Protein 4Q7F (pdb70)

Sequence (499 aa):
SNIAFYVVSDVHGYIFPTDFTSRNQYQPGLLLANHVIEQDRRQYDQSFKIDNGDFLQGSPFCNYLIAHSGSSQPLLVDFYNRRAFDFGTLGNHEFNYGLPYLKDTLRRRLNYPVLCANIYENDDSTLTDNGVKYFQVGDQQTVGVIGLTTQFIPHWEQQPEHIQSLTFHSAFEILQQYLPEKRHADIIVVCYHGGFEKDLESGTPTEVLTGENEGYALEAFSKDIDIFITGHQHRQIAERRFKQTAVIQPGTRGTTVGRVVLSTDEYENLSVESCELLPVIDDSTFTIDEDDQQHLRKQLEDWLDYEITTLPYDTINHHAFEEARVAPHPFTNFNYALLEEKSDDADVACTALFDSASGFKQVVTRDVINNYPFPNTFKVLAVSGAKLKEAIERSAEYFDVKNDEVSVSADFLEPKPQHFNYDIYGGVSYTIHVGRPKGQRVSNIQGHAVDLKQTYTICVNNYRAVGGGQYDYIDAPVVKDIQVEGAQLLIDFLSNNNNLRIPQVVDFKVEK

CATH classification: 3.60.21.10 (+1 more: 3.90.780.10)

B-factor: mean 32.04, std 11.5, range [3.99, 103.35]

Organism: Staphylococcus aureus (strain NCTC 8325 / PS 47) (NCBI:txid93061)

InterPro domains:
  IPR004843 Calcineurin-like, phosphoesterase domain [PF00149] (6-234)
  IPR006146 5'-Nucleotidase, conserved site [PS00786] (86-97)
  IPR006179 5'-Nucleotidase/apyrase [PR01607] (2-20)
  IPR006179 5'-Nucleotidase/apyrase [PR01607] (181-198)
  IPR006179 5'-Nucleotidase/apyrase [PR01607] (217-240)
  IPR006179 5'-Nucleotidase/apyrase [PR01607] (243-263)
  IPR006179 5'-Nucleotidase/apyrase [PR01607] (358-381)
  IPR006179 5'-Nucleotidase/apyrase [PR01607] (447-466)
  IPR006179 5'-Nucleotidase/apyrase [PTHR11575] (6-495)
  IPR008334 5'-Nucleotidase, C-terminal [PF02872] (321-472)
  IPR029052 Metallo-dependent phosphatase-like [G3DSA:3.60.21.10] (2-303)
  IPR029052 Metallo-dependent phosphatase-like [SSF56300] (3-300)
  IPR036907 5'-Nucleotidase, C-terminal domain superfamily [G3DSA:3.90.780.10] (304-511)
  IPR036907 5'-Nucleotidase, C-terminal domain superfamily [SSF55816] (304-501)

Nearest PDB structures (foldseek):
  3qfk-assembly1_A  TM=1.000E+00  e=0.000E+00  Staphylococcus aureus subsp. aureus NCTC 8325
  3gve-assembly1_A  TM=8.063E-01  e=3.723E-24  Bacillus subtilis subsp. subtilis str. 168
  4uwq-assembly2_D  TM=6.549E-01  e=6.237E-29  Thermus thermophilus HB27
  5eqv-assembly1_A  TM=8.012E-01  e=3.956E-24  Yersinia pestis CO92
  2wdc-assembly1_A  TM=6.479E-01  e=2.681E-28  Thermus thermophilus HB27

Solvent-accessible surface area: 20745 Å² total

Radius of gyration: 23.79 Å; Cα contacts (8 Å, |Δi|>4): 1128; chains: 1; bounding box: 78×55×50 Å

Foldseek 3Di:
DKEKEKEDEALFQLAAQAQLPDLVDGHLHNLLLVVVCVVPRVVDPYYAYEYEENQQHHGLVNVVCCVPPNACLVSLVSQQVDHAEYEYELCLLQSADVNSVNSQVSHPHFYAAQFKDQAPGRPGPHQKDWDDDVPFIEIEGYHYFQCSLLFHDCRRQVRMHGDQPVVSCVVCLVVVVRGQAYAYRYAAADQADLPPRHGLAPPPSRHCQNVVVPCVVSHAEYHYENVQDADFDHRPQHTYGYAGHSSQKMWMWMWFQDVVGRTGTDGIHIHGRDDDDVRDDDPVRVVSSVVSSVQQQAWLAFAPFAWAPDLVVVQQFPDVQQQCLLLLCVVPVFLKEKFFADPQQTGGGRTDGSNLCSRAVGFWFKFKFKDALQLVLQLQLLLLQQWAADPQDIDGDPNQPPPHHPSRLHMFMFQDEWEAERVDDRPPGTDDHDPDDRDRGDIGIYMYISSVCSQHSNSVVDPGDTPDGGNDTRSRSSSVVPNPDHYDRDRGGHYHYHD

Secondary structure (DSSP, 8-state):
-EEEEEEE---TT--SS--SSSTT-----HHHHHHHHHHHHTTSS-EEEEE-S--SSSSHHHHHHHHTTS-SHHHHHHHH----EE---GGGGTT-HHHHHHHHHHSSS-BB-SSEEETTEESSSBSEEEEEETTEEEEEEEEE-TTGGGTS-HHHHTTEEE--HHHHHHHHS----S-SEEEEEEE---SB-TTT--BSS---SS--S---TTTGGG-SEEE--SS--EEEEEETTEEEEEE-STTSEEEEEEEEE-TTS-EEEEEEEEEEP---TT----HHHHHHHHHHHHHHT---EE-S----S-TTHHHHS--HHHH--HHHHHHH--SEEEEE--TT-----SEE--HHHHHS-S---EEEEEEEHHHHHHHHHHHHTTEEEETTEEEE-GGGTSSS--GGG-EEEES-EEEEETTSPTTS-EE--TTS---TTSEEEEEEEHHHHTTTTT---TT--EEEEE---HHHHHHHHHHH---------EEEEE-

Structure (mmCIF, N/CA/C/O backbone):
data_4Q7F
#
_entry.id   4Q7F
#
_cell.length_a   89.584
_cell.length_b   86.452
_cell.length_c   95.647
_cell.angle_alpha   90.00
_cell.angle_beta   116.86
_cell.angle_gamma   90.00
#
_symmetry.space_group_name_H-M   'C 1 2 1'
#
loop_
_entity.id
_entity.type
_entity.pdbx_description
1 polymer "5' nucleotidase family protein"
2 non-polymer 'MAGNESIUM ION'
3 non-polymer 'MANGANESE (II) ION'
4 non-polymer (2R,3S,5R)-5-(6-amino-9H-purin-9-yl)-tetrahydro-2-(hydroxymethyl)furan-3-ol
5 water water
#
loop_
_atom_site.group_PDB
_atom_site.id
_atom_site.type_symbol
_atom_site.label_atom_id
_atom_site.label_alt_id
_atom_site.label_comp_id
_atom_site.label_asym_id
_atom_site.label_entity_id
_atom_site.label_seq_id
_atom_site.pdbx_PDB_ins_code
_atom_site.Cartn_x
_atom_site.Cartn_y
_atom_site.Cartn_z
_atom_site.occupancy
_atom_site.B_iso_or_equiv
_atom_site.auth_seq_id
_atom_site.auth_comp_id
_atom_site.auth_asym_id
_atom_site.auth_atom_id
_atom_site.pdbx_PDB_model_num
ATOM 1 N N . SER A 1 18 ? -5.665 35.954 99.984 1.00 36.29 2 SER A N 1
ATOM 2 C CA . SER A 1 18 ? -6.766 34.994 100.272 1.00 34.83 2 SER A CA 1
ATOM 3 C C . SER A 1 18 ? -8.061 35.758 100.544 1.00 33.38 2 SER A C 1
ATOM 4 O O . SER A 1 18 ? -8.034 36.950 100.867 1.00 33.15 2 SER A O 1
ATOM 7 N N . ASN A 1 19 ? -9.195 35.083 100.431 1.00 29.94 3 ASN A N 1
ATOM 8 C CA . ASN A 1 19 ? -10.459 35.784 100.607 1.00 29.01 3 ASN A CA 1
ATOM 9 C C . ASN A 1 19 ? -11.570 34.952 101.234 1.00 27.64 3 ASN A C 1
ATOM 10 O O . ASN A 1 19 ? -11.419 33.747 101.454 1.00 25.67 3 ASN A O 1
ATOM 15 N N . ILE A 1 20 ? -12.692 35.617 101.507 1.00 26.87 4 ILE A N 1
ATOM 16 C CA . ILE A 1 20 ? -13.817 34.969 102.122 1.00 26.22 4 ILE A CA 1
ATOM 17 C C . ILE A 1 20 ? -15.068 35.719 101.773 1.00 25.56 4 ILE A C 1
ATOM 18 O O . ILE A 1 20 ? -15.136 36.960 101.887 1.00 25.76 4 ILE A O 1
ATOM 23 N N . ALA A 1 21 ? -16.070 34.972 101.335 1.00 24.06 5 ALA A N 1
ATOM 24 C CA . ALA A 1 21 ? -17.326 35.592 100.958 1.00 23.03 5 ALA A CA 1
ATOM 25 C C . ALA A 1 21 ? -18.435 35.258 101.916 1.00 22.12 5 ALA A C 1
ATOM 26 O O . ALA A 1 21 ? -18.574 34.109 102.360 1.00 21.79 5 ALA A O 1
ATOM 28 N N . PHE A 1 22 ? -19.233 36.288 102.210 1.00 21.14 6 PHE A N 1
ATOM 29 C CA . PHE A 1 22 ? -20.394 36.186 103.054 1.00 21.49 6 PHE A CA 1
ATOM 30 C C . PHE A 1 22 ? -21.636 36.388 102.224 1.00 20.95 6 PHE A C 1
ATOM 31 O O . PHE A 1 22 ? -21.793 37.416 101.595 1.00 20.74 6 PHE A O 1
ATOM 39 N N . TYR A 1 23 ? -22.498 35.379 102.213 1.00 20.92 7 TYR A N 1
ATOM 40 C CA . TYR A 1 23 ? -23.765 35.416 101.495 1.00 20.25 7 TYR A CA 1
ATOM 41 C C . TYR A 1 23 ? -24.920 35.463 102.477 1.00 21.12 7 TYR A C 1
ATOM 42 O O . TYR A 1 23 ? -24.987 34.664 103.430 1.00 21.42 7 TYR A O 1
ATOM 51 N N . VAL A 1 24 ? -25.872 36.340 102.218 1.00 20.53 8 VAL A N 1
ATOM 52 C CA . VAL A 1 24 ? -26.988 36.450 103.104 1.00 20.96 8 VAL A CA 1
ATOM 53 C C . VAL A 1 24 ? -28.308 36.593 102.376 1.00 19.48 8 VAL A C 1
ATOM 54 O O . VAL A 1 24 ? -28.395 37.273 101.361 1.00 18.86 8 VAL A O 1
ATOM 58 N N . VAL A 1 25 ? -29.302 35.865 102.886 1.00 19.51 9 VAL A N 1
ATOM 59 C CA . VAL A 1 25 ? -30.694 36.014 102.483 1.00 19.26 9 VAL A CA 1
ATOM 60 C C . VAL A 1 25 ? -31.392 36.542 103.731 1.00 20.34 9 VAL A C 1
ATOM 61 O O . VAL A 1 25 ? -30.960 36.279 104.882 1.00 20.22 9 VAL A O 1
ATOM 65 N N . SER A 1 26 ? -32.435 37.332 103.525 1.00 19.74 10 SER A N 1
ATOM 66 C CA . SER A 1 26 ? -33.187 37.882 104.642 1.00 20.30 10 SER A CA 1
ATOM 67 C C . SER A 1 26 ? -34.634 37.979 104.242 1.00 19.11 10 SER A C 1
ATOM 68 O O . SER A 1 26 ? -34.951 38.163 103.059 1.00 17.53 10 SER A O 1
ATOM 71 N N . ASP A 1 27 ? -35.510 37.834 105.230 1.00 18.86 11 ASP A N 1
ATOM 72 C CA . ASP A 1 27 ? -36.941 37.933 105.006 1.00 18.88 11 ASP A CA 1
ATOM 73 C C . ASP A 1 27 ? -37.422 37.053 103.847 1.00 17.79 11 ASP A C 1
ATOM 74 O O . ASP A 1 27 ? -38.149 37.490 102.961 1.00 17.22 11 ASP A O 1
ATOM 79 N N . VAL A 1 28 ? -36.959 35.800 103.847 1.00 16.95 12 VAL A N 1
ATOM 80 C CA . VAL A 1 28 ? -37.362 34.834 102.853 1.00 17.09 12 VAL A CA 1
ATOM 81 C C . VAL A 1 28 ? -38.860 34.566 102.977 1.00 17.75 12 VAL A C 1
ATOM 82 O O . VAL A 1 28 ? -39.568 34.359 101.961 1.00 16.84 12 VAL A O 1
ATOM 86 N N . HIS A 1 29 ? -39.319 34.594 104.230 1.00 18.48 13 HIS A N 1
ATOM 87 C CA . HIS A 1 29 ? -40.728 34.513 104.582 1.00 18.26 13 HIS A CA 1
ATOM 88 C C . HIS A 1 29 ? -41.460 33.276 104.113 1.00 17.69 13 HIS A C 1
ATOM 89 O O . HIS A 1 29 ? -42.648 33.332 103.800 1.00 16.40 13 HIS A O 1
ATOM 96 N N . GLY A 1 30 ? -40.731 32.164 104.020 1.00 17.31 14 GLY A N 1
ATOM 97 C CA . GLY A 1 30 ? -41.340 30.897 103.627 1.00 16.13 14 GLY A CA 1
ATOM 98 C C . GLY A 1 30 ? -41.621 30.803 102.148 1.00 16.01 14 GLY A C 1
ATOM 99 O O . GLY A 1 30 ? -42.421 29.948 101.730 1.00 16.65 14 GLY A O 1
ATOM 100 N N . TYR A 1 31 ? -41.012 31.703 101.356 1.00 15.52 15 TYR A N 1
ATOM 101 C CA . TYR A 1 31 ? -41.081 31.633 99.902 1.00 15.24 15 TYR A CA 1
ATOM 102 C C . TYR A 1 31 ? -39.879 30.791 99.448 1.00 15.13 15 TYR A C 1
ATOM 103 O O . TYR A 1 31 ? -38.784 31.295 99.221 1.00 15.30 15 TYR A O 1
ATOM 112 N N . ILE A 1 32 ? -40.119 29.496 99.356 1.00 15.63 16 ILE A N 1
ATOM 113 C CA . ILE A 1 32 ? -39.114 28.508 99.003 1.00 16.57 16 ILE A CA 1
ATOM 114 C C . ILE A 1 32 ? -39.176 28.228 97.497 1.00 16.94 16 ILE A C 1
ATOM 115 O O . ILE A 1 32 ? -38.159 28.238 96.806 1.00 19.25 16 ILE A O 1
ATOM 120 N N . PHE A 1 33 ? -40.379 27.956 97.005 1.00 17.73 17 PHE A N 1
ATOM 121 C CA . PHE A 1 33 ? -40.598 27.691 95.597 1.00 18.48 17 PHE A CA 1
ATOM 122 C C . PHE A 1 33 ? -40.500 28.966 94.793 1.00 18.78 17 PHE A C 1
ATOM 123 O O . PHE A 1 33 ? -40.562 30.036 95.362 1.00 19.79 17 PHE A O 1
ATOM 131 N N . PRO A 1 34 ? -40.308 28.857 93.460 1.00 20.23 18 PRO A N 1
ATOM 132 C CA . PRO A 1 34 ? -40.198 30.067 92.628 1.00 20.32 18 PRO A CA 1
ATOM 133 C C . PRO A 1 34 ? -41.564 30.589 92.230 1.00 20.95 18 PRO A C 1
ATOM 134 O O . PRO A 1 34 ? -41.935 30.532 91.037 1.00 21.97 18 PRO A O 1
ATOM 138 N N . THR A 1 35 ? -42.316 31.060 93.234 1.00 19.36 19 THR A N 1
ATOM 139 C CA . THR A 1 35 ? -43.673 31.573 93.035 1.00 19.12 19 THR A CA 1
ATOM 140 C C . THR A 1 35 ? -44.151 32.426 94.196 1.00 19.57 19 THR A C 1
ATOM 141 O O . THR A 1 35 ? -43.742 32.210 95.340 1.00 18.67 19 THR A O 1
ATOM 145 N N . ASP A 1 36 ? -45.045 33.378 93.901 1.00 20.95 20 ASP A N 1
ATOM 146 C CA . ASP A 1 36 ? -45.677 34.209 94.924 1.00 21.72 20 ASP A CA 1
ATOM 147 C C . ASP A 1 36 ? -47.124 33.703 95.163 1.00 21.93 20 ASP A C 1
ATOM 148 O O . ASP A 1 36 ? -47.897 34.310 95.901 1.00 21.06 20 ASP A O 1
ATOM 153 N N . PHE A 1 37 ? -47.463 32.595 94.498 1.00 21.42 21 PHE A N 1
ATOM 154 C CA . PHE A 1 37 ? -48.771 31.907 94.620 1.00 20.83 21 PHE A CA 1
ATOM 155 C C . PHE A 1 37 ? -50.000 32.664 94.093 1.00 21.41 21 PHE A C 1
ATOM 156 O O . PHE A 1 37 ? -51.138 32.260 94.337 1.00 21.00 21 PHE A O 1
ATOM 164 N N . THR A 1 38 ? -49.794 33.722 93.329 1.00 22.40 22 THR A N 1
ATOM 165 C CA . THR A 1 38 ? -50.928 34.440 92.759 1.00 23.64 22 THR A CA 1
ATOM 166 C C . THR A 1 38 ? -51.738 33.503 91.840 1.00 23.95 22 THR A C 1
ATOM 167 O O . THR A 1 38 ? -52.941 33.670 91.683 1.00 22.62 22 THR A O 1
ATOM 171 N N . SER A 1 39 ? -51.085 32.489 91.278 1.00 23.43 23 SER A N 1
ATOM 172 C CA . SER A 1 39 ? -51.781 31.476 90.465 1.00 24.88 23 SER A CA 1
ATOM 173 C C . SER A 1 39 ? -50.988 30.171 90.553 1.00 24.42 23 SER A C 1
ATOM 174 O O . SER A 1 39 ? -49.796 30.187 90.802 1.00 22.76 23 SER A O 1
ATOM 177 N N . ARG A 1 40 ? -51.678 29.053 90.361 1.00 25.33 24 ARG A N 1
ATOM 178 C CA . ARG A 1 40 ? -51.093 27.717 90.491 1.00 24.93 24 ARG A CA 1
ATOM 179 C C . ARG A 1 40 ? -49.796 27.444 89.764 1.00 25.38 24 ARG A C 1
ATOM 180 O O . ARG A 1 40 ? -48.864 26.889 90.355 1.00 24.24 24 ARG A O 1
ATOM 188 N N . ASN A 1 41 ? -49.726 27.829 88.489 1.00 27.15 25 ASN A N 1
ATOM 189 C CA . ASN A 1 41 ? -48.561 27.526 87.647 1.00 28.46 25 ASN A CA 1
ATOM 190 C C . ASN A 1 41 ? -47.517 28.654 87.603 1.00 30.48 25 ASN A C 1
ATOM 191 O O . ASN A 1 41 ? -46.515 28.565 86.887 1.00 32.12 25 ASN A O 1
ATOM 196 N N . GLN A 1 42 ? -47.746 29.691 88.399 1.00 32.76 26 GLN A N 1
ATOM 197 C CA . GLN A 1 42 ? -46.868 30.858 88.473 1.00 35.50 26 GLN A CA 1
ATOM 198 C C . GLN A 1 42 ? -45.440 30.377 88.683 1.00 36.01 26 GLN A C 1
ATOM 199 O O . GLN A 1 42 ? -45.196 29.407 89.413 1.00 32.55 26 GLN A O 1
ATOM 205 N N . TYR A 1 43 ? -44.508 31.029 87.992 1.00 36.82 27 TYR A N 1
ATOM 206 C CA . TYR A 1 43 ? -43.088 30.729 88.098 1.00 36.28 27 TYR A CA 1
ATOM 207 C C . TYR A 1 43 ? -42.421 32.078 87.957 1.00 37.20 27 TYR A C 1
ATOM 208 O O . TYR A 1 43 ? -42.763 32.831 87.051 1.00 36.42 27 TYR A O 1
ATOM 217 N N . GLN A 1 44 ? -41.483 32.382 88.851 1.00 34.79 28 GLN A N 1
ATOM 218 C CA . GLN A 1 44 ? -40.826 33.669 88.870 1.00 34.30 28 GLN A CA 1
ATOM 219 C C . GLN A 1 44 ? -39.421 33.505 89.476 1.00 30.89 28 GLN A C 1
ATOM 220 O O . GLN A 1 44 ? -39.205 32.624 90.301 1.00 27.08 28 GLN A O 1
ATOM 226 N N . PRO A 1 45 ? -38.452 34.335 89.054 1.00 28.84 29 PRO A N 1
ATOM 227 C CA . PRO A 1 45 ? -37.106 34.183 89.601 1.00 27.45 29 PRO A CA 1
ATOM 228 C C . PRO A 1 45 ? -37.032 34.700 91.051 1.00 25.48 29 PRO A C 1
ATOM 229 O O . PRO A 1 45 ? -36.683 35.842 91.290 1.00 27.29 29 PRO A O 1
ATOM 241 N N . GLY A 1 47 ? -37.441 33.102 95.521 1.00 20.35 31 GLY A N 1
ATOM 242 C CA . GLY A 1 47 ? -37.553 31.967 96.405 1.00 19.37 31 GLY A CA 1
ATOM 243 C C . GLY A 1 47 ? -36.204 31.410 96.785 1.00 19.13 31 GLY A C 1
ATOM 244 O O . GLY A 1 47 ? -35.235 31.627 96.099 1.00 18.88 31 GLY A O 1
ATOM 245 N N . LEU A 1 48 ? -36.183 30.667 97.892 1.00 19.60 32 LEU A N 1
ATOM 246 C CA . LEU A 1 48 ? -34.964 30.156 98.471 1.00 19.50 32 LEU A CA 1
ATOM 247 C C . LEU A 1 48 ? -34.279 29.076 97.627 1.00 19.01 32 LEU A C 1
ATOM 248 O O . LEU A 1 48 ? -33.048 29.005 97.569 1.00 17.91 32 LEU A O 1
ATOM 253 N N . LEU A 1 49 ? -35.055 28.233 96.977 1.00 19.79 33 LEU A N 1
ATOM 254 C CA . LEU A 1 49 ? -34.444 27.207 96.136 1.00 20.21 33 LEU A CA 1
ATOM 255 C C . LEU A 1 49 ? -33.527 27.871 95.102 1.00 20.61 33 LEU A C 1
ATOM 256 O O . LEU A 1 49 ? -32.356 27.543 95.000 1.00 18.42 33 LEU A O 1
ATOM 261 N N . LEU A 1 50 ? -34.058 28.855 94.390 1.00 20.24 34 LEU A N 1
ATOM 262 C CA . LEU A 1 50 ? -33.319 29.517 93.344 1.00 21.96 34 LEU A CA 1
ATOM 263 C C . LEU A 1 50 ? -32.246 30.440 93.906 1.00 21.04 34 LEU A C 1
ATOM 264 O O . LEU A 1 50 ? -31.121 30.459 93.404 1.00 20.06 34 LEU A O 1
ATOM 269 N N . ALA A 1 51 ? -32.565 31.170 94.971 1.00 19.94 35 ALA A N 1
ATOM 270 C CA . ALA A 1 51 ? -31.561 32.039 95.577 1.00 18.85 35 ALA A CA 1
ATOM 271 C C . ALA A 1 51 ? -30.376 31.210 96.060 1.00 18.40 35 ALA A C 1
ATOM 272 O O . ALA A 1 51 ? -29.238 31.599 95.886 1.00 17.39 35 ALA A O 1
ATOM 274 N N . ASN A 1 52 ? -30.647 30.040 96.634 1.00 18.41 36 ASN A N 1
ATOM 275 C CA . ASN A 1 52 ? -29.576 29.193 97.122 1.00 19.06 36 ASN A CA 1
ATOM 276 C C . ASN A 1 52 ? -28.744 28.641 95.960 1.00 20.25 36 ASN A C 1
ATOM 277 O O . ASN A 1 52 ? -27.525 28.493 96.079 1.00 21.65 36 ASN A O 1
ATOM 282 N N . HIS A 1 53 ? -29.412 28.269 94.867 1.00 20.03 37 HIS A N 1
ATOM 283 C CA . HIS A 1 53 ? -28.737 27.816 93.658 1.00 21.06 37 HIS A CA 1
ATOM 284 C C . HIS A 1 53 ? -27.745 28.910 93.176 1.00 19.94 37 HIS A C 1
ATOM 285 O O . HIS A 1 53 ? -26.632 28.615 92.769 1.00 17.76 37 HIS A O 1
ATOM 292 N N . VAL A 1 54 ? -28.140 30.165 93.294 1.00 18.97 38 VAL A N 1
ATOM 293 C CA . VAL A 1 54 ? -27.280 31.282 92.890 1.00 19.73 38 VAL A CA 1
ATOM 294 C C . VAL A 1 54 ? -26.048 31.377 93.784 1.00 20.04 38 VAL A C 1
ATOM 295 O O . VAL A 1 54 ? -24.950 31.664 93.308 1.00 23.68 38 VAL A O 1
ATOM 299 N N . ILE A 1 55 ? -26.225 31.127 95.079 1.00 19.31 39 ILE A N 1
ATOM 300 C CA . ILE A 1 55 ? -25.139 31.171 96.037 1.00 19.40 39 ILE A CA 1
ATOM 301 C C . ILE A 1 55 ? -24.168 30.016 95.743 1.00 19.97 39 ILE A C 1
ATOM 302 O O . ILE A 1 55 ? -22.947 30.215 95.610 1.00 18.64 39 ILE A O 1
ATOM 307 N N . GLU A 1 56 ? -24.735 28.828 95.622 1.00 20.43 40 GLU A N 1
ATOM 308 C CA . GLU A 1 56 ? -23.945 27.630 95.360 1.00 21.81 40 GLU A CA 1
ATOM 309 C C . GLU A 1 56 ? -23.043 27.784 94.137 1.00 23.32 40 GLU A C 1
ATOM 310 O O . GLU A 1 56 ? -21.847 27.514 94.204 1.00 25.56 40 GLU A O 1
ATOM 316 N N . GLN A 1 57 ? -23.599 28.230 93.012 1.00 23.51 41 GLN A N 1
ATOM 317 C CA . GLN A 1 57 ? -22.783 28.449 91.836 1.00 24.39 41 GLN A CA 1
ATOM 318 C C . GLN A 1 57 ? -21.714 29.528 92.053 1.00 23.52 41 GLN A C 1
ATOM 319 O O . GLN A 1 57 ? -20.572 29.328 91.710 1.00 23.94 41 GLN A O 1
ATOM 325 N N . ASP A 1 58 ? -22.092 30.661 92.628 1.00 22.33 42 ASP A N 1
ATOM 326 C CA . ASP A 1 58 ? -21.159 31.785 92.803 1.00 21.97 42 ASP A CA 1
ATOM 327 C C . ASP A 1 58 ? -20.037 31.631 93.836 1.00 21.38 42 ASP A C 1
ATOM 328 O O . ASP A 1 58 ? -18.994 32.272 93.731 1.00 21.25 42 ASP A O 1
ATOM 333 N N . ARG A 1 59 ? -20.288 30.842 94.873 1.00 21.08 43 ARG A N 1
ATOM 334 C CA . ARG A 1 59 ? -19.372 30.747 95.996 1.00 21.38 43 ARG A CA 1
ATOM 335 C C . ARG A 1 59 ? -18.100 29.962 95.696 1.00 22.60 43 ARG A C 1
ATOM 336 O O . ARG A 1 59 ? -17.084 30.157 96.371 1.00 21.70 43 ARG A O 1
ATOM 344 N N . ARG A 1 60 ? -18.160 29.106 94.679 1.00 23.94 44 ARG A N 1
ATOM 345 C CA . ARG A 1 60 ? -17.037 28.256 94.319 1.00 27.09 44 ARG A CA 1
ATOM 346 C C . ARG A 1 60 ? -15.744 29.032 93.969 1.00 27.89 44 ARG A C 1
ATOM 347 O O . ARG A 1 60 ? -14.666 28.517 94.173 1.00 29.03 44 ARG A O 1
ATOM 355 N N . GLN A 1 61 ? -15.860 30.270 93.474 1.00 27.98 45 GLN A N 1
ATOM 356 C CA . GLN A 1 61 ? -14.683 31.071 93.112 1.00 28.76 45 GLN A CA 1
ATOM 357 C C . GLN A 1 61 ? -13.873 31.584 94.315 1.00 29.43 45 GLN A C 1
ATOM 358 O O . GLN A 1 61 ? -12.708 31.945 94.167 1.00 31.55 45 GLN A O 1
ATOM 364 N N . TYR A 1 62 ? -14.483 31.627 95.491 1.00 27.94 46 TYR A N 1
ATOM 365 C CA . TYR A 1 62 ? -13.810 32.132 96.687 1.00 27.02 46 TYR A CA 1
ATOM 366 C C . TYR A 1 62 ? -13.100 31.036 97.452 1.00 27.06 46 TYR A C 1
ATOM 367 O O . TYR A 1 62 ? -13.424 29.868 97.296 1.00 26.77 46 TYR A O 1
ATOM 376 N N . ASP A 1 63 ? -12.114 31.411 98.256 1.00 26.96 47 ASP A N 1
ATOM 377 C CA . ASP A 1 63 ? -11.339 30.432 99.034 1.00 27.90 47 ASP A CA 1
ATOM 378 C C . ASP A 1 63 ? -12.222 29.746 100.082 1.00 27.04 47 ASP A C 1
ATOM 379 O O . ASP A 1 63 ? -12.063 28.568 100.360 1.00 25.62 47 ASP A O 1
ATOM 384 N N . GLN A 1 64 ? -13.147 30.512 100.662 1.00 24.24 48 GLN A N 1
ATOM 385 C CA . GLN A 1 64 ? -14.092 29.996 101.636 1.00 23.82 48 GLN A CA 1
ATOM 386 C C . GLN A 1 64 ? -15.237 30.979 101.708 1.00 22.79 48 GLN A C 1
ATOM 387 O O . GLN A 1 64 ? -15.096 32.133 101.306 1.00 21.28 48 GLN A O 1
ATOM 393 N N . SER A 1 65 ? -16.368 30.491 102.192 1.00 22.43 49 SER A N 1
ATOM 394 C CA . SER A 1 65 ? -17.572 31.292 102.259 1.00 21.84 49 SER A CA 1
ATOM 395 C C . SER A 1 65 ? -18.534 30.794 103.305 1.00 22.08 49 SER A C 1
ATOM 396 O O . SER A 1 65 ? -18.546 29.594 103.645 1.00 20.63 49 SER A O 1
ATOM 399 N N . PHE A 1 66 ? -19.375 31.735 103.756 1.00 22.95 50 PHE A N 1
ATOM 400 C CA . PHE A 1 66 ? -20.401 31.511 104.747 1.00 24.07 50 PHE A CA 1
ATOM 401 C C . PHE A 1 66 ? -21.772 31.925 104.194 1.00 22.51 50 PHE A C 1
ATOM 402 O O . PHE A 1 66 ? -21.887 32.860 103.386 1.00 21.50 50 PHE A O 1
ATOM 410 N N . LYS A 1 67 ? -22.783 31.193 104.647 1.00 21.85 51 LYS A N 1
ATOM 411 C CA . LYS A 1 67 ? -24.172 31.349 104.223 1.00 21.98 51 LYS A CA 1
ATOM 412 C C . LYS A 1 67 ? -25.040 31.641 105.458 1.00 22.50 51 LYS A C 1
ATOM 413 O O . LYS A 1 67 ? -25.042 30.891 106.458 1.00 22.46 51 LYS A O 1
ATOM 419 N N . ILE A 1 68 ? -25.787 32.746 105.368 1.00 21.29 52 ILE A N 1
ATOM 420 C CA . ILE A 1 68 ? -26.563 33.294 106.468 1.00 21.02 52 ILE A CA 1
ATOM 421 C C . ILE A 1 68 ? -28.014 33.595 106.136 1.00 19.20 52 ILE A C 1
ATOM 422 O O . ILE A 1 68 ? -28.313 34.064 105.044 1.00 20.01 52 ILE A O 1
ATOM 427 N N . ASP A 1 69 ? -28.906 33.239 107.051 1.00 19.45 53 ASP A N 1
ATOM 428 C CA . ASP A 1 69 ? -30.325 33.659 106.979 1.00 19.39 53 ASP A CA 1
ATOM 429 C C . ASP A 1 69 ? -30.522 34.718 108.056 1.00 19.03 53 ASP A C 1
ATOM 430 O O . ASP A 1 69 ? -30.265 34.474 109.235 1.00 19.83 53 ASP A O 1
ATOM 435 N N . ASN A 1 70 ? -31.007 35.891 107.676 1.00 19.34 54 ASN A N 1
ATOM 436 C CA . ASN A 1 70 ? -31.121 36.997 108.634 1.00 19.20 54 ASN A CA 1
ATOM 437 C C . ASN A 1 70 ? -32.518 37.275 109.177 1.00 19.87 54 ASN A C 1
ATOM 438 O O . ASN A 1 70 ? -32.866 38.450 109.498 1.00 19.31 54 ASN A O 1
ATOM 443 N N . GLY A 1 71 ? -33.336 36.226 109.309 1.00 19.78 55 GLY A N 1
ATOM 444 C CA . GLY A 1 71 ? -34.652 36.390 109.941 1.00 20.26 55 GLY A CA 1
ATOM 445 C C . GLY A 1 71 ? -35.884 36.479 109.064 1.00 20.38 55 GLY A C 1
ATOM 446 O O . GLY A 1 71 ? -35.810 36.757 107.872 1.00 19.25 55 GLY A O 1
ATOM 447 N N . ASP A 1 72 ? -37.031 36.259 109.695 1.00 20.89 56 ASP A N 1
ATOM 448 C CA . ASP A 1 72 ? -38.331 36.268 109.015 1.00 20.37 56 ASP A CA 1
ATOM 449 C C . ASP A 1 72 ? -38.364 35.147 108.014 1.00 19.30 56 ASP A C 1
ATOM 450 O O . ASP A 1 72 ? -38.628 35.354 106.818 1.00 19.21 56 ASP A O 1
ATOM 455 N N . PHE A 1 73 ? -38.116 33.949 108.522 1.00 18.94 57 PHE A N 1
ATOM 456 C CA . PHE A 1 73 ? -38.094 32.752 107.706 1.00 18.79 57 PHE A CA 1
ATOM 457 C C . PHE A 1 73 ? -39.203 31.759 108.032 1.00 19.41 57 PHE A C 1
ATOM 458 O O . PHE A 1 73 ? -39.465 30.843 107.261 1.00 20.51 57 PHE A O 1
ATOM 466 N N . LEU A 1 74 ? -39.876 31.942 109.144 1.00 20.04 58 LEU A N 1
ATOM 467 C CA . LEU A 1 74 ? -40.854 30.947 109.600 1.00 20.76 58 LEU A CA 1
ATOM 468 C C . LEU A 1 74 ? -42.296 31.279 109.277 1.00 21.22 58 LEU A C 1
ATOM 469 O O . LEU A 1 74 ? -43.169 30.427 109.376 1.00 22.82 58 LEU A O 1
ATOM 474 N N . GLN A 1 75 ? -42.546 32.513 108.867 1.00 22.43 59 GLN A N 1
ATOM 475 C CA . GLN A 1 75 ? -43.894 32.972 108.533 1.00 20.95 59 GLN A CA 1
ATOM 476 C C . GLN A 1 75 ? -43.848 33.844 107.288 1.00 21.15 59 GLN A C 1
ATOM 477 O O . GLN A 1 75 ? -42.832 34.477 106.998 1.00 19.40 59 GLN A O 1
ATOM 483 N N . GLY A 1 76 ? -44.947 33.872 106.539 1.00 21.20 60 GLY A N 1
ATOM 484 C CA . GLY A 1 76 ? -45.033 34.781 105.434 1.00 21.79 60 GLY A CA 1
ATOM 485 C C . GLY A 1 76 ? -45.825 34.328 104.252 1.00 21.27 60 GLY A C 1
ATOM 486 O O . GLY A 1 76 ? -46.654 35.054 103.767 1.00 24.09 60 GLY A O 1
ATOM 487 N N . SER A 1 77 ? -45.593 33.108 103.804 1.00 19.89 61 SER A N 1
ATOM 488 C CA . SER A 1 77 ? -46.220 32.645 102.594 1.00 19.24 61 SER A CA 1
ATOM 489 C C . SER A 1 77 ? -47.311 31.632 102.883 1.00 18.73 61 SER A C 1
ATOM 490 O O . SER A 1 77 ? -47.398 31.136 103.989 1.00 18.41 61 SER A O 1
ATOM 493 N N . PRO A 1 78 ? -48.125 31.302 101.869 1.00 18.93 62 PRO A N 1
ATOM 494 C CA . PRO A 1 78 ? -49.153 30.278 102.010 1.00 19.50 62 PRO A CA 1
ATOM 495 C C . PRO A 1 78 ? -48.561 28.927 102.345 1.00 19.63 62 PRO A C 1
ATOM 496 O O . PRO A 1 78 ? -49.276 28.078 102.837 1.00 20.58 62 PRO A O 1
ATOM 500 N N . PHE A 1 79 ? -47.277 28.717 102.081 1.00 19.46 63 PHE A N 1
ATOM 501 C CA . PHE A 1 79 ? -46.627 27.442 102.451 1.00 20.28 63 PHE A CA 1
ATOM 502 C C . PHE A 1 79 ? -46.621 27.355 103.993 1.00 21.13 63 PHE A C 1
ATOM 503 O O . PHE A 1 79 ? -46.901 26.290 104.605 1.00 19.58 63 PHE A O 1
ATOM 511 N N . CYS A 1 80 ? -46.374 28.499 104.620 1.00 20.97 64 CYS A N 1
ATOM 512 C CA . CYS A 1 80 ? -46.395 28.583 106.069 1.00 21.98 64 CYS A CA 1
ATOM 513 C C . CYS A 1 80 ? -47.826 28.265 106.590 1.00 22.29 64 CYS A C 1
ATOM 514 O O . CYS A 1 80 ? -47.974 27.475 107.531 1.00 21.82 64 CYS A O 1
ATOM 517 N N . ASN A 1 81 ? -48.872 28.839 105.971 1.00 21.95 65 ASN A N 1
ATOM 518 C CA . ASN A 1 81 ? -50.248 28.500 106.356 1.00 23.14 65 ASN A CA 1
ATOM 519 C C . ASN A 1 81 ? -50.483 27.008 106.225 1.00 24.40 65 ASN A C 1
ATOM 520 O O . ASN A 1 81 ? -51.068 26.374 107.123 1.00 25.39 65 ASN A O 1
ATOM 525 N N . TYR A 1 82 ? -50.052 26.466 105.088 1.00 25.18 66 TYR A N 1
ATOM 526 C CA . TYR A 1 82 ? -50.180 25.038 104.798 1.00 26.12 66 TYR A CA 1
ATOM 527 C C . TYR A 1 82 ? -49.580 24.181 105.905 1.00 25.87 66 TYR A C 1
ATOM 528 O O . TYR A 1 82 ? -50.197 23.206 106.343 1.00 27.87 66 TYR A O 1
ATOM 537 N N . LEU A 1 83 ? -48.390 24.545 106.366 1.00 27.36 67 LEU A N 1
ATOM 538 C CA . LEU A 1 83 ? -47.708 23.784 107.418 1.00 29.72 67 LEU A CA 1
ATOM 539 C C . LEU A 1 83 ? -48.469 23.757 108.728 1.00 29.15 67 LEU A C 1
ATOM 540 O O . LEU A 1 83 ? -48.580 22.697 109.351 1.00 29.51 67 LEU A O 1
ATOM 545 N N . ILE A 1 84 ? -48.986 24.913 109.145 1.00 27.33 68 ILE A N 1
ATOM 546 C CA . ILE A 1 84 ? -49.725 25.005 110.379 1.00 28.10 68 ILE A CA 1
ATOM 547 C C . ILE A 1 84 ? -50.984 24.162 110.263 1.00 29.57 68 ILE A C 1
ATOM 548 O O . ILE A 1 84 ? -51.334 23.439 111.202 1.00 28.05 68 ILE A O 1
ATOM 553 N N . ALA A 1 85 ? -51.641 24.241 109.102 1.00 27.52 69 ALA A N 1
ATOM 554 C CA . ALA A 1 85 ? -52.871 23.509 108.859 1.00 29.68 69 ALA A CA 1
ATOM 555 C C . ALA A 1 85 ? -52.681 22.004 108.714 1.00 32.62 69 ALA A C 1
ATOM 556 O O . ALA A 1 85 ? -53.644 21.268 108.823 1.00 37.46 69 ALA A O 1
ATOM 558 N N . HIS A 1 86 ? -51.472 21.533 108.448 1.00 40.62 70 HIS A N 1
ATOM 559 C CA . HIS A 1 86 ? -51.276 20.086 108.314 1.00 44.59 70 HIS A CA 1
ATOM 560 C C . HIS A 1 86 ? -50.618 19.461 109.536 1.00 49.03 70 HIS A C 1
ATOM 561 O O . HIS A 1 86 ? -51.325 19.140 110.486 1.00 50.54 70 HIS A O 1
ATOM 568 N N . SER A 1 87 ? -49.309 19.304 109.585 1.00 53.03 71 SER A N 1
ATOM 569 C CA . SER A 1 87 ? -48.762 18.684 110.802 1.00 56.43 71 SER A CA 1
ATOM 570 C C . SER A 1 87 ? -48.653 19.653 111.985 1.00 53.12 71 SER A C 1
ATOM 571 O O . SER A 1 87 ? -48.504 19.226 113.128 1.00 53.14 71 SER A O 1
ATOM 574 N N . GLY A 1 88 ? -48.764 20.951 111.718 1.00 46.57 72 GLY A N 1
ATOM 575 C CA . GLY A 1 88 ? -48.545 21.949 112.750 1.00 43.45 72 GLY A CA 1
ATOM 576 C C . GLY A 1 88 ? -47.030 22.027 112.983 1.00 40.39 72 GLY A C 1
ATOM 577 O O . GLY A 1 88 ? -46.564 22.775 113.828 1.00 40.61 72 GLY A O 1
ATOM 578 N N . SER A 1 89 ? -46.269 21.243 112.218 1.00 38.26 73 SER A N 1
ATOM 579 C CA . SER A 1 89 ? -44.811 21.189 112.333 1.00 33.70 73 SER A CA 1
ATOM 580 C C . SER A 1 89 ? -44.122 22.030 111.266 1.00 30.58 73 SER A C 1
ATOM 581 O O . SER A 1 89 ? -44.578 22.117 110.129 1.00 31.29 73 SER A O 1
ATOM 584 N N . SER A 1 90 ? -43.017 22.649 111.649 1.00 28.85 74 SER A N 1
ATOM 585 C CA . SER A 1 90 ? -42.204 23.417 110.728 1.00 27.61 74 SER A CA 1
ATOM 586 C C . SER A 1 90 ? -41.193 22.468 110.006 1.00 26.28 74 SER A C 1
ATOM 587 O O . SER A 1 90 ? -40.427 22.914 109.183 1.00 24.44 74 SER A O 1
ATOM 590 N N . GLN A 1 91 ? -41.223 21.169 110.289 1.00 26.71 75 GLN A N 1
ATOM 591 C CA . GLN A 1 91 ? -40.221 20.259 109.712 1.00 27.22 75 GLN A CA 1
ATOM 592 C C . GLN A 1 91 ? -40.031 20.371 108.182 1.00 26.21 75 GLN A C 1
ATOM 593 O O . GLN A 1 91 ? -38.897 20.444 107.719 1.00 24.27 75 GLN A O 1
ATOM 599 N N . PRO A 1 92 ? -41.133 20.370 107.395 1.00 25.38 76 PRO A N 1
ATOM 600 C CA . PRO A 1 92 ? -40.938 20.481 105.939 1.00 24.04 76 PRO A CA 1
ATOM 601 C C . PRO A 1 92 ? -40.119 21.709 105.527 1.00 22.89 76 PRO A C 1
ATOM 602 O O . PRO A 1 92 ? -39.296 21.636 104.620 1.00 22.91 76 PRO A O 1
ATOM 606 N N A LEU A 1 93 ? -40.338 22.823 106.205 0.60 21.95 77 LEU A N 1
ATOM 607 N N B LEU A 1 93 ? -40.335 22.823 106.211 0.40 22.17 77 LEU A N 1
ATOM 608 C CA A LEU A 1 93 ? -39.595 24.039 105.927 0.60 20.63 77 LEU A CA 1
ATOM 609 C CA B LEU A 1 93 ? -39.611 24.053 105.928 0.40 21.04 77 LEU A CA 1
ATOM 610 C C A LEU A 1 93 ? -38.153 23.918 106.422 0.60 21.09 77 LEU A C 1
ATOM 611 C C B LEU A 1 93 ? -38.169 23.987 106.461 0.40 21.27 77 LEU A C 1
ATOM 612 O O A LEU A 1 93 ? -37.211 24.336 105.736 0.60 20.43 77 LEU A O 1
ATOM 613 O O B LEU A 1 93 ? -37.241 24.500 105.827 0.40 20.78 77 LEU A O 1
ATOM 622 N N . VAL A 1 94 ? -37.992 23.347 107.620 1.00 21.98 78 VAL A N 1
ATOM 623 C CA . VAL A 1 94 ? -36.681 23.178 108.228 1.00 21.99 78 VAL A CA 1
ATOM 624 C C . VAL A 1 94 ? -35.816 22.274 107.333 1.00 22.26 78 VAL A C 1
ATOM 625 O O . VAL A 1 94 ? -34.623 22.530 107.145 1.00 21.45 78 VAL A O 1
ATOM 629 N N . ASP A 1 95 ? -36.419 21.228 106.785 1.00 22.84 79 ASP A N 1
ATOM 630 C CA . ASP A 1 95 ? -35.705 20.328 105.861 1.00 23.50 79 ASP A CA 1
ATOM 631 C C . ASP A 1 95 ? -35.053 21.097 104.692 1.00 22.71 79 ASP A C 1
ATOM 632 O O . ASP A 1 95 ? -33.914 20.796 104.306 1.00 21.13 79 ASP A O 1
ATOM 637 N N . PHE A 1 96 ? -35.763 22.072 104.124 1.00 21.10 80 PHE A N 1
ATOM 638 C CA . PHE A 1 96 ? -35.182 22.887 103.066 1.00 20.97 80 PHE A CA 1
ATOM 639 C C . PHE A 1 96 ? -33.934 23.586 103.579 1.00 21.07 80 PHE A C 1
ATOM 640 O O . PHE A 1 96 ? -32.874 23.512 102.934 1.00 23.37 80 PHE A O 1
ATOM 648 N N . TYR A 1 97 ? -34.027 24.277 104.716 1.00 20.01 81 TYR A N 1
ATOM 649 C CA . TYR A 1 97 ? -32.850 24.983 105.227 1.00 19.79 81 TYR A CA 1
ATOM 650 C C . TYR A 1 97 ? -31.712 24.022 105.554 1.00 20.01 81 TYR A C 1
ATOM 651 O O . TYR A 1 97 ? -30.545 24.289 105.256 1.00 18.50 81 TYR A O 1
ATOM 660 N N . ASN A 1 98 ? -32.065 22.896 106.161 1.00 20.37 82 ASN A N 1
ATOM 661 C CA . ASN A 1 98 ? -31.093 21.936 106.554 1.00 21.14 82 ASN A CA 1
ATOM 662 C C . ASN A 1 98 ? -30.287 21.347 105.402 1.00 21.31 82 ASN A C 1
ATOM 663 O O . ASN A 1 98 ? -29.082 21.145 105.568 1.00 21.01 82 ASN A O 1
ATOM 668 N N A ARG A 1 99 ? -30.926 21.074 104.253 0.50 21.33 83 ARG A N 1
ATOM 669 N N B ARG A 1 99 ? -30.940 21.058 104.277 0.50 21.38 83 ARG A N 1
ATOM 670 C CA A ARG A 1 99 ? -30.207 20.536 103.085 0.50 22.40 83 ARG A CA 1
ATOM 671 C CA B ARG A 1 99 ? -30.254 20.492 103.124 0.50 22.49 83 ARG A CA 1
ATOM 672 C C A ARG A 1 99 ? -29.177 21.511 102.568 0.50 21.35 83 ARG A C 1
ATOM 673 C C B ARG A 1 99 ? -29.328 21.503 102.407 0.50 21.35 83 ARG A C 1
ATOM 674 O O A ARG A 1 99 ? -28.141 21.112 102.066 0.50 21.08 83 ARG A O 1
ATOM 675 O O B ARG A 1 99 ? -28.491 21.102 101.620 0.50 21.23 83 ARG A O 1
ATOM 698 N N . ALA A 1 101 ? -27.157 23.548 104.025 1.00 21.00 85 ALA A N 1
ATOM 699 C CA . ALA A 1 101 ? -25.937 23.756 104.813 1.00 21.94 85 ALA A CA 1
ATOM 700 C C . ALA A 1 101 ? -25.567 25.208 105.098 1.00 22.37 85 ALA A C 1
ATOM 701 O O . ALA A 1 101 ? -24.494 25.670 104.721 1.00 23.87 85 ALA A O 1
ATOM 703 N N . PHE A 1 102 ? -26.479 25.924 105.779 1.00 22.80 86 PHE A N 1
ATOM 704 C CA . PHE A 1 102 ? -26.210 27.273 106.243 1.00 22.70 86 PHE A CA 1
ATOM 705 C C . PHE A 1 102 ? -25.273 27.191 107.444 1.00 23.41 86 PHE A C 1
ATOM 706 O O . PHE A 1 102 ? -25.096 26.122 108.045 1.00 24.35 86 PHE A O 1
ATOM 714 N N . ASP A 1 103 ? -24.701 28.331 107.800 1.00 22.67 87 ASP A N 1
ATOM 715 C CA . ASP A 1 103 ? -23.758 28.410 108.892 1.00 22.88 87 ASP A CA 1
ATOM 716 C C . ASP A 1 103 ? -24.398 28.990 110.114 1.00 23.87 87 ASP A C 1
ATOM 717 O O . ASP A 1 103 ? -24.154 28.533 111.237 1.00 22.89 87 ASP A O 1
ATOM 722 N N . PHE A 1 104 ? -25.260 29.983 109.912 1.00 23.20 88 PHE A N 1
ATOM 723 C CA . PHE A 1 104 ? -25.959 30.539 111.014 1.00 23.51 88 PHE A CA 1
ATOM 724 C C . PHE A 1 104 ? -27.044 31.483 110.533 1.00 22.49 88 PHE A C 1
ATOM 725 O O . PHE A 1 104 ? -27.173 31.782 109.320 1.00 20.40 88 PHE A O 1
ATOM 733 N N . GLY A 1 105 ? -27.863 31.867 111.490 1.00 22.29 89 GLY A N 1
ATOM 734 C CA . GLY A 1 105 ? -28.962 32.800 111.248 1.00 21.10 89 GLY A CA 1
ATOM 735 C C . GLY A 1 105 ? -29.316 33.644 112.446 1.00 21.43 89 GLY A C 1
ATOM 736 O O . GLY A 1 105 ? -28.646 33.592 113.498 1.00 21.21 89 GLY A O 1
ATOM 737 N N . THR A 1 106 ? -30.357 34.459 112.260 1.00 20.30 90 THR A N 1
ATOM 738 C CA . THR A 1 106 ? -30.880 35.331 113.268 1.00 21.55 90 THR A CA 1
ATOM 739 C C . THR A 1 106 ? -32.418 35.203 113.331 1.00 22.25 90 THR A C 1
ATOM 740 O O . THR A 1 106 ? -33.059 34.577 112.451 1.00 22.42 90 THR A O 1
ATOM 744 N N . LEU A 1 107 ? -32.995 35.817 114.358 1.00 23.21 91 LEU A N 1
ATOM 745 C CA . LEU A 1 107 ? -34.424 35.805 114.565 1.00 23.30 91 LEU A CA 1
ATOM 746 C C . LEU A 1 107 ? -35.028 37.090 114.106 1.00 23.34 91 LEU A C 1
ATOM 747 O O . LEU A 1 107 ? -34.511 38.174 114.398 1.00 22.77 91 LEU A O 1
ATOM 752 N N . GLY A 1 108 ? -36.126 36.955 113.367 1.00 23.34 92 GLY A N 1
ATOM 753 C CA . GLY A 1 108 ? -36.922 38.091 112.939 1.00 21.98 92 GLY A CA 1
ATOM 754 C C . GLY A 1 108 ? -38.184 38.118 113.790 1.00 21.93 92 GLY A C 1
ATOM 755 O O . GLY A 1 108 ? -38.469 37.163 114.518 1.00 19.97 92 GLY A O 1
ATOM 756 N N . ASN A 1 109 ? -38.944 39.220 113.729 1.00 22.46 93 ASN A N 1
ATOM 757 C CA . ASN A 1 109 ? -40.151 39.313 114.516 1.00 23.18 93 ASN A CA 1
ATOM 758 C C . ASN A 1 109 ? -41.212 38.263 114.201 1.00 22.27 93 ASN A C 1
ATOM 759 O O . ASN A 1 109 ? -41.931 37.824 115.099 1.00 23.71 93 ASN A O 1
ATOM 764 N N . HIS A 1 110 ? -41.330 37.881 112.938 1.00 21.70 94 HIS A N 1
ATOM 765 C CA . HIS A 1 110 ? -42.321 36.890 112.512 1.00 20.84 94 HIS A CA 1
ATOM 766 C C . HIS A 1 110 ? -42.039 35.473 112.973 1.00 21.06 94 HIS A C 1
ATOM 767 O O . HIS A 1 110 ? -42.908 34.603 112.883 1.00 21.19 94 HIS A O 1
ATOM 774 N N . GLU A 1 111 ? -40.830 35.230 113.479 1.00 21.40 95 GLU A N 1
ATOM 775 C CA . GLU A 1 111 ? -40.533 33.934 114.085 1.00 20.82 95 GLU A CA 1
ATOM 776 C C . GLU A 1 111 ? -41.366 33.647 115.326 1.00 21.82 95 GLU A C 1
ATOM 777 O O . GLU A 1 111 ? -41.445 32.499 115.765 1.00 21.34 95 GLU A O 1
ATOM 783 N N . PHE A 1 112 ? -41.982 34.694 115.900 1.00 21.54 96 PHE A N 1
ATOM 784 C CA . PHE A 1 112 ? -42.826 34.550 117.078 1.00 22.36 96 PHE A CA 1
ATOM 785 C C . PHE A 1 112 ? -44.332 34.423 116.757 1.00 22.90 96 PHE A C 1
ATOM 786 O O . PHE A 1 112 ? -45.115 34.071 117.635 1.00 23.55 96 PHE A O 1
ATOM 794 N N . ASN A 1 113 ? -44.718 34.691 115.502 1.00 21.68 97 ASN A N 1
ATOM 795 C CA . ASN A 1 113 ? -46.115 34.687 115.063 1.00 22.16 97 ASN A CA 1
ATOM 796 C C . ASN A 1 113 ? -46.928 33.451 115.391 1.00 23.66 97 ASN A C 1
ATOM 797 O O . ASN A 1 113 ? -48.136 33.538 115.448 1.00 23.63 97 ASN A O 1
ATOM 802 N N . TYR A 1 114 ? -46.288 32.298 115.539 1.00 24.43 98 TYR A N 1
ATOM 803 C CA . TYR A 1 114 ? -47.026 31.066 115.808 1.00 26.36 98 TYR A CA 1
ATOM 804 C C . TYR A 1 114 ? -46.814 30.521 117.211 1.00 27.64 98 TYR A C 1
ATOM 805 O O . TYR A 1 114 ? -47.138 29.363 117.482 1.00 29.95 98 TYR A O 1
ATOM 814 N N . GLY A 1 115 ? -46.275 31.341 118.107 1.00 27.04 99 GLY A N 1
ATOM 815 C CA . GLY A 1 115 ? -46.041 30.912 119.477 1.00 27.41 99 GLY A CA 1
ATOM 816 C C . GLY A 1 115 ? -44.602 30.545 119.782 1.00 27.67 99 GLY A C 1
ATOM 817 O O . GLY A 1 115 ? -43.835 30.167 118.892 1.00 25.97 99 GLY A O 1
ATOM 818 N N . LEU A 1 116 ? -44.242 30.628 121.065 1.00 27.52 100 LEU A N 1
ATOM 819 C CA . LEU A 1 116 ? -42.892 30.362 121.480 1.00 28.16 100 LEU A CA 1
ATOM 820 C C . LEU A 1 116 ? -42.496 28.888 121.344 1.00 29.10 100 LEU A C 1
ATOM 821 O O . LEU A 1 116 ? -41.383 28.610 120.913 1.00 28.35 100 LEU A O 1
ATOM 826 N N . PRO A 1 117 ? -43.397 27.939 121.708 1.00 30.41 101 PRO A N 1
ATOM 827 C CA . PRO A 1 117 ? -43.070 26.522 121.555 1.00 30.64 101 PRO A CA 1
ATOM 828 C C . PRO A 1 117 ? -42.805 26.117 120.099 1.00 29.21 101 PRO A C 1
ATOM 829 O O . PRO A 1 117 ? -41.922 25.296 119.835 1.00 28.88 101 PRO A O 1
ATOM 833 N N . TYR A 1 118 ? -43.571 26.671 119.171 1.00 27.57 102 TYR A N 1
ATOM 834 C CA . TYR A 1 118 ? -43.373 26.396 117.758 1.00 27.73 102 TYR A CA 1
ATOM 835 C C . TYR A 1 118 ? -41.965 26.884 117.355 1.00 26.59 102 TYR A C 1
ATOM 836 O O . TYR A 1 118 ? -41.215 26.152 116.734 1.00 25.10 102 TYR A O 1
ATOM 845 N N . LEU A 1 119 ? -41.592 28.089 117.795 1.00 26.67 103 LEU A N 1
ATOM 846 C CA . LEU A 1 119 ? -40.264 28.640 117.501 1.00 25.92 103 LEU A CA 1
ATOM 847 C C . LEU A 1 119 ? -39.146 27.790 118.116 1.00 27.31 103 LEU A C 1
ATOM 848 O O . LEU A 1 119 ? -38.196 27.399 117.420 1.00 24.10 103 LEU A O 1
ATOM 853 N N . LYS A 1 120 ? -39.268 27.490 119.411 1.00 29.42 104 LYS A N 1
ATOM 854 C CA . LYS A 1 120 ? -38.253 26.697 120.098 1.00 29.90 104 LYS A CA 1
ATOM 855 C C . LYS A 1 120 ? -38.047 25.348 119.410 1.00 29.91 104 LYS A C 1
ATOM 856 O O . LYS A 1 120 ? -36.900 24.922 119.208 1.00 28.18 104 LYS A O 1
ATOM 862 N N . ASP A 1 121 ? -39.146 24.664 119.078 1.00 30.18 105 ASP A N 1
ATOM 863 C CA . ASP A 1 121 ? -39.074 23.380 118.358 1.00 31.45 105 ASP A CA 1
ATOM 864 C C . ASP A 1 121 ? -38.326 23.544 117.012 1.00 30.13 105 ASP A C 1
ATOM 865 O O . ASP A 1 121 ? -37.538 22.682 116.599 1.00 29.56 105 ASP A O 1
ATOM 870 N N . THR A 1 122 ? -38.612 24.643 116.321 1.00 27.43 106 THR A N 1
ATOM 871 C CA . THR A 1 122 ? -37.966 24.959 115.058 1.00 26.37 106 THR A CA 1
ATOM 872 C C . THR A 1 122 ? -36.443 25.102 115.251 1.00 26.42 106 THR A C 1
ATOM 873 O O . THR A 1 122 ? -35.630 24.429 114.550 1.00 23.94 106 THR A O 1
ATOM 877 N N . LEU A 1 123 ? -36.035 25.892 116.244 1.00 25.55 107 LEU A N 1
ATOM 878 C CA . LEU A 1 123 ? -34.609 26.093 116.468 1.00 25.80 107 LEU A CA 1
ATOM 879 C C . LEU A 1 123 ? -33.857 24.802 116.745 1.00 26.68 107 LEU A C 1
ATOM 880 O O . LEU A 1 123 ? -32.713 24.658 116.320 1.00 24.85 107 LEU A O 1
ATOM 885 N N A ARG A 1 124 ? -34.482 23.867 117.461 0.60 28.68 108 ARG A N 1
ATOM 886 N N B ARG A 1 124 ? -34.487 23.855 117.434 0.40 28.10 108 ARG A N 1
ATOM 887 C CA A ARG A 1 124 ? -33.798 22.610 117.771 0.60 30.66 108 ARG A CA 1
ATOM 888 C CA B ARG A 1 124 ? -33.800 22.612 117.767 0.40 29.71 108 ARG A CA 1
ATOM 889 C C A ARG A 1 124 ? -33.780 21.638 116.586 0.60 29.83 108 ARG A C 1
ATOM 890 C C B ARG A 1 124 ? -33.798 21.619 116.601 0.40 29.49 108 ARG A C 1
ATOM 891 O O A ARG A 1 124 ? -32.959 20.737 116.551 0.60 29.61 108 ARG A O 1
ATOM 892 O O B ARG A 1 124 ? -33.010 20.683 116.591 0.40 29.60 108 ARG A O 1
ATOM 907 N N . ARG A 1 125 ? -34.678 21.833 115.624 1.00 28.85 109 ARG A N 1
ATOM 908 C CA . ARG A 1 125 ? -34.728 20.993 114.426 1.00 30.94 109 ARG A CA 1
ATOM 909 C C . ARG A 1 125 ? -33.674 21.462 113.356 1.00 29.17 109 ARG A C 1
ATOM 910 O O . ARG A 1 125 ? -33.234 20.674 112.524 1.00 27.54 109 ARG A O 1
ATOM 918 N N . LEU A 1 126 ? -33.294 22.738 113.395 1.00 26.29 110 LEU A N 1
ATOM 919 C CA . LEU A 1 126 ? -32.301 23.282 112.470 1.00 25.32 110 LEU A CA 1
ATOM 920 C C . LEU A 1 126 ? -30.902 22.767 112.801 1.00 25.41 110 LEU A C 1
ATOM 921 O O . LEU A 1 126 ? -30.557 22.572 113.979 1.00 25.51 110 LEU A O 1
ATOM 926 N N . ASN A 1 127 ? -30.104 22.589 111.760 1.00 24.14 111 ASN A N 1
ATOM 927 C CA . ASN A 1 127 ? -28.725 22.070 111.899 1.00 25.33 111 ASN A CA 1
ATOM 928 C C . ASN A 1 127 ? -27.622 23.157 111.933 1.00 24.29 111 ASN A C 1
ATOM 929 O O . ASN A 1 127 ? -26.479 22.887 111.664 1.00 23.74 111 ASN A O 1
ATOM 934 N N . TYR A 1 128 ? -27.996 24.379 112.304 1.00 23.48 112 TYR A N 1
ATOM 935 C CA . TYR A 1 128 ? -27.055 25.466 112.483 1.00 23.91 112 TYR A CA 1
ATOM 936 C C . TYR A 1 128 ? -27.631 26.372 113.571 1.00 24.54 112 TYR A C 1
ATOM 937 O O . TYR A 1 128 ? -28.824 26.350 113.806 1.00 24.20 112 TYR A O 1
ATOM 946 N N . PRO A 1 129 ? -26.779 27.164 114.237 1.00 25.54 113 PRO A N 1
ATOM 947 C CA . PRO A 1 129 ? -27.240 28.033 115.305 1.00 25.37 113 PRO A CA 1
ATOM 948 C C . PRO A 1 129 ? -27.934 29.298 114.856 1.00 24.15 113 PRO A C 1
ATOM 949 O O . PRO A 1 129 ? -27.613 29.856 113.811 1.00 23.66 113 PRO A O 1
ATOM 953 N N . VAL A 1 130 ? -28.880 29.748 115.669 1.00 24.17 114 VAL A N 1
ATOM 954 C CA . VAL A 1 130 ? -29.572 31.011 115.423 1.00 22.39 114 VAL A CA 1
ATOM 955 C C . VAL A 1 130 ? -29.061 31.956 116.507 1.00 21.85 114 VAL A C 1
ATOM 956 O O . VAL A 1 130 ? -29.175 31.665 117.698 1.00 21.65 114 VAL A O 1
ATOM 960 N N . LEU A 1 131 ? -28.473 33.076 116.090 1.00 21.26 115 LEU A N 1
ATOM 961 C CA . LEU A 1 131 ? -27.826 33.982 117.032 1.00 21.88 115 LEU A CA 1
ATOM 962 C C . LEU A 1 131 ? -28.705 35.183 117.351 1.00 21.53 115 LEU A C 1
ATOM 963 O O . LEU A 1 131 ? -29.106 35.905 116.446 1.00 21.10 115 LEU A O 1
ATOM 968 N N . CYS A 1 132 ? -29.015 35.361 118.634 1.00 21.94 116 CYS A N 1
ATOM 969 C CA . CYS A 1 132 ? -29.825 36.514 119.097 1.00 22.01 116 CYS A CA 1
ATOM 970 C C . CYS A 1 132 ? -29.330 36.943 120.466 1.00 23.42 116 CYS A C 1
ATOM 971 O O . CYS A 1 132 ? -29.650 36.314 121.475 1.00 23.35 116 CYS A O 1
ATOM 974 N N . ALA A 1 133 ? -28.553 38.021 120.504 1.00 24.67 117 ALA A N 1
ATOM 975 C CA . ALA A 1 133 ? -27.979 38.497 121.763 1.00 26.84 117 ALA A CA 1
ATOM 976 C C . ALA A 1 133 ? -28.855 39.458 122.585 1.00 27.95 117 ALA A C 1
ATOM 977 O O . ALA A 1 133 ? -28.571 39.716 123.769 1.00 28.53 117 ALA A O 1
ATOM 979 N N . ASN A 1 134 ? -29.935 39.962 122.003 1.00 26.67 118 ASN A N 1
ATOM 980 C CA . ASN A 1 134 ? -30.735 40.951 122.722 1.00 26.39 118 ASN A CA 1
ATOM 981 C C . ASN A 1 134 ? -32.171 40.575 123.106 1.00 26.51 118 ASN A C 1
ATOM 982 O O . ASN A 1 134 ? -32.957 41.438 123.523 1.00 27.59 118 ASN A O 1
ATOM 987 N N . ILE A 1 135 ? -32.532 39.305 122.977 1.00 25.80 119 ILE A N 1
ATOM 988 C CA . ILE A 1 135 ? -33.857 38.850 123.390 1.00 25.87 119 ILE A CA 1
ATOM 989 C C . ILE A 1 135 ? -33.620 37.831 124.473 1.00 27.80 119 ILE A C 1
ATOM 990 O O . ILE A 1 135 ? -33.005 36.770 124.232 1.00 27.88 119 ILE A O 1
ATOM 995 N N . TYR A 1 136 ? -34.071 38.154 125.677 1.00 29.38 120 TYR A N 1
ATOM 996 C CA . TYR A 1 136 ? -33.893 37.270 126.822 1.00 31.19 120 TYR A CA 1
ATOM 997 C C . TYR A 1 136 ? -35.162 36.542 127.206 1.00 31.51 120 TYR A C 1
ATOM 998 O O . TYR A 1 136 ? -36.285 37.092 127.110 1.00 30.35 120 TYR A O 1
ATOM 1007 N N . GLU A 1 137 ? -34.982 35.305 127.637 1.00 32.66 121 GLU A N 1
ATOM 1008 C CA . GLU A 1 137 ? -36.064 34.507 128.171 1.00 35.28 121 GLU A CA 1
ATOM 1009 C C . GLU A 1 137 ? -35.651 34.295 129.631 1.00 38.79 121 GLU A C 1
ATOM 1010 O O . GLU A 1 137 ? -34.659 33.614 129.917 1.00 37.80 121 GLU A O 1
ATOM 1016 N N . ASN A 1 138 ? -36.403 34.890 130.547 1.00 42.12 122 ASN A N 1
ATOM 1017 C CA . ASN A 1 138 ? -36.065 34.859 131.957 1.00 47.14 122 ASN A CA 1
ATOM 1018 C C . ASN A 1 138 ? -34.706 35.567 132.138 1.00 48.66 122 ASN A C 1
ATOM 1019 O O . ASN A 1 138 ? -34.565 36.723 131.710 1.00 50.46 122 ASN A O 1
ATOM 1024 N N A ASP A 1 139 ? -33.721 34.871 132.706 0.40 48.29 123 ASP A N 1
ATOM 1025 N N B ASP A 1 139 ? -33.711 34.891 132.698 0.60 47.96 123 ASP A N 1
ATOM 1026 C CA A ASP A 1 139 ? -32.408 35.449 133.007 0.40 49.59 123 ASP A CA 1
ATOM 1027 C CA B ASP A 1 139 ? -32.431 35.543 132.958 0.60 49.72 123 ASP A CA 1
ATOM 1028 C C A ASP A 1 139 ? -31.274 35.100 132.037 0.40 47.10 123 ASP A C 1
ATOM 1029 C C B ASP A 1 139 ? -31.279 35.110 132.039 0.60 47.09 123 ASP A C 1
ATOM 1030 O O A ASP A 1 139 ? -30.110 35.159 132.412 0.40 49.33 123 ASP A O 1
ATOM 1031 O O B ASP A 1 139 ? -30.122 35.116 132.440 0.60 50.17 123 ASP A O 1
ATOM 1040 N N . SER A 1 140 ? -31.602 34.750 130.800 1.00 44.57 124 SER A N 1
ATOM 1041 C CA . SER A 1 140 ? -30.585 34.401 129.811 1.00 42.08 124 SER A CA 1
ATOM 1042 C C . SER A 1 140 ? -31.178 34.592 128.407 1.00 37.63 124 SER A C 1
ATOM 1043 O O . SER A 1 140 ? -32.371 34.865 128.268 1.00 35.63 124 SER A O 1
ATOM 1046 N N . THR A 1 141 ? -30.340 34.484 127.387 1.00 34.40 125 THR A N 1
ATOM 1047 C CA . THR A 1 141 ? -30.800 34.649 126.016 1.00 33.25 125 THR A CA 1
ATOM 1048 C C . THR A 1 141 ? -31.755 33.517 125.632 1.00 32.15 125 THR A C 1
ATOM 1049 O O . THR A 1 141 ? -31.596 32.384 126.068 1.00 31.57 125 THR A O 1
ATOM 1053 N N . LEU A 1 142 ? -32.778 33.861 124.862 1.00 31.77 126 LEU A N 1
ATOM 1054 C CA . LEU A 1 142 ? -33.738 32.882 124.357 1.00 31.09 126 LEU A CA 1
ATOM 1055 C C . LEU A 1 142 ? -32.971 31.821 123.574 1.00 30.94 126 LEU A C 1
ATOM 1056 O O . LEU A 1 142 ? -33.170 30.629 123.784 1.00 30.25 126 LEU A O 1
ATOM 1061 N N . THR A 1 143 ? -32.094 32.273 122.673 1.00 31.04 127 THR A N 1
ATOM 1062 C CA . THR A 1 143 ? -31.241 31.367 121.877 1.00 30.92 127 THR A CA 1
ATOM 1063 C C . THR A 1 143 ? -30.038 30.930 122.692 1.00 31.57 127 THR A C 1
ATOM 1064 O O . THR A 1 143 ? -29.652 31.600 123.661 1.00 31.64 127 THR A O 1
ATOM 1068 N N . ASP A 1 144 ? -29.461 29.790 122.322 1.00 31.48 128 ASP A N 1
ATOM 1069 C CA . ASP A 1 144 ? -28.277 29.292 123.013 1.00 33.36 128 ASP A CA 1
ATOM 1070 C C . ASP A 1 144 ? -27.175 30.346 123.041 1.00 32.20 128 ASP A C 1
ATOM 1071 O O . ASP A 1 144 ? -26.531 30.544 124.059 1.00 32.56 128 ASP A O 1
ATOM 1076 N N . ASN A 1 145 ? -26.946 31.010 121.918 1.00 29.81 129 ASN A N 1
ATOM 1077 C CA . ASN A 1 145 ? -25.904 32.023 121.845 1.00 30.04 129 ASN A CA 1
ATOM 1078 C C . ASN A 1 145 ? -26.319 33.234 121.051 1.00 28.36 129 ASN A C 1
ATOM 1079 O O . ASN A 1 145 ? -27.274 33.198 120.282 1.00 26.70 129 ASN A O 1
ATOM 1084 N N . GLY A 1 146 ? -25.578 34.308 121.260 1.00 27.93 130 GLY A N 1
ATOM 1085 C CA . GLY A 1 146 ? -25.781 35.536 120.540 1.00 27.56 130 GLY A CA 1
ATOM 1086 C C . GLY A 1 146 ? -24.547 35.926 119.758 1.00 27.39 130 GLY A C 1
ATOM 1087 O O . GLY A 1 146 ? -24.625 36.763 118.865 1.00 25.50 130 GLY A O 1
ATOM 1088 N N . VAL A 1 147 ? -23.406 35.295 120.067 1.00 28.18 131 VAL A N 1
ATOM 1089 C CA . VAL A 1 147 ? -22.163 35.598 119.395 1.00 29.75 131 VAL A CA 1
ATOM 1090 C C . VAL A 1 147 ? -21.444 34.297 118.979 1.00 30.34 131 VAL A C 1
ATOM 1091 O O . VAL A 1 147 ? -21.529 33.292 119.679 1.00 29.49 131 VAL A O 1
ATOM 1095 N N . LYS A 1 148 ? -20.803 34.341 117.809 1.00 30.08 132 LYS A N 1
ATOM 1096 C CA . LYS A 1 148 ? -20.042 33.217 117.238 1.00 31.87 132 LYS A CA 1
ATOM 1097 C C . LYS A 1 148 ? -18.681 33.722 116.762 1.00 31.61 132 LYS A C 1
ATOM 1098 O O . LYS A 1 148 ? -18.576 34.793 116.156 1.00 30.88 132 LYS A O 1
ATOM 1104 N N . TYR A 1 149 ? -17.636 32.948 117.016 1.00 32.50 133 TYR A N 1
ATOM 1105 C CA . TYR A 1 149 ? -16.306 33.319 116.574 1.00 33.28 133 TYR A CA 1
ATOM 1106 C C . TYR A 1 149 ? -15.731 32.199 115.711 1.00 34.00 133 TYR A C 1
ATOM 1107 O O . TYR A 1 149 ? -15.998 31.028 115.965 1.00 31.01 133 TYR A O 1
ATOM 1116 N N . PHE A 1 150 ? -14.975 32.562 114.670 1.00 34.41 134 PHE A N 1
ATOM 1117 C CA . PHE A 1 150 ? -14.280 31.562 113.846 1.00 34.95 134 PHE A CA 1
ATOM 1118 C C . PHE A 1 150 ? -13.031 32.175 113.225 1.00 34.60 134 PHE A C 1
ATOM 1119 O O . PHE A 1 150 ? -12.900 33.400 113.163 1.00 34.01 134 PHE A O 1
ATOM 1127 N N . GLN A 1 151 ? -12.104 31.325 112.794 1.00 35.60 135 GLN A N 1
ATOM 1128 C CA . GLN A 1 151 ? -10.866 31.812 112.186 1.00 35.86 135 GLN A CA 1
ATOM 1129 C C . GLN A 1 151 ? -10.863 31.831 110.665 1.00 34.45 135 GLN A C 1
ATOM 1130 O O . GLN A 1 151 ? -11.461 30.981 110.000 1.00 33.39 135 GLN A O 1
ATOM 1136 N N . VAL A 1 152 ? -10.181 32.838 110.143 1.00 34.56 136 VAL A N 1
ATOM 1137 C CA . VAL A 1 152 ? -9.924 32.990 108.719 1.00 35.45 136 VAL A CA 1
ATOM 1138 C C . VAL A 1 152 ? -8.422 33.239 108.693 1.00 37.67 136 VAL A C 1
ATOM 1139 O O . VAL A 1 152 ? -7.948 34.342 109.027 1.00 36.96 136 VAL A O 1
ATOM 1143 N N . GLY A 1 153 ? -7.673 32.193 108.354 1.00 37.19 137 GLY A N 1
ATOM 1144 C CA . GLY A 1 153 ? -6.229 32.276 108.386 1.00 38.70 137 GLY A CA 1
ATOM 1145 C C . GLY A 1 153 ? -5.841 32.527 109.830 1.00 39.82 137 GLY A C 1
ATOM 1146 O O . GLY A 1 153 ? -6.347 31.879 110.732 1.00 38.86 137 GLY A O 1
ATOM 1147 N N . ASP A 1 154 ? -4.972 33.503 110.044 1.00 42.17 138 ASP A N 1
ATOM 1148 C CA . ASP A 1 154 ? -4.520 33.863 111.387 1.00 44.46 138 ASP A CA 1
ATOM 1149 C C . ASP A 1 154 ? -5.355 34.998 112.015 1.00 43.09 138 ASP A C 1
ATOM 1150 O O . ASP A 1 154 ? -4.924 35.638 112.973 1.00 43.76 138 ASP A O 1
ATOM 1155 N N A GLN A 1 155 ? -6.534 35.246 111.449 0.50 41.03 139 GLN A N 1
ATOM 1156 N N B GLN A 1 155 ? -6.540 35.239 111.471 0.50 41.57 139 GLN A N 1
ATOM 1157 C CA A GLN A 1 155 ? -7.446 36.277 111.943 0.50 40.39 139 GLN A CA 1
ATOM 1158 C CA B GLN A 1 155 ? -7.428 36.258 112.016 0.50 41.30 139 GLN A CA 1
ATOM 1159 C C A GLN A 1 155 ? -8.673 35.610 112.553 0.50 39.15 139 GLN A C 1
ATOM 1160 C C B GLN A 1 155 ? -8.713 35.629 112.506 0.50 39.60 139 GLN A C 1
ATOM 1161 O O A GLN A 1 155 ? -8.907 34.418 112.346 0.50 39.00 139 GLN A O 1
ATOM 1162 O O B GLN A 1 155 ? -9.035 34.490 112.165 0.50 39.45 139 GLN A O 1
ATOM 1173 N N . THR A 1 156 ? -9.445 36.377 113.315 1.00 38.69 140 THR A N 1
ATOM 1174 C CA . THR A 1 156 ? -10.675 35.877 113.895 1.00 36.99 140 THR A CA 1
ATOM 1175 C C . THR A 1 156 ? -11.818 36.775 113.515 1.00 35.07 140 THR A C 1
ATOM 1176 O O . THR A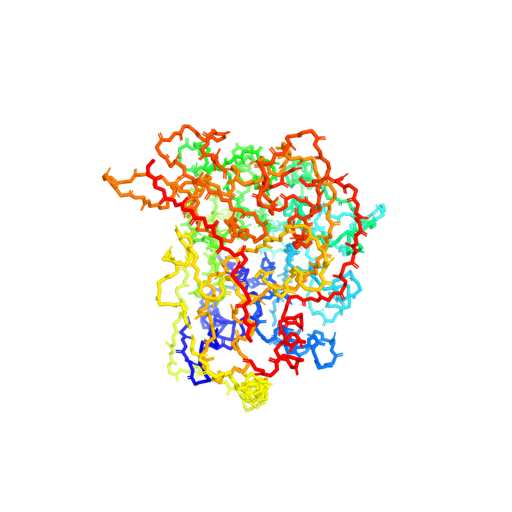 1 156 ? -11.694 38.004 113.533 1.00 34.98 140 THR A O 1
ATOM 1180 N N . VAL A 1 157 ? -12.919 36.146 113.125 1.00 33.35 141 VAL A N 1
ATOM 1181 C CA . VAL A 1 157 ? -14.147 36.854 112.814 1.00 32.36 141 VAL A CA 1
ATOM 1182 C C . VAL A 1 157 ? -15.106 36.663 113.982 1.00 31.60 141 VAL A C 1
ATOM 1183 O O . VAL A 1 157 ? -15.247 35.555 114.487 1.00 30.65 141 VAL A O 1
ATOM 1187 N N . GLY A 1 158 ? -15.767 37.746 114.394 1.00 31.26 142 GLY A N 1
ATOM 1188 C CA . GLY A 1 158 ? -16.746 37.711 115.464 1.00 31.21 142 GLY A CA 1
ATOM 1189 C C . GLY A 1 158 ? -18.095 38.121 114.902 1.00 29.58 142 GLY A C 1
ATOM 1190 O O . GLY A 1 158 ? -18.202 39.140 114.215 1.00 29.28 142 GLY A O 1
ATOM 1191 N N . VAL A 1 159 ? -19.117 37.319 115.172 1.00 28.61 143 VAL A N 1
ATOM 1192 C CA . VAL A 1 159 ? -20.443 37.593 114.656 1.00 28.55 143 VAL A CA 1
ATOM 1193 C C . VAL A 1 159 ? -21.433 37.770 115.790 1.00 28.11 143 VAL A C 1
ATOM 1194 O O . VAL A 1 159 ? -21.489 36.967 116.717 1.00 29.25 143 VAL A O 1
ATOM 1198 N N . ILE A 1 160 ? -22.206 38.840 115.728 1.00 27.52 144 ILE A N 1
ATOM 1199 C CA . ILE A 1 160 ? -23.224 39.058 116.726 1.00 26.81 144 ILE A CA 1
ATOM 1200 C C . ILE A 1 160 ? -24.577 39.194 116.038 1.00 24.87 144 ILE A C 1
ATOM 1201 O O . ILE A 1 160 ? -24.709 39.946 115.073 1.00 24.20 144 ILE A O 1
ATOM 1206 N N . GLY A 1 161 ? -25.560 38.437 116.536 1.00 23.88 145 GLY A N 1
ATOM 1207 C CA . GLY A 1 161 ? -26.931 38.459 116.031 1.00 22.99 145 GLY A CA 1
ATOM 1208 C C . GLY A 1 161 ? -27.832 39.308 116.917 1.00 22.92 145 GLY A C 1
ATOM 1209 O O . GLY A 1 161 ? -27.831 39.188 118.142 1.00 23.29 145 GLY A O 1
ATOM 1210 N N . LEU A 1 162 ? -28.605 40.172 116.285 1.00 22.88 146 LEU A N 1
ATOM 1211 C CA . LEU A 1 162 ? -29.493 41.089 116.978 1.00 22.94 146 LEU A CA 1
ATOM 1212 C C . LEU A 1 162 ? -30.816 41.168 116.270 1.00 22.64 146 LEU A C 1
ATOM 1213 O O . LEU A 1 162 ? -30.893 40.967 115.049 1.00 22.51 146 LEU A O 1
ATOM 1218 N N . THR A 1 163 ? -31.855 41.483 117.042 1.00 22.81 147 THR A N 1
ATOM 1219 C CA . THR A 1 163 ? -33.211 41.550 116.525 1.00 22.27 147 THR A CA 1
ATOM 1220 C C . THR A 1 163 ? -33.919 42.849 116.954 1.00 22.78 147 THR A C 1
ATOM 1221 O O . THR A 1 163 ? -33.708 43.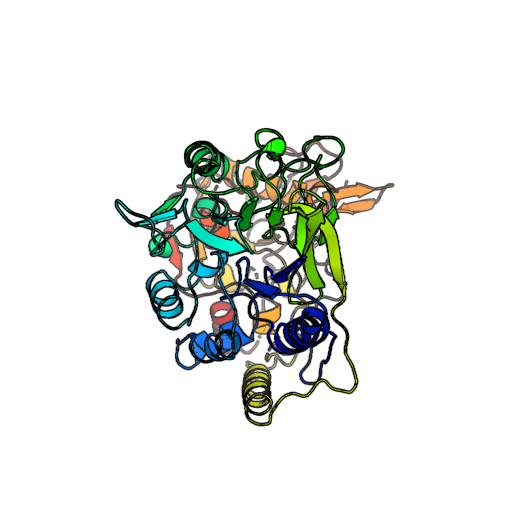372 118.052 1.00 24.25 147 THR A O 1
ATOM 1225 N N . THR A 1 164 ? -34.734 43.386 116.073 1.00 23.01 148 THR A N 1
ATOM 1226 C CA . THR A 1 164 ? -35.543 44.590 116.425 1.00 23.19 148 THR A CA 1
ATOM 1227 C C . THR A 1 164 ? -36.232 44.415 117.796 1.00 23.83 148 THR A C 1
ATOM 1228 O O . THR A 1 164 ? -36.889 43.393 118.079 1.00 23.11 148 THR A O 1
ATOM 1232 N N . GLN A 1 165 ? -36.075 45.420 118.652 1.00 25.54 149 GLN A N 1
ATOM 1233 C CA . GLN A 1 165 ? -36.652 45.385 119.992 1.00 26.10 149 GLN A CA 1
ATOM 1234 C C . GLN A 1 165 ? -38.158 45.638 119.998 1.00 25.80 149 GLN A C 1
ATOM 1235 O O . GLN A 1 165 ? -38.798 45.411 121.006 1.00 26.41 149 GLN A O 1
ATOM 1241 N N . PHE A 1 166 ? -38.727 46.000 118.855 1.00 24.50 150 PHE A N 1
ATOM 1242 C CA . PHE A 1 166 ? -40.115 46.496 118.800 1.00 24.82 150 PHE A CA 1
ATOM 1243 C C . PHE A 1 166 ? -41.207 45.425 118.814 1.00 24.58 150 PHE A C 1
ATOM 1244 O O . PHE A 1 166 ? -42.370 45.747 118.717 1.00 25.36 150 PHE A O 1
ATOM 1252 N N . ILE A 1 167 ? -40.821 44.161 118.948 1.00 25.03 151 ILE A N 1
ATOM 1253 C CA . ILE A 1 167 ? -41.761 43.035 118.956 1.00 24.57 151 ILE A CA 1
ATOM 1254 C C . ILE A 1 167 ? -43.021 43.193 119.850 1.00 25.48 151 ILE A C 1
ATOM 1255 O O . ILE A 1 167 ? -44.107 42.778 119.425 1.00 24.89 151 ILE A O 1
ATOM 1260 N N . PRO A 1 168 ? -42.895 43.775 121.082 1.00 26.30 152 PRO A N 1
ATOM 1261 C CA . PRO A 1 168 ? -44.081 43.994 121.913 1.00 27.01 152 PRO A CA 1
ATOM 1262 C C . PRO A 1 168 ? -45.166 44.841 121.266 1.00 26.63 152 PRO A C 1
ATOM 1263 O O . PRO A 1 168 ? -46.327 44.725 121.643 1.00 26.19 152 PRO A O 1
ATOM 1267 N N . HIS A 1 169 ? -44.801 45.677 120.294 1.00 26.66 153 HIS A N 1
ATOM 1268 C CA . HIS A 1 169 ? -45.787 46.508 119.609 1.00 26.76 153 HIS A CA 1
ATOM 1269 C C . HIS A 1 169 ? -46.556 45.761 118.526 1.00 25.59 153 HIS A C 1
ATOM 1270 O O . HIS A 1 169 ? -47.471 46.334 117.929 1.00 26.04 153 HIS A O 1
ATOM 1277 N N . TRP A 1 170 ? -46.225 44.485 118.295 1.00 23.86 154 TRP A N 1
ATOM 1278 C CA . TRP A 1 170 ? -46.887 43.723 117.235 1.00 23.76 154 TRP A CA 1
ATOM 1279 C C . TRP A 1 170 ? -47.455 42.346 117.597 1.00 24.14 154 TRP A C 1
ATOM 1280 O O . TRP A 1 170 ? -48.526 41.957 117.128 1.00 24.19 154 TRP A O 1
ATOM 1291 N N . GLU A 1 171 ? -46.720 41.617 118.407 1.00 24.64 155 GLU A N 1
ATOM 1292 C CA . GLU A 1 171 ? -47.009 40.205 118.639 1.00 25.59 155 GLU A CA 1
ATOM 1293 C C . GLU A 1 171 ? -48.106 39.903 119.663 1.00 26.74 155 GLU A C 1
ATOM 1294 O O . GLU A 1 171 ? -48.436 40.747 120.495 1.00 26.40 155 GLU A O 1
ATOM 1300 N N A GLN A 1 172 ? -48.676 38.700 119.561 0.50 27.35 156 GLN A N 1
ATOM 1301 N N B GLN A 1 172 ? -48.717 38.721 119.546 0.50 27.03 156 GLN A N 1
ATOM 1302 C CA A GLN A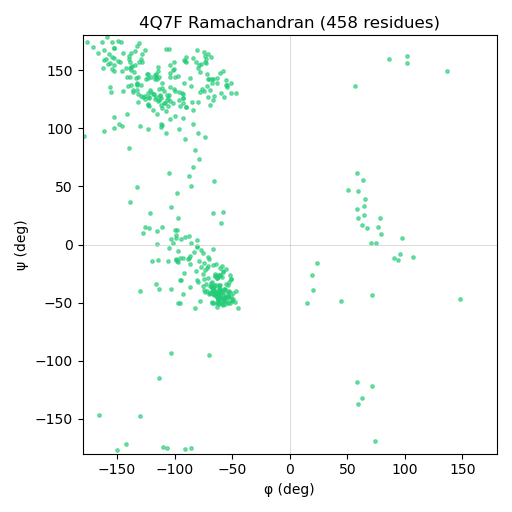 1 172 ? -49.642 38.206 120.523 0.50 29.12 156 GLN A CA 1
ATOM 1303 C CA B GLN A 1 172 ? -49.708 38.277 120.514 0.50 28.59 156 GLN A CA 1
ATOM 1304 C C A GLN A 1 172 ? -48.939 38.253 121.877 0.50 29.61 156 GLN A C 1
ATOM 1305 C C B GLN A 1 172 ? -48.983 38.241 121.858 0.50 29.28 156 GLN A C 1
ATOM 1306 O O A GLN A 1 172 ? -47.804 37.769 121.978 0.50 28.49 156 GLN A O 1
ATOM 1307 O O B GLN A 1 172 ? -47.876 37.692 121.934 0.50 28.15 156 GLN A O 1
ATOM 1318 N N . PRO A 1 173 ? -49.584 38.835 122.908 1.00 30.93 157 PRO A N 1
ATOM 1319 C CA . PRO A 1 173 ? -48.988 38.881 124.266 1.00 32.80 157 PRO A CA 1
ATOM 1320 C C . PRO A 1 173 ? -48.616 37.496 124.801 1.00 33.41 157 PRO A C 1
ATOM 1321 O O . PRO A 1 173 ? -47.549 37.313 125.368 1.00 32.60 157 PRO A O 1
ATOM 1325 N N . GLU A 1 174 ? -49.486 36.526 124.593 1.00 35.10 158 GLU A N 1
ATOM 1326 C CA . GLU A 1 174 ? -49.207 35.174 125.060 1.00 37.43 158 GLU A CA 1
ATOM 1327 C C . GLU A 1 174 ? -47.961 34.563 124.400 1.00 36.36 158 GLU A C 1
ATOM 1328 O O . GLU A 1 174 ? -47.322 33.707 124.997 1.00 35.87 158 GLU A O 1
ATOM 1334 N N . HIS A 1 175 ? -47.600 35.011 123.192 1.00 33.34 159 HIS A N 1
ATOM 1335 C CA . HIS A 1 175 ? -46.422 34.482 122.511 1.00 31.16 159 HIS A CA 1
ATOM 1336 C C . HIS A 1 175 ? -45.090 35.005 123.038 1.00 30.64 159 HIS A C 1
ATOM 1337 O O . HIS A 1 175 ? -44.062 34.374 122.811 1.00 30.33 159 HIS A O 1
ATOM 1344 N N . ILE A 1 176 ? -45.101 36.129 123.746 1.00 29.30 160 ILE A N 1
ATOM 1345 C CA . ILE A 1 176 ? -43.853 36.719 124.227 1.00 30.76 160 ILE A CA 1
ATOM 1346 C C . ILE A 1 176 ? -43.815 37.029 125.715 1.00 33.23 160 ILE A C 1
ATOM 1347 O O . ILE A 1 176 ? -42.882 37.678 126.170 1.00 32.23 160 ILE A O 1
ATOM 1352 N N . GLN A 1 177 ? -44.811 36.557 126.457 1.00 39.42 161 GLN A N 1
ATOM 1353 C CA . GLN A 1 177 ? -44.978 36.895 127.893 1.00 45.01 161 GLN A CA 1
ATOM 1354 C C . GLN A 1 177 ? -43.766 36.706 128.823 1.00 43.90 161 GLN A C 1
ATOM 1355 O O . GLN A 1 177 ? -43.628 37.437 129.807 1.00 46.56 161 GLN A O 1
ATOM 1361 N N . SER A 1 178 ? -42.895 35.751 128.513 1.00 41.93 162 SER A N 1
ATOM 1362 C CA . SER A 1 178 ? -41.716 35.470 129.337 1.00 41.36 162 SER A CA 1
ATOM 1363 C C . SER A 1 178 ? -40.440 36.116 128.797 1.00 38.17 162 SER A C 1
ATOM 1364 O O . SER A 1 178 ? -39.348 35.907 129.343 1.00 37.83 162 SER A O 1
ATOM 1367 N N . LEU A 1 179 ? -40.575 36.919 127.748 1.00 33.52 163 LEU A N 1
ATOM 1368 C CA . LEU A 1 179 ? -39.418 37.485 127.085 1.00 31.46 163 LEU A CA 1
ATOM 1369 C C . LEU A 1 179 ? -39.166 38.937 127.405 1.00 31.92 163 LEU A C 1
ATOM 1370 O O . LEU A 1 179 ? -40.083 39.692 127.694 1.00 31.81 163 LEU A O 1
ATOM 1375 N N . THR A 1 180 ? -37.905 39.317 127.272 1.00 32.69 164 THR A N 1
ATOM 1376 C CA . THR A 1 180 ? -37.449 40.679 127.464 1.00 34.48 164 THR A CA 1
ATOM 1377 C C . THR A 1 180 ? -36.665 41.077 126.208 1.00 33.29 164 THR A C 1
ATOM 1378 O O . THR A 1 180 ? -35.734 40.362 125.803 1.00 32.04 164 THR A O 1
ATOM 1382 N N . PHE A 1 181 ? -37.042 42.206 125.606 1.00 31.67 165 PHE A N 1
ATOM 1383 C CA . PHE A 1 181 ? -36.412 42.706 124.384 1.00 31.78 165 PHE A CA 1
ATOM 1384 C C . PHE A 1 181 ? -35.543 43.914 124.660 1.00 33.54 165 PHE A C 1
ATOM 1385 O O . PHE A 1 181 ? -36.041 44.974 125.018 1.00 36.22 165 PHE A O 1
ATOM 1393 N N . HIS A 1 182 ? -34.241 43.780 124.459 1.00 33.20 166 HIS A N 1
ATOM 1394 C CA . HIS A 1 182 ? -33.345 44.900 124.716 1.00 34.94 166 HIS A CA 1
ATOM 1395 C C . HIS A 1 182 ? -32.949 45.637 123.435 1.00 33.18 166 HIS A C 1
ATOM 1396 O O . HIS A 1 182 ? -32.906 45.054 122.344 1.00 31.36 166 HIS A O 1
ATOM 1403 N N . SER A 1 183 ? -32.680 46.934 123.576 1.00 32.88 167 SER A N 1
ATOM 1404 C CA . SER A 1 183 ? -32.206 47.751 122.463 1.00 31.82 167 SER A CA 1
ATOM 1405 C C . SER A 1 183 ? -31.005 47.091 121.767 1.00 31.30 167 SER A C 1
ATOM 1406 O O . SER A 1 183 ? -30.042 46.711 122.436 1.00 31.92 167 SER A O 1
ATOM 1409 N N . ALA A 1 184 ? -31.058 46.978 120.441 1.00 29.80 168 ALA A N 1
ATOM 1410 C CA . ALA A 1 184 ? -29.961 46.396 119.671 1.00 30.00 168 ALA A CA 1
ATOM 1411 C C . ALA A 1 184 ? -28.739 47.293 119.779 1.00 31.27 168 ALA A C 1
ATOM 1412 O O . ALA A 1 184 ? -27.618 46.808 119.829 1.00 31.47 168 ALA A O 1
ATOM 1414 N N . PHE A 1 185 ? -28.960 48.598 119.844 1.00 31.72 169 PHE A N 1
ATOM 1415 C CA . PHE A 1 185 ? -27.860 49.540 119.994 1.00 33.86 169 PHE A CA 1
ATOM 1416 C C . PHE A 1 185 ? -27.119 49.311 121.307 1.00 35.62 169 PHE A C 1
ATOM 1417 O O . PHE A 1 185 ? -25.879 49.288 121.339 1.00 36.23 169 PHE A O 1
ATOM 1425 N N . GLU A 1 186 ? -27.877 49.172 122.395 1.00 37.01 170 GLU A N 1
ATOM 1426 C CA . GLU A 1 186 ? -27.279 49.005 123.729 1.00 38.99 170 GLU A CA 1
ATOM 1427 C C . GLU A 1 186 ? -26.520 47.695 123.871 1.00 37.17 170 GLU A C 1
ATOM 1428 O O . GLU A 1 186 ? -25.435 47.668 124.441 1.00 37.58 170 GLU A O 1
ATOM 1434 N N . ILE A 1 187 ? -27.093 46.609 123.369 1.00 34.75 171 ILE A N 1
ATOM 1435 C CA . ILE A 1 187 ? -26.416 45.315 123.459 1.00 34.16 171 ILE A CA 1
ATOM 1436 C C . ILE A 1 187 ? -25.142 45.328 122.604 1.00 33.99 171 ILE A C 1
ATOM 1437 O O . ILE A 1 187 ? -24.105 44.792 123.011 1.00 35.26 171 ILE A O 1
ATOM 1442 N N . LEU A 1 188 ? -25.217 45.935 121.424 1.00 32.97 172 LEU A N 1
ATOM 1443 C CA . LEU A 1 188 ? -24.050 46.037 120.567 1.00 33.85 172 LEU A CA 1
ATOM 1444 C C . LEU A 1 188 ? -22.969 46.829 121.288 1.00 35.70 172 LEU A C 1
ATOM 1445 O O . LEU A 1 188 ? -21.824 46.384 121.380 1.00 35.35 172 LEU A O 1
ATOM 1450 N N . GLN A 1 189 ? -23.349 48.001 121.795 1.00 36.19 173 GLN A N 1
ATOM 1451 C CA . GLN A 1 189 ? -22.439 48.880 122.515 1.00 38.51 173 GLN A CA 1
ATOM 1452 C C . GLN A 1 189 ? -21.712 48.167 123.648 1.00 38.98 173 GLN A C 1
ATOM 1453 O O . GLN A 1 189 ? -20.523 48.393 123.885 1.00 39.25 173 GLN A O 1
ATOM 1459 N N . GLN A 1 190 ? -22.441 47.312 124.347 1.00 38.50 174 GLN A N 1
ATOM 1460 C CA . GLN A 1 190 ? -21.887 46.583 125.472 1.00 40.02 174 GLN A CA 1
ATOM 1461 C C . GLN A 1 190 ? -20.964 45.435 125.035 1.00 40.25 174 GLN A C 1
ATOM 1462 O O . GLN A 1 190 ? -19.965 45.180 125.686 1.00 40.60 174 GLN A O 1
ATOM 1468 N N . TYR A 1 191 ? -21.287 44.774 123.921 1.00 39.18 175 TYR A N 1
ATOM 1469 C CA . TYR A 1 191 ? -20.466 43.669 123.405 1.00 39.74 175 TYR A CA 1
ATOM 1470 C C . TYR A 1 191 ? -19.217 44.062 122.608 1.00 39.19 175 TYR A C 1
ATOM 1471 O O . TYR A 1 191 ? -18.240 43.308 122.587 1.00 37.99 175 TYR A O 1
ATOM 1480 N N . LEU A 1 192 ? -19.255 45.199 121.917 1.00 38.36 176 LEU A N 1
ATOM 1481 C CA . LEU A 1 192 ? -18.108 45.612 121.107 1.00 39.98 176 LEU A CA 1
ATOM 1482 C C . LEU A 1 192 ? -16.746 45.480 121.761 1.00 40.88 176 LEU A C 1
ATOM 1483 O O . LEU A 1 192 ? -15.868 44.845 121.188 1.00 39.74 176 LEU A O 1
ATOM 1488 N N . PRO A 1 193 ? -16.567 46.077 122.948 1.00 42.35 177 PRO A N 1
ATOM 1489 C CA . PRO A 1 193 ? -15.259 45.976 123.582 1.00 44.26 177 PRO A CA 1
ATOM 1490 C C . PRO A 1 193 ? -14.743 44.539 123.653 1.00 43.84 177 PRO A C 1
ATOM 1491 O O . PRO A 1 193 ? -13.610 44.290 123.302 1.00 45.02 177 PRO A O 1
ATOM 1495 N N . GLU A 1 194 ? -15.581 43.614 124.103 1.00 44.10 178 GLU A N 1
ATOM 1496 C CA . GLU A 1 194 ? -15.193 42.214 124.227 1.00 45.74 178 GLU A CA 1
ATOM 1497 C C . GLU A 1 194 ? -14.938 41.567 122.872 1.00 43.92 178 GLU A C 1
ATOM 1498 O O . GLU A 1 194 ? -14.034 40.748 122.729 1.00 42.93 178 GLU A O 1
ATOM 1512 N N . LYS A 1 196 ? -13.958 43.089 120.121 1.00 43.49 180 LYS A N 1
ATOM 1513 C CA . LYS A 1 196 ? -12.683 43.582 119.614 1.00 46.06 180 LYS A CA 1
ATOM 1514 C C . LYS A 1 196 ? -11.477 42.935 120.318 1.00 47.37 180 LYS A C 1
ATOM 1515 O O . LYS A 1 196 ? -10.408 42.877 119.741 1.00 49.60 180 LYS A O 1
ATOM 1521 N N . ARG A 1 197 ? -11.638 42.477 121.559 1.00 48.88 181 ARG A N 1
ATOM 1522 C CA . ARG A 1 197 ? -10.541 41.788 122.261 1.00 50.63 181 ARG A CA 1
ATOM 1523 C C . ARG A 1 197 ? -10.363 40.385 121.698 1.00 51.22 181 ARG A C 1
ATOM 1524 O O . ARG A 1 197 ? -9.272 39.840 121.713 1.00 52.31 181 ARG A O 1
ATOM 1532 N N . HIS A 1 198 ? -11.447 39.793 121.219 1.00 51.15 182 HIS A N 1
ATOM 1533 C CA . HIS A 1 198 ? -11.391 38.434 120.718 1.00 52.76 182 HIS A CA 1
ATOM 1534 C C . HIS A 1 198 ? -11.196 38.369 119.193 1.00 49.24 182 HIS A C 1
ATOM 1535 O O . HIS A 1 198 ? -10.549 37.448 118.704 1.00 48.94 182 HIS A O 1
ATOM 1542 N N . ALA A 1 199 ? -11.701 39.363 118.454 1.00 45.84 183 ALA A N 1
ATOM 1543 C CA . ALA A 1 199 ? -11.670 39.314 116.980 1.00 44.48 183 ALA A CA 1
ATOM 1544 C C . ALA A 1 199 ? -11.089 40.515 116.236 1.00 44.25 183 ALA A C 1
ATOM 1545 O O . ALA A 1 199 ? -11.068 41.632 116.734 1.00 47.90 183 ALA A O 1
ATOM 1547 N N . ASP A 1 200 ? -10.642 40.244 115.014 1.00 42.47 184 ASP A N 1
ATOM 1548 C CA . ASP A 1 200 ? -10.074 41.246 114.117 1.00 43.08 184 ASP A CA 1
ATOM 1549 C C . ASP A 1 200 ? -11.143 41.781 113.182 1.00 42.05 184 ASP A C 1
ATOM 1550 O O . ASP A 1 200 ? -11.074 42.933 112.749 1.00 42.68 184 ASP A O 1
ATOM 1555 N N . ILE A 1 201 ? -12.117 40.930 112.859 1.00 41.04 185 ILE A N 1
ATOM 1556 C CA . ILE A 1 201 ? -13.227 41.300 111.984 1.00 39.73 185 ILE A CA 1
ATOM 1557 C C . ILE A 1 201 ? -14.549 41.107 112.709 1.00 37.53 185 ILE A C 1
ATOM 1558 O O . ILE A 1 201 ? -14.790 40.057 113.321 1.00 36.06 185 ILE A O 1
ATOM 1563 N N . ILE A 1 202 ? -15.408 42.120 112.617 1.00 35.31 186 ILE A N 1
ATOM 1564 C CA . ILE A 1 202 ? -16.714 42.103 113.269 1.00 34.60 186 ILE A CA 1
ATOM 1565 C C . ILE A 1 202 ? -17.851 42.199 112.261 1.00 32.92 186 ILE A C 1
ATOM 1566 O O . ILE A 1 202 ? -17.862 43.074 111.396 1.00 32.38 186 ILE A O 1
ATOM 1571 N N . VAL A 1 203 ? -18.798 41.279 112.407 1.00 31.01 187 VAL A N 1
ATOM 1572 C CA . VAL A 1 203 ? -19.958 41.177 111.555 1.00 29.13 187 VAL A CA 1
ATOM 1573 C C . VAL A 1 203 ? -21.189 41.254 112.429 1.00 28.12 187 VAL A C 1
ATOM 1574 O O . VAL A 1 203 ? -21.359 40.456 113.348 1.00 26.81 187 VAL A O 1
ATOM 1578 N N . VAL A 1 204 ? -22.027 42.249 112.163 1.00 27.41 188 VAL A N 1
ATOM 1579 C CA . VAL A 1 204 ? -23.271 42.411 112.867 1.00 26.49 188 VAL A CA 1
ATOM 1580 C C . VAL A 1 204 ? -24.412 41.945 111.967 1.00 25.64 188 VAL A C 1
ATOM 1581 O O . VAL A 1 204 ? -24.547 42.440 110.832 1.00 26.39 188 VAL A O 1
ATOM 1585 N N . CYS A 1 205 ? -25.210 40.992 112.442 1.00 24.83 189 CYS A N 1
ATOM 1586 C CA . CYS A 1 205 ? -26.391 40.538 111.696 1.00 24.48 189 CYS A CA 1
ATOM 1587 C C . CYS A 1 205 ? -27.598 40.980 112.495 1.00 24.27 189 CYS A C 1
ATOM 1588 O O . CYS A 1 205 ? -27.973 40.364 113.493 1.00 24.54 189 CYS A O 1
ATOM 1591 N N . TYR A 1 206 ? -28.201 42.064 112.032 1.00 23.55 190 TYR A N 1
ATOM 1592 C CA . TYR A 1 206 ? -29.319 42.689 112.698 1.00 22.57 190 TYR A CA 1
ATOM 1593 C C . TYR A 1 206 ? -30.599 42.542 111.919 1.00 21.37 190 TYR A C 1
ATOM 1594 O O . TYR A 1 206 ? -30.687 43.006 110.788 1.00 20.36 190 TYR A O 1
ATOM 1603 N N . HIS A 1 207 ? -31.586 41.853 112.490 1.00 20.45 191 HIS A N 1
ATOM 1604 C CA . HIS A 1 207 ? -32.848 41.783 111.833 1.00 20.02 191 HIS A CA 1
ATOM 1605 C C . HIS A 1 207 ? -33.582 43.077 112.194 1.00 21.04 191 HIS A C 1
ATOM 1606 O O . HIS A 1 207 ? -34.369 43.102 113.110 1.00 20.60 191 HIS A O 1
ATOM 1613 N N . GLY A 1 208 ? -33.239 44.139 111.480 1.00 21.87 192 GLY A N 1
ATOM 1614 C CA . GLY A 1 208 ? -33.799 45.457 111.672 1.00 23.07 192 GLY A CA 1
ATOM 1615 C C . GLY A 1 208 ? -33.173 46.291 110.570 1.00 23.55 192 GLY A C 1
ATOM 1616 O O . GLY A 1 208 ? -32.274 45.798 109.846 1.00 22.99 192 GLY A O 1
ATOM 1617 N N . GLY A 1 209 ? -33.610 47.538 110.446 1.00 23.22 193 GLY A N 1
ATOM 1618 C CA . GLY A 1 209 ? -33.115 48.411 109.386 1.00 23.80 193 GLY A CA 1
ATOM 1619 C C . GLY A 1 209 ? -32.635 49.789 109.803 1.00 25.59 193 GLY A C 1
ATOM 1620 O O . GLY A 1 209 ? -32.121 49.981 110.915 1.00 25.98 193 GLY A O 1
ATOM 1621 N N . PHE A 1 210 ? -32.831 50.752 108.905 1.00 26.30 194 PHE A N 1
ATOM 1622 C CA . PHE A 1 210 ? -32.339 52.100 109.093 1.00 27.70 194 PHE A CA 1
ATOM 1623 C C . PHE A 1 210 ? -33.464 53.098 109.269 1.00 28.26 194 PHE A C 1
ATOM 1624 O O . PHE A 1 210 ? -34.393 53.165 108.456 1.00 27.18 194 PHE A O 1
ATOM 1632 N N . GLU A 1 211 ? -33.336 53.865 110.348 1.00 29.41 195 GLU A N 1
ATOM 1633 C CA . GLU A 1 211 ? -34.308 54.876 110.751 1.00 30.28 195 GLU A CA 1
ATOM 1634 C C . GLU A 1 211 ? -33.963 56.264 110.191 1.00 32.42 195 GLU A C 1
ATOM 1635 O O . GLU A 1 211 ? -34.781 57.199 110.264 1.00 33.29 195 GLU A O 1
ATOM 1641 N N . LYS A 1 212 ? -32.749 56.389 109.656 1.00 33.89 196 LYS A N 1
ATOM 1642 C CA . LYS A 1 212 ? -32.276 57.617 109.007 1.00 36.51 196 LYS A CA 1
ATOM 1643 C C . LYS A 1 212 ? -31.606 57.230 107.700 1.00 36.91 196 LYS A C 1
ATOM 1644 O O . LYS A 1 212 ? -31.126 56.102 107.554 1.00 34.46 196 LYS A O 1
ATOM 1650 N N . ASP A 1 213 ? -31.594 58.164 106.748 1.00 39.12 197 ASP A N 1
ATOM 1651 C CA . ASP A 1 213 ? -30.959 57.948 105.444 1.00 39.50 197 ASP A CA 1
ATOM 1652 C C . ASP A 1 213 ? -29.461 57.808 105.677 1.00 39.51 197 ASP A C 1
ATOM 1653 O O . ASP A 1 213 ? -28.865 58.652 106.331 1.00 39.32 197 ASP A O 1
ATOM 1658 N N . LEU A 1 214 ? -28.857 56.738 105.156 1.00 38.42 198 LEU A N 1
ATOM 1659 C CA . LEU A 1 214 ? -27.434 56.489 105.368 1.00 40.49 198 LEU A CA 1
ATOM 1660 C C . LEU A 1 214 ? -26.504 57.627 104.916 1.00 43.23 198 LEU A C 1
ATOM 1661 O O . LEU A 1 214 ? -25.521 57.909 105.582 1.00 44.02 198 LEU A O 1
ATOM 1666 N N . GLU A 1 215 ? -26.819 58.279 103.805 1.00 45.75 199 GLU A N 1
ATOM 1667 C CA . GLU A 1 215 ? -25.969 59.355 103.289 1.00 50.45 199 GLU A CA 1
ATOM 1668 C C . GLU A 1 215 ? -26.141 60.686 104.028 1.00 52.05 199 GLU A C 1
ATOM 1669 O O . GLU A 1 215 ? -25.157 61.304 104.442 1.00 54.01 199 GLU A O 1
ATOM 1675 N N . SER A 1 216 ? -27.384 61.118 104.213 1.00 51.11 200 SER A N 1
ATOM 1676 C CA . SER A 1 216 ? -27.655 62.421 104.834 1.00 51.99 200 SER A CA 1
ATOM 1677 C C . SER A 1 216 ? -27.845 62.405 106.344 1.00 51.39 200 SER A C 1
ATOM 1678 O O . SER A 1 216 ? -27.648 63.424 106.990 1.00 53.01 200 SER A O 1
ATOM 1681 N N . GLY A 1 217 ? -28.249 61.267 106.903 1.00 48.64 201 GLY A N 1
ATOM 1682 C CA . GLY A 1 217 ? -28.527 61.191 108.339 1.00 48.24 201 GLY A CA 1
ATOM 1683 C C . GLY A 1 217 ? -29.897 61.780 108.692 1.00 47.65 201 GLY A C 1
ATOM 1684 O O . GLY A 1 217 ? -30.225 61.926 109.864 1.00 47.08 201 GLY A O 1
ATOM 1685 N N . THR A 1 218 ? -30.703 62.095 107.675 1.00 47.34 202 THR A N 1
ATOM 1686 C CA . THR A 1 218 ? -32.040 62.653 107.866 1.00 48.00 202 THR A CA 1
ATOM 1687 C C . THR A 1 218 ? -33.044 61.563 108.253 1.00 45.54 202 THR A C 1
ATOM 1688 O O . THR A 1 218 ? -33.107 60.517 107.600 1.00 42.41 202 THR A O 1
ATOM 1692 N N . PRO A 1 219 ? -33.837 61.803 109.313 1.00 45.49 203 PRO A N 1
ATOM 1693 C CA . PRO A 1 219 ? -34.826 60.791 109.674 1.00 44.05 203 PRO A CA 1
ATOM 1694 C C . PRO A 1 219 ? -35.722 60.451 108.481 1.00 43.12 203 PRO A C 1
ATOM 1695 O O . PRO A 1 219 ? -36.107 61.342 107.715 1.00 41.66 203 PRO A O 1
ATOM 1699 N N . THR A 1 220 ? -35.982 59.157 108.297 1.00 41.27 204 THR A N 1
ATOM 1700 C CA . THR A 1 220 ? -36.839 58.663 107.220 1.00 40.48 204 THR A CA 1
ATOM 1701 C C . THR A 1 220 ? -38.111 58.001 107.794 1.00 39.83 204 THR A C 1
ATOM 1702 O O . THR A 1 220 ? -38.941 57.493 107.057 1.00 40.31 204 THR A O 1
ATOM 1706 N N . GLU A 1 221 ? -38.236 57.997 109.114 1.00 40.27 205 GLU A N 1
ATOM 1707 C CA . GLU A 1 221 ? -39.409 57.464 109.803 1.00 41.07 205 GLU A CA 1
ATOM 1708 C C . GLU A 1 221 ? -39.350 58.083 111.192 1.00 42.15 205 GLU A C 1
ATOM 1709 O O . GLU A 1 221 ? -38.321 58.661 111.550 1.00 42.00 205 GLU A O 1
ATOM 1715 N N . VAL A 1 222 ? -40.431 57.987 111.964 1.00 42.81 206 VAL A N 1
ATOM 1716 C CA . VAL A 1 222 ? -40.418 58.506 113.336 1.00 44.99 206 VAL A CA 1
ATOM 1717 C C . VAL A 1 222 ? -39.454 57.635 114.148 1.00 44.20 206 VAL A C 1
ATOM 1718 O O . VAL A 1 222 ? -39.416 56.404 113.978 1.00 41.43 206 VAL A O 1
ATOM 1722 N N . LEU A 1 223 ? -38.659 58.277 115.002 1.00 45.11 207 LEU A N 1
ATOM 1723 C CA . LEU A 1 223 ? -37.610 57.587 115.770 1.00 46.05 207 LEU A CA 1
ATOM 1724 C C . LEU A 1 223 ? -38.130 56.831 116.995 1.00 45.20 207 LEU A C 1
ATOM 1725 O O . LEU A 1 223 ? -37.905 57.241 118.128 1.00 49.61 207 LEU A O 1
ATOM 1730 N N . THR A 1 224 ? -38.784 55.700 116.755 1.00 43.01 208 THR A N 1
ATOM 1731 C CA . THR A 1 224 ? -39.392 54.885 117.821 1.00 40.65 208 THR A CA 1
ATOM 1732 C C . THR A 1 224 ? -38.481 53.840 118.468 1.00 38.49 208 THR A C 1
ATOM 1733 O O . THR A 1 224 ? -38.831 53.262 119.494 1.00 38.69 208 THR A O 1
ATOM 1737 N N . GLY A 1 225 ? -37.333 53.571 117.869 1.00 37.53 209 GLY A N 1
ATOM 1738 C CA . GLY A 1 225 ? -36.446 52.527 118.382 1.00 35.58 209 GLY A CA 1
ATOM 1739 C C . GLY A 1 225 ? -36.671 51.203 117.652 1.00 32.79 209 GLY A C 1
ATOM 1740 O O . GLY A 1 225 ? -35.912 50.234 117.849 1.00 32.36 209 GLY A O 1
ATOM 1741 N N . GLU A 1 226 ? -37.713 51.137 116.822 1.00 32.00 210 GLU A N 1
ATOM 1742 C CA . GLU A 1 226 ? -37.973 49.933 116.019 1.00 29.74 210 GLU A CA 1
ATOM 1743 C C . GLU A 1 226 ? -36.731 49.586 115.217 1.00 29.40 210 GLU A C 1
ATOM 1744 O O . GLU A 1 226 ? -36.283 48.436 115.189 1.00 27.34 210 GLU A O 1
ATOM 1750 N N . ASN A 1 227 ? -36.195 50.608 114.555 1.00 29.24 211 ASN A N 1
ATOM 1751 C CA . ASN A 1 227 ? -35.020 50.483 113.715 1.00 29.24 211 ASN A CA 1
ATOM 1752 C C . ASN A 1 227 ? -33.927 51.331 114.301 1.00 29.92 211 ASN A C 1
ATOM 1753 O O . ASN A 1 227 ? -34.119 52.537 114.523 1.00 29.39 211 ASN A O 1
ATOM 1758 N N . GLU A 1 228 ? -32.785 50.704 114.557 1.00 30.02 212 GLU A N 1
ATOM 1759 C CA . GLU A 1 228 ? -31.655 51.378 115.181 1.00 32.08 212 GLU A CA 1
ATOM 1760 C C . GLU A 1 228 ? -30.367 51.259 114.369 1.00 32.10 212 GLU A C 1
ATOM 1761 O O . GLU A 1 228 ? -29.284 51.518 114.890 1.00 33.30 212 GLU A O 1
ATOM 1767 N N . GLY A 1 229 ? -30.475 50.865 113.106 1.00 30.78 213 GLY A N 1
ATOM 1768 C CA . GLY A 1 229 ? -29.304 50.646 112.268 1.00 29.85 213 GLY A CA 1
ATOM 1769 C C . GLY A 1 229 ? -28.417 51.859 112.055 1.00 30.82 213 GLY A C 1
ATOM 1770 O O . GLY A 1 229 ? -27.188 51.742 112.052 1.00 29.75 213 GLY A O 1
ATOM 1771 N N . TYR A 1 230 ? -29.024 53.029 111.874 1.00 31.33 214 TYR A N 1
ATOM 1772 C CA . TYR A 1 230 ? -28.234 54.229 111.648 1.00 33.06 214 TYR A CA 1
ATOM 1773 C C . TYR A 1 230 ? -27.438 54.600 112.896 1.00 35.11 214 TYR A C 1
ATOM 1774 O O . TYR A 1 230 ? -26.230 54.844 112.820 1.00 36.03 214 TYR A O 1
ATOM 1783 N N . ALA A 1 231 ? -28.112 54.640 114.041 1.00 35.93 215 ALA A N 1
ATOM 1784 C CA . ALA A 1 231 ? -27.450 54.973 115.301 1.00 36.87 215 ALA A CA 1
ATOM 1785 C C . ALA A 1 231 ? -26.299 53.993 115.568 1.00 36.95 215 ALA A C 1
ATOM 1786 O O . ALA A 1 231 ? -25.265 54.375 116.103 1.00 37.80 215 ALA A O 1
ATOM 1796 N N . LEU A 1 233 ? -24.435 52.290 113.258 1.00 36.35 217 LEU A N 1
ATOM 1797 C CA . LEU A 1 233 ? -23.317 52.629 112.372 1.00 37.93 217 LEU A CA 1
ATOM 1798 C C . LEU A 1 233 ? -22.669 53.952 112.774 1.00 39.66 217 LEU A C 1
ATOM 1799 O O . LEU A 1 233 ? -21.449 54.039 112.917 1.00 40.35 217 LEU A O 1
ATOM 1804 N N . GLU A 1 234 ? -23.497 54.977 112.950 1.00 40.50 218 GLU A N 1
ATOM 1805 C CA . GLU A 1 234 ? -23.035 56.297 113.334 1.00 41.98 218 GLU A CA 1
ATOM 1806 C C . GLU A 1 234 ? -22.093 56.229 114.541 1.00 42.77 218 GLU A C 1
ATOM 1807 O O . GLU A 1 234 ? -21.082 56.919 114.578 1.00 43.82 218 GLU A O 1
ATOM 1813 N N . ALA A 1 235 ? -22.433 55.400 115.521 1.00 41.50 219 ALA A N 1
ATOM 1814 C CA . ALA A 1 235 ? -21.638 55.269 116.731 1.00 42.29 219 ALA A CA 1
ATOM 1815 C C . ALA A 1 235 ? -20.498 54.267 116.628 1.00 42.53 219 ALA A C 1
ATOM 1816 O O . ALA A 1 235 ? -19.418 54.502 117.191 1.00 42.65 219 ALA A O 1
ATOM 1818 N N . PHE A 1 236 ? -20.712 53.159 115.918 1.00 40.11 220 PHE A N 1
ATOM 1819 C CA . PHE A 1 236 ? -19.699 52.102 115.892 1.00 40.85 220 PHE A CA 1
ATOM 1820 C C . PHE A 1 236 ? -19.118 51.665 114.539 1.00 40.39 220 PHE A C 1
ATOM 1821 O O . PHE A 1 236 ? -18.428 50.646 114.481 1.00 39.45 220 PHE A O 1
ATOM 1829 N N . SER A 1 237 ? -19.338 52.438 113.476 1.00 40.78 221 SER A N 1
ATOM 1830 C CA . SER A 1 237 ? -18.830 52.054 112.149 1.00 40.73 221 SER A CA 1
ATOM 1831 C C . SER A 1 237 ? -17.364 51.603 112.122 1.00 41.41 221 SER A C 1
ATOM 1832 O O . SER A 1 237 ? -17.058 50.552 111.572 1.00 40.51 221 SER A O 1
ATOM 1835 N N . LYS A 1 238 ? -16.466 52.388 112.719 1.00 43.43 222 LYS A N 1
ATOM 1836 C CA . LYS A 1 238 ? -15.024 52.064 112.695 1.00 45.37 222 LYS A CA 1
ATOM 1837 C C . LYS A 1 238 ? -14.655 50.678 113.235 1.00 43.59 222 LYS A C 1
ATOM 1838 O O . LYS A 1 238 ? -13.581 50.168 112.924 1.00 43.72 222 LYS A O 1
ATOM 1844 N N . ASP A 1 239 ? -15.529 50.084 114.042 1.00 42.00 223 ASP A N 1
ATOM 1845 C CA . ASP A 1 239 ? -15.294 48.767 114.629 1.00 42.30 223 ASP A CA 1
ATOM 1846 C C . ASP A 1 239 ? -16.114 47.652 113.962 1.00 40.55 223 ASP A C 1
ATOM 1847 O O . ASP A 1 239 ? -15.975 46.480 114.310 1.00 39.39 223 ASP A O 1
ATOM 1852 N N . ILE A 1 240 ? -16.963 48.026 113.009 1.00 39.14 224 ILE A N 1
ATOM 1853 C CA . ILE A 1 240 ? -17.807 47.074 112.291 1.00 36.93 224 ILE A CA 1
ATOM 1854 C C . ILE A 1 240 ? -17.336 47.002 110.845 1.00 35.28 224 ILE A C 1
ATOM 1855 O O . ILE A 1 240 ? -17.225 48.021 110.152 1.00 34.23 224 ILE A O 1
ATOM 1860 N N . ASP A 1 241 ? -17.058 45.785 110.403 1.00 33.48 225 ASP A N 1
ATOM 1861 C CA . ASP A 1 241 ? -16.601 45.532 109.053 1.00 33.01 225 ASP A CA 1
ATOM 1862 C C . ASP A 1 241 ? -17.796 45.210 108.146 1.00 31.35 225 ASP A C 1
ATOM 1863 O O . ASP A 1 241 ? -17.873 45.692 107.022 1.00 30.83 225 ASP A O 1
ATOM 1868 N N . ILE A 1 242 ? -18.729 44.408 108.644 1.00 29.28 226 ILE A N 1
ATOM 1869 C CA . ILE A 1 242 ? -19.903 44.037 107.865 1.00 29.01 226 ILE A CA 1
ATOM 1870 C C . ILE A 1 242 ? -21.151 44.243 108.719 1.00 28.22 226 ILE A C 1
ATOM 1871 O O . ILE A 1 242 ? -21.224 43.771 109.868 1.00 27.42 226 ILE A O 1
ATOM 1876 N N . PHE A 1 243 ? -22.125 44.948 108.155 1.00 28.35 227 PHE A N 1
ATOM 1877 C CA . PHE A 1 243 ? -23.370 45.272 108.862 1.00 28.32 227 PHE A CA 1
ATOM 1878 C C . PHE A 1 243 ? -24.517 44.734 108.014 1.00 27.62 227 PHE A C 1
ATOM 1879 O O . PHE A 1 243 ? -24.910 45.342 106.998 1.00 27.79 227 PHE A O 1
ATOM 1887 N N . ILE A 1 244 ? -25.005 43.560 108.414 1.00 25.61 228 ILE A N 1
ATOM 1888 C CA . ILE A 1 244 ? -26.086 42.862 107.735 1.00 24.82 228 ILE A CA 1
ATOM 1889 C C . ILE A 1 244 ? -27.394 43.262 108.380 1.00 24.03 228 ILE A C 1
ATOM 1890 O O . ILE A 1 244 ? -27.518 43.240 109.608 1.00 24.54 228 ILE A O 1
ATOM 1895 N N . THR A 1 245 ? -28.349 43.667 107.543 1.00 23.23 229 THR A N 1
ATOM 1896 C CA . THR A 1 245 ? -29.653 44.121 107.997 1.00 22.37 229 THR A CA 1
ATOM 1897 C C . THR A 1 245 ? -30.808 43.450 107.247 1.00 22.32 229 THR A C 1
ATOM 1898 O O . THR A 1 245 ? -30.604 42.718 106.290 1.00 21.86 229 THR A O 1
ATOM 1902 N N . GLY A 1 246 ? -32.032 43.714 107.690 1.00 23.13 230 GLY A N 1
ATOM 1903 C CA . GLY A 1 246 ? -33.224 43.124 107.073 1.00 22.01 230 GLY A CA 1
ATOM 1904 C C . GLY A 1 246 ? -34.438 43.882 107.560 1.00 22.01 230 GLY A C 1
ATOM 1905 O O . GLY A 1 246 ? -34.358 45.097 107.786 1.00 22.48 230 GLY A O 1
ATOM 1906 N N . HIS A 1 247 ? -35.561 43.167 107.701 1.00 21.76 231 HIS A N 1
ATOM 1907 C CA . HIS A 1 247 ? -36.805 43.689 108.275 1.00 22.02 231 HIS A CA 1
ATOM 1908 C C . HIS A 1 247 ? -37.597 44.677 107.456 1.00 22.69 231 HIS A C 1
ATOM 1909 O O . HIS A 1 247 ? -38.827 44.590 107.415 1.00 21.55 231 HIS A O 1
ATOM 1916 N N . GLN A 1 248 ? -36.909 45.635 106.839 1.00 22.92 232 GLN A N 1
ATOM 1917 C CA . GLN A 1 248 ? -37.580 46.639 106.046 1.00 23.69 232 GLN A CA 1
ATOM 1918 C C . GLN A 1 248 ? -37.798 46.193 104.605 1.00 23.19 232 GLN A C 1
ATOM 1919 O O . GLN A 1 248 ? -38.507 46.873 103.874 1.00 23.69 232 GLN A O 1
ATOM 1925 N N . HIS A 1 249 ? -37.185 45.064 104.191 1.00 21.46 233 HIS A N 1
ATOM 1926 C CA . HIS A 1 249 ? -37.348 44.539 102.830 1.00 20.96 233 HIS A CA 1
ATOM 1927 C C . HIS A 1 249 ? -36.771 45.473 101.758 1.00 22.52 233 HIS A C 1
ATOM 1928 O O . HIS A 1 249 ? -37.205 45.468 100.599 1.00 23.55 233 HIS A O 1
ATOM 1935 N N . ARG A 1 250 ? -35.809 46.288 102.146 1.00 23.90 234 ARG A N 1
ATOM 1936 C CA . ARG A 1 250 ? -35.160 47.195 101.220 1.00 25.72 234 ARG A CA 1
ATOM 1937 C C . ARG A 1 250 ? -33.946 46.513 100.587 1.00 26.91 234 ARG A C 1
ATOM 1938 O O . ARG A 1 250 ? -33.457 45.506 101.111 1.00 25.24 234 ARG A O 1
ATOM 1946 N N . GLN A 1 251 ? -33.488 47.070 99.454 1.00 27.49 235 GLN A N 1
ATOM 1947 C CA . GLN A 1 251 ? -32.336 46.552 98.726 1.00 28.89 235 GLN A CA 1
ATOM 1948 C C . GLN A 1 251 ? -31.202 47.549 98.846 1.00 29.24 235 GLN A C 1
ATOM 1949 O O . GLN A 1 251 ? -31.213 48.618 98.213 1.00 31.83 235 GLN A O 1
ATOM 1955 N N . ILE A 1 252 ? -30.259 47.209 99.718 1.00 26.21 236 ILE A N 1
ATOM 1956 C CA . ILE A 1 252 ? -29.142 48.074 100.037 1.00 27.10 236 ILE A CA 1
ATOM 1957 C C . ILE A 1 252 ? -27.843 47.303 100.000 1.00 26.80 236 ILE A C 1
ATOM 1958 O O . ILE A 1 252 ? -27.787 46.186 100.491 1.00 25.63 236 ILE A O 1
ATOM 1963 N N . ALA A 1 253 ? -26.816 47.914 99.415 1.00 27.29 237 ALA A N 1
ATOM 1964 C CA . ALA A 1 253 ? -25.474 47.350 99.348 1.00 28.41 237 ALA A CA 1
ATOM 1965 C C . ALA A 1 253 ? -24.550 48.506 99.050 1.00 30.66 237 ALA A C 1
ATOM 1966 O O . ALA A 1 253 ? -24.401 48.912 97.892 1.00 30.73 237 ALA A O 1
ATOM 1968 N N . GLU A 1 254 ? -23.933 49.037 100.097 1.00 31.86 238 GLU A N 1
ATOM 1969 C CA . GLU A 1 254 ? -23.070 50.190 99.960 1.00 33.60 238 GLU A CA 1
ATOM 1970 C C . GLU A 1 254 ? -22.113 50.219 101.132 1.00 34.32 238 GLU A C 1
ATOM 1971 O O . GLU A 1 254 ? -22.093 49.296 101.951 1.00 33.02 238 GLU A O 1
ATOM 1977 N N A ARG A 1 255 ? -21.306 51.270 101.209 0.40 35.30 239 ARG A N 1
ATOM 1978 N N B ARG A 1 255 ? -21.325 51.283 101.213 0.60 36.48 239 ARG A N 1
ATOM 1979 C CA A ARG A 1 255 ? -20.346 51.411 102.289 0.40 36.01 239 ARG A CA 1
ATOM 1980 C CA B ARG A 1 255 ? -20.338 51.435 102.264 0.60 38.09 239 ARG A CA 1
ATOM 1981 C C A ARG A 1 255 ? -20.741 52.570 103.193 0.40 36.63 239 ARG A C 1
ATOM 1982 C C B ARG A 1 255 ? -20.740 52.578 103.191 0.60 37.70 239 ARG A C 1
ATOM 1983 O O A ARG A 1 255 ? -21.219 53.596 102.713 0.40 37.02 239 ARG A O 1
ATOM 1984 O O B ARG A 1 255 ? -21.236 53.601 102.725 0.60 37.72 239 ARG A O 1
ATOM 1999 N N . PHE A 1 256 ? -20.566 52.384 104.499 1.00 36.60 240 PHE A N 1
ATOM 2000 C CA . PHE A 1 256 ? -20.804 53.453 105.484 1.00 37.08 240 PHE A CA 1
ATOM 2001 C C . PHE A 1 256 ? -19.396 53.585 106.043 1.00 37.85 240 PHE A C 1
ATOM 2002 O O . PHE A 1 256 ? -18.951 52.735 106.821 1.00 36.99 240 PHE A O 1
ATOM 2010 N N . LYS A 1 257 ? -18.690 54.629 105.626 1.00 38.99 241 LYS A N 1
ATOM 2011 C CA . LYS A 1 257 ? -17.289 54.799 105.984 1.00 40.06 241 LYS A CA 1
ATOM 2012 C C . LYS A 1 257 ? -16.573 53.533 105.459 1.00 39.27 241 LYS A C 1
ATOM 2013 O O . LYS A 1 257 ? -16.623 53.283 104.253 1.00 38.81 241 LYS A O 1
ATOM 2019 N N . GLN A 1 258 ? -15.962 52.715 106.313 1.00 39.06 242 GLN A N 1
ATOM 2020 C CA . GLN A 1 258 ? -15.295 51.480 105.818 1.00 39.32 242 GLN A CA 1
ATOM 2021 C C . GLN A 1 258 ? -16.178 50.241 105.951 1.00 38.02 242 GLN A C 1
ATOM 2022 O O . GLN A 1 258 ? -15.824 49.156 105.479 1.00 38.20 242 GLN A O 1
ATOM 2028 N N . THR A 1 259 ? -17.333 50.411 106.583 1.00 37.68 243 THR A N 1
ATOM 2029 C CA . THR A 1 259 ? -18.240 49.296 106.827 1.00 35.66 243 THR A CA 1
ATOM 2030 C C . THR A 1 259 ? -19.020 48.870 105.579 1.00 33.77 243 THR A C 1
ATOM 2031 O O . THR A 1 259 ? -19.538 49.713 104.859 1.00 32.94 243 THR A O 1
ATOM 2035 N N . ALA A 1 260 ? -19.082 47.562 105.319 1.00 31.74 244 ALA A N 1
ATOM 2036 C CA . ALA A 1 260 ? -19.899 47.056 104.230 1.00 30.90 244 ALA A CA 1
ATOM 2037 C C . ALA A 1 260 ? -21.319 46.908 104.792 1.00 30.07 244 ALA A C 1
ATOM 2038 O O . ALA A 1 260 ? -21.527 46.197 105.792 1.00 28.67 244 ALA A O 1
ATOM 2040 N N . VAL A 1 261 ? -22.285 47.585 104.161 1.00 29.11 245 VAL A N 1
ATOM 2041 C CA . VAL A 1 261 ? -23.690 47.563 104.599 1.00 27.84 245 VAL A CA 1
ATOM 2042 C C . VAL A 1 261 ? -24.579 46.849 103.577 1.00 27.23 245 VAL A C 1
ATOM 2043 O O . VAL A 1 261 ? -24.563 47.175 102.379 1.00 25.91 245 VAL A O 1
ATOM 2047 N N . ILE A 1 262 ? -25.360 45.888 104.071 1.00 26.93 246 ILE A N 1
ATOM 2048 C CA . ILE A 1 262 ? -26.246 45.081 103.259 1.00 27.97 246 ILE A CA 1
ATOM 2049 C C . ILE A 1 262 ? -27.673 44.930 103.792 1.00 26.31 246 ILE A C 1
ATOM 2050 O O . ILE A 1 262 ? -27.899 44.740 105.008 1.00 25.85 246 ILE A O 1
ATOM 2055 N N . GLN A 1 263 ? -28.631 45.006 102.869 1.00 24.99 247 GLN A N 1
ATOM 2056 C CA . GLN A 1 263 ? -30.029 44.687 103.157 1.00 24.09 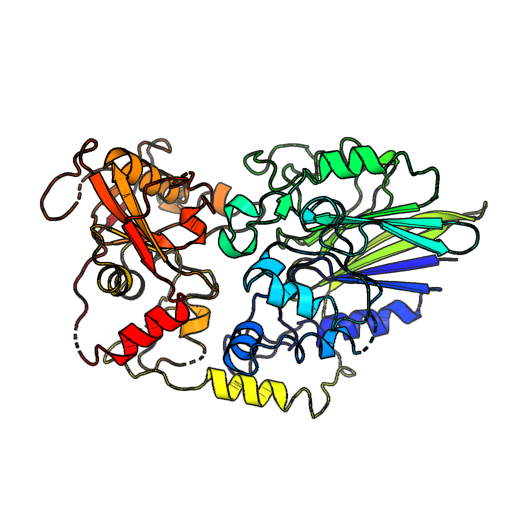247 GLN A CA 1
ATOM 2057 C C . GLN A 1 263 ? -30.456 43.977 101.873 1.00 24.27 247 GLN A C 1
ATOM 2058 O O . GLN A 1 263 ? -30.471 44.583 100.786 1.00 24.66 247 GLN A O 1
ATOM 2064 N N . PRO A 1 264 ? -30.738 42.667 101.972 1.00 23.23 248 PRO A N 1
ATOM 2065 C CA . PRO A 1 264 ? -31.017 41.893 100.796 1.00 22.94 248 PRO A CA 1
ATOM 2066 C C . PRO A 1 264 ? -32.480 41.656 100.446 1.00 22.09 248 PRO A C 1
ATOM 2067 O O . PRO A 1 264 ? -32.861 40.530 100.111 1.00 22.39 248 PRO A O 1
ATOM 2071 N N . GLY A 1 265 ? -33.306 42.687 100.532 1.00 21.29 249 GLY A N 1
ATOM 2072 C CA . GLY A 1 265 ? -34.688 42.557 100.127 1.00 20.18 249 GLY A CA 1
ATOM 2073 C C . GLY A 1 265 ? -35.512 41.497 100.861 1.00 19.24 249 GLY A C 1
ATOM 2074 O O . GLY A 1 265 ? -35.451 41.360 102.100 1.00 17.96 249 GLY A O 1
ATOM 2075 N N . THR A 1 266 ? -36.300 40.766 100.090 1.00 18.70 250 THR A N 1
ATOM 2076 C CA . THR A 1 266 ? -37.209 39.796 100.656 1.00 19.53 250 THR A CA 1
ATOM 2077 C C . THR A 1 266 ? -37.618 38.776 99.612 1.00 19.98 250 THR A C 1
ATOM 2078 O O . THR A 1 266 ? -37.540 39.026 98.408 1.00 19.88 250 THR A O 1
ATOM 2082 N N . ARG A 1 267 ? -38.092 37.638 100.091 1.00 20.23 251 ARG A N 1
ATOM 2083 C CA . ARG A 1 267 ? -38.576 36.543 99.233 1.00 21.12 251 ARG A CA 1
ATOM 2084 C C . ARG A 1 267 ? -37.572 35.948 98.240 1.00 21.03 251 ARG A C 1
ATOM 2085 O O . ARG A 1 267 ? -37.958 35.356 97.214 1.00 19.08 251 ARG A O 1
ATOM 2093 N N . GLY A 1 268 ? -36.288 36.114 98.540 1.00 22.27 252 GLY A N 1
ATOM 2094 C CA . GLY A 1 268 ? -35.224 35.537 97.713 1.00 22.00 252 GLY A CA 1
ATOM 2095 C C . GLY A 1 268 ? -35.110 36.076 96.288 1.00 22.33 252 GLY A C 1
ATOM 2096 O O . GLY A 1 268 ? -34.801 35.342 95.410 1.00 19.85 252 GLY A O 1
ATOM 2097 N N . THR A 1 269 ? -35.411 37.358 96.072 1.00 22.02 253 THR A N 1
ATOM 2098 C CA . THR A 1 269 ? -35.264 37.960 94.757 1.00 22.93 253 THR A CA 1
ATOM 2099 C C . THR A 1 269 ? -33.830 38.460 94.605 1.00 23.37 253 THR A C 1
ATOM 2100 O O . THR A 1 269 ? -33.377 38.726 93.490 1.00 21.08 253 THR A O 1
ATOM 2104 N N . THR A 1 270 ? -33.123 38.590 95.737 1.00 22.78 254 THR A N 1
ATOM 2105 C CA . THR A 1 270 ? -31.712 39.013 95.739 1.00 24.18 254 THR A CA 1
ATOM 2106 C C . THR A 1 270 ? -30.961 38.272 96.867 1.00 22.65 254 THR A C 1
ATOM 2107 O O . THR A 1 270 ? -31.578 37.621 97.717 1.00 24.25 254 THR A O 1
ATOM 2111 N N . VAL A 1 271 ? -29.639 38.310 96.788 1.00 21.57 255 VAL A N 1
ATOM 2112 C CA . VAL A 1 271 ? -28.735 37.710 97.739 1.00 20.74 255 VAL A CA 1
ATOM 2113 C C . VAL A 1 271 ? -27.632 38.725 97.998 1.00 19.98 255 VAL A C 1
ATOM 2114 O O . VAL A 1 271 ? -27.090 39.263 97.047 1.00 21.20 255 VAL A O 1
ATOM 2118 N N . GLY A 1 272 ? -27.314 38.998 99.263 1.00 19.37 256 GLY A N 1
ATOM 2119 C CA . GLY A 1 272 ? -26.249 39.936 99.597 1.00 19.67 256 GLY A CA 1
ATOM 2120 C C . GLY A 1 272 ? -24.937 39.183 99.598 1.00 19.79 256 GLY A C 1
ATOM 2121 O O . GLY A 1 272 ? -24.881 38.057 100.096 1.00 18.13 256 GLY A O 1
ATOM 2122 N N . ARG A 1 273 ? -23.897 39.780 99.017 1.00 20.45 257 ARG A N 1
ATOM 2123 C CA . ARG A 1 273 ? -22.564 39.154 99.002 1.00 21.90 257 ARG A CA 1
ATOM 2124 C C . ARG A 1 273 ? -21.542 40.190 99.429 1.00 22.97 257 ARG A C 1
ATOM 2125 O O . ARG A 1 273 ? -21.474 41.268 98.848 1.00 23.24 257 ARG A O 1
ATOM 2133 N N . VAL A 1 274 ? -20.794 39.875 100.481 1.00 23.54 258 VAL A N 1
ATOM 2134 C CA . VAL A 1 274 ? -19.734 40.742 100.945 1.00 24.16 258 VAL A CA 1
ATOM 2135 C C . VAL A 1 274 ? -18.479 39.910 100.918 1.00 24.47 258 VAL A C 1
ATOM 2136 O O . VAL A 1 274 ? -18.461 38.822 101.481 1.00 24.43 258 VAL A O 1
ATOM 2140 N N . VAL A 1 275 ? -17.441 40.415 100.250 1.00 24.81 259 VAL A N 1
ATOM 2141 C CA . VAL A 1 275 ? -16.185 39.720 100.146 1.00 26.05 259 VAL A CA 1
ATOM 2142 C C . VAL A 1 275 ? -15.106 40.486 100.883 1.00 28.14 259 VAL A C 1
ATOM 2143 O O . VAL A 1 275 ? -14.978 41.720 100.761 1.00 28.44 259 VAL A O 1
ATOM 2147 N N . LEU A 1 276 ? -14.339 39.745 101.666 1.00 29.59 260 LEU A N 1
ATOM 2148 C CA . LEU A 1 276 ? -13.214 40.307 102.362 1.00 31.14 260 LEU A CA 1
ATOM 2149 C C . LEU A 1 276 ? -11.978 39.628 101.785 1.00 32.30 260 LEU A C 1
ATOM 2150 O O . LEU A 1 276 ? -12.039 38.443 101.433 1.00 31.33 260 LEU A O 1
ATOM 2155 N N . SER A 1 277 ? -10.877 40.373 101.629 1.00 34.85 261 SER A N 1
ATOM 2156 C CA . SER A 1 277 ? -9.620 39.792 101.112 1.00 36.59 261 SER A CA 1
ATOM 2157 C C . SER A 1 277 ? -8.407 40.386 101.825 1.00 39.26 261 SER A C 1
ATOM 2158 O O . SER A 1 277 ? -8.452 41.510 102.320 1.00 39.21 261 SER A O 1
ATOM 2161 N N . THR A 1 278 ? -7.331 39.608 101.896 1.00 40.76 262 THR A N 1
ATOM 2162 C CA . THR A 1 278 ? -6.121 40.043 102.585 1.00 44.00 262 THR A CA 1
ATOM 2163 C C . THR A 1 278 ? -5.251 40.985 101.749 1.00 46.60 262 THR A C 1
ATOM 2164 O O . THR A 1 278 ? -5.263 40.945 100.526 1.00 45.43 262 THR A O 1
ATOM 2168 N N . ASP A 1 279 ? -4.513 41.842 102.441 1.00 52.73 263 ASP A N 1
ATOM 2169 C CA . ASP A 1 279 ? -3.572 42.775 101.820 1.00 57.64 263 ASP A CA 1
ATOM 2170 C C . ASP A 1 279 ? -2.192 42.267 102.202 1.00 62.58 263 ASP A C 1
ATOM 2171 O O . ASP A 1 279 ? -2.089 41.174 102.772 1.00 62.75 263 ASP A O 1
ATOM 2176 N N . GLU A 1 280 ? -1.122 42.996 101.869 1.00 77.02 264 GLU A N 1
ATOM 2177 C CA . GLU A 1 280 ? 0.193 42.568 102.340 1.00 81.02 264 GLU A CA 1
ATOM 2178 C C . GLU A 1 280 ? 0.068 42.898 103.822 1.00 83.65 264 GLU A C 1
ATOM 2179 O O . GLU A 1 280 ? -0.466 43.949 104.169 1.00 83.97 264 GLU A O 1
ATOM 2185 N N . TYR A 1 281 ? 0.525 41.982 104.674 1.00 86.22 265 TYR A N 1
ATOM 2186 C CA . TYR A 1 281 ? 0.400 42.057 106.147 1.00 87.92 265 TYR A CA 1
ATOM 2187 C C . TYR A 1 281 ? -0.666 41.031 106.560 1.00 83.35 265 TYR A C 1
ATOM 2188 O O . TYR A 1 281 ? -0.848 40.751 107.745 1.00 81.38 265 TYR A O 1
ATOM 2197 N N . GLU A 1 282 ? -1.376 40.496 105.563 1.00 79.83 266 GLU A N 1
ATOM 2198 C CA . GLU A 1 282 ? -2.421 39.494 105.765 1.00 76.75 266 GLU A CA 1
ATOM 2199 C C . GLU A 1 282 ? -3.551 39.991 106.673 1.00 71.11 266 GLU A C 1
ATOM 2200 O O . GLU A 1 282 ? -3.998 39.296 107.586 1.00 69.11 266 GLU A O 1
ATOM 2206 N N . ASN A 1 283 ? -3.996 41.212 106.387 1.00 66.98 267 ASN A N 1
ATOM 2207 C CA . ASN A 1 283 ? -5.095 41.849 107.091 1.00 62.84 267 ASN A CA 1
ATOM 2208 C C . ASN A 1 283 ? -6.307 41.900 106.175 1.00 55.32 267 ASN A C 1
ATOM 2209 O O . ASN A 1 283 ? -6.249 42.458 105.081 1.00 52.92 267 ASN A O 1
ATOM 2214 N N . LEU A 1 284 ? -7.403 41.307 106.628 1.00 50.87 268 LEU A N 1
ATOM 2215 C CA . LEU A 1 284 ? -8.648 41.278 105.866 1.00 46.13 268 LEU A CA 1
ATOM 2216 C C . LEU A 1 284 ? -9.298 42.656 105.778 1.00 44.94 268 LEU A C 1
ATOM 2217 O O . LEU A 1 284 ? -9.394 43.366 106.778 1.00 45.29 268 LEU A O 1
ATOM 2222 N N . SER A 1 285 ? -9.719 43.032 104.575 1.00 42.07 269 SER A N 1
ATOM 2223 C CA . SER A 1 285 ? -10.423 44.287 104.369 1.00 42.51 269 SER A CA 1
ATOM 2224 C C . SER A 1 285 ? -11.529 44.018 103.376 1.00 40.26 269 SER A C 1
ATOM 2225 O O . SER A 1 285 ? -11.485 43.043 102.620 1.00 38.60 269 SER A O 1
ATOM 2228 N N . VAL A 1 286 ? -12.519 44.893 103.377 1.00 40.08 270 VAL A N 1
ATOM 2229 C CA . VAL A 1 286 ? -13.649 44.754 102.494 1.00 38.38 270 VAL A CA 1
ATOM 2230 C C . VAL A 1 286 ? -13.201 44.948 101.056 1.00 38.66 270 VAL A C 1
ATOM 2231 O O . VAL A 1 286 ? -12.626 45.977 100.709 1.00 39.46 270 VAL A O 1
ATOM 2235 N N . GLU A 1 287 ? -13.478 43.955 100.224 1.00 37.79 271 GLU A N 1
ATOM 2236 C CA . GLU A 1 287 ? -13.158 44.029 98.817 1.00 38.67 271 GLU A CA 1
ATOM 2237 C C . GLU A 1 287 ? -14.391 44.474 98.057 1.00 37.90 271 GLU A C 1
ATOM 2238 O O . GLU A 1 287 ? -14.331 45.406 97.273 1.00 39.19 271 GLU A O 1
ATOM 2244 N N . SER A 1 288 ? -15.516 43.813 98.306 1.00 35.97 272 SER A N 1
ATOM 2245 C CA . SER A 1 288 ? -16.764 44.134 97.622 1.00 34.95 272 SER A CA 1
ATOM 2246 C C . SER A 1 288 ? -17.989 43.910 98.509 1.00 33.53 272 SER A C 1
ATOM 2247 O O . SER A 1 288 ? -17.958 43.130 99.462 1.00 32.01 272 SER A O 1
ATOM 2250 N N . CYS A 1 289 ? -19.072 44.600 98.163 1.00 33.90 273 CYS A N 1
ATOM 2251 C CA . CYS A 1 289 ? -20.339 44.522 98.882 1.00 32.65 273 CYS A CA 1
ATOM 2252 C C . CYS A 1 289 ? -21.469 44.837 97.888 1.00 31.95 273 CYS A C 1
ATOM 2253 O O . CYS A 1 289 ? -21.628 45.994 97.460 1.00 30.35 273 CYS A O 1
ATOM 2256 N N . GLU A 1 290 ? -22.262 43.824 97.531 1.00 29.73 274 GLU A N 1
ATOM 2257 C CA . GLU A 1 290 ? -23.283 44.015 96.516 1.00 29.92 274 GLU A CA 1
ATOM 2258 C C . GLU A 1 290 ? -24.428 43.045 96.663 1.00 28.28 274 GLU A C 1
ATOM 2259 O O . GLU A 1 290 ? -24.391 42.157 97.517 1.00 26.53 274 GLU A O 1
ATOM 2265 N N . LEU A 1 291 ? -25.459 43.239 95.845 1.00 26.71 275 LEU A N 1
ATOM 2266 C CA . LEU A 1 291 ? -26.594 42.335 95.818 1.00 26.19 275 LEU A CA 1
ATOM 2267 C C . LEU A 1 291 ? -26.492 41.611 94.521 1.00 26.84 275 LEU A C 1
ATOM 2268 O O . LEU A 1 291 ? -26.277 42.224 93.497 1.00 28.86 275 LEU A O 1
ATOM 2273 N N . LEU A 1 292 ? -26.622 40.297 94.565 1.00 26.31 276 LEU A N 1
ATOM 2274 C CA . LEU A 1 292 ? -26.591 39.496 93.382 1.00 26.50 276 LEU A CA 1
ATOM 2275 C C . LEU A 1 292 ? -28.034 39.250 92.971 1.00 26.89 276 LEU A C 1
ATOM 2276 O O . LEU A 1 292 ? -28.843 38.870 93.816 1.00 24.50 276 LEU A O 1
ATOM 2281 N N . PRO A 1 293 ? -28.375 39.467 91.678 1.00 27.31 277 PRO A N 1
ATOM 2282 C CA . PRO A 1 293 ? -29.755 39.194 91.282 1.00 26.19 277 PRO A CA 1
ATOM 2283 C C . PRO A 1 293 ? -30.059 37.699 91.287 1.00 24.90 277 PRO A C 1
ATOM 2284 O O . PRO A 1 293 ? -29.193 36.883 90.973 1.00 24.28 277 PRO A O 1
ATOM 2288 N N . VAL A 1 294 ? -31.259 37.323 91.707 1.00 23.39 278 VAL A N 1
ATOM 2289 C CA . VAL A 1 294 ? -31.633 35.918 91.638 1.00 23.04 278 VAL A CA 1
ATOM 2290 C C . VAL A 1 294 ? -32.281 35.701 90.268 1.00 23.35 278 VAL A C 1
ATOM 2291 O O . VAL A 1 294 ? -33.304 36.304 89.960 1.00 22.37 278 VAL A O 1
ATOM 2295 N N . ILE A 1 295 ? -31.676 34.844 89.457 1.00 24.10 279 ILE A N 1
ATOM 2296 C CA . ILE A 1 295 ? -32.158 34.599 88.106 1.00 27.13 279 ILE A CA 1
ATOM 2297 C C . ILE A 1 295 ? -32.293 33.119 87.813 1.00 27.21 279 ILE A C 1
ATOM 2298 O O . ILE A 1 295 ? -31.684 32.285 88.465 1.00 25.73 279 ILE A O 1
ATOM 2303 N N . ASP A 1 296 ? -33.132 32.804 86.838 1.00 28.26 280 ASP A N 1
ATOM 2304 C CA . ASP A 1 296 ? -33.327 31.426 86.402 1.00 28.86 280 ASP A CA 1
ATOM 2305 C C . ASP A 1 296 ? -32.139 31.102 85.518 1.00 30.88 280 ASP A C 1
ATOM 2306 O O . ASP A 1 296 ? -31.498 32.004 84.968 1.00 31.85 280 ASP A O 1
ATOM 2311 N N . ASP A 1 297 ? -31.793 29.829 85.416 1.00 31.13 281 ASP A N 1
ATOM 2312 C CA . ASP A 1 297 ? -30.728 29.423 84.519 1.00 33.21 281 ASP A CA 1
ATOM 2313 C C . ASP A 1 297 ? -31.029 27.995 84.113 1.00 31.59 281 ASP A C 1
ATOM 2314 O O . ASP A 1 297 ? -31.902 27.348 84.686 1.00 30.10 281 ASP A O 1
ATOM 2319 N N . SER A 1 298 ? -30.315 27.503 83.125 1.00 31.38 282 SER A N 1
ATOM 2320 C CA . SER A 1 298 ? -30.614 26.186 82.605 1.00 31.60 282 SER A CA 1
ATOM 2321 C C . SER A 1 298 ? -30.124 25.025 83.452 1.00 32.03 282 SER A C 1
ATOM 2322 O O . SER A 1 298 ? -30.430 23.885 83.127 1.00 33.17 282 SER A O 1
ATOM 2325 N N . THR A 1 299 ? -29.393 25.288 84.537 1.00 31.21 283 THR A N 1
ATOM 2326 C CA . THR A 1 299 ? -28.914 24.183 85.388 1.00 32.03 283 THR A CA 1
ATOM 2327 C C . THR A 1 299 ? -29.770 23.972 86.615 1.00 31.33 283 THR A C 1
ATOM 2328 O O . THR A 1 299 ? -29.632 22.972 87.291 1.00 31.90 283 THR A O 1
ATOM 2332 N N . PHE A 1 300 ? -30.638 24.931 86.914 1.00 30.62 284 PHE A N 1
ATOM 2333 C CA . PHE A 1 300 ? -31.488 24.844 88.068 1.00 31.22 284 PHE A CA 1
ATOM 2334 C C . PHE A 1 300 ? -32.564 23.791 87.887 1.00 30.70 284 PHE A C 1
ATOM 2335 O O . PHE A 1 300 ? -33.288 23.800 86.907 1.00 30.90 284 PHE A O 1
ATOM 2343 N N . THR A 1 301 ? -32.657 22.885 88.839 1.00 31.44 285 THR A N 1
ATOM 2344 C CA . THR A 1 301 ? -33.703 21.880 88.823 1.00 33.42 285 THR A CA 1
ATOM 2345 C C . THR A 1 301 ? -34.284 21.721 90.213 1.00 33.15 285 THR A C 1
ATOM 2346 O O . THR A 1 301 ? -33.627 21.999 91.209 1.00 33.82 285 THR A O 1
ATOM 2350 N N . ILE A 1 302 ? -35.533 21.285 90.267 1.00 32.82 286 ILE A N 1
ATOM 2351 C CA . ILE A 1 302 ? -36.212 21.058 91.512 1.00 32.95 286 ILE A CA 1
ATOM 2352 C C . ILE A 1 302 ? -36.452 19.559 91.539 1.00 33.14 286 ILE A C 1
ATOM 2353 O O . ILE A 1 302 ? -37.050 19.020 90.618 1.00 32.97 286 ILE A O 1
ATOM 2358 N N . ASP A 1 303 ? -35.971 18.882 92.569 1.00 35.15 287 ASP A N 1
ATOM 2359 C CA . ASP A 1 303 ? -36.120 17.418 92.602 1.00 39.74 287 ASP A CA 1
ATOM 2360 C C . ASP A 1 303 ? -37.584 16.981 92.777 1.00 36.81 287 ASP A C 1
ATOM 2361 O O . ASP A 1 303 ? -38.437 17.772 93.177 1.00 34.74 287 ASP A O 1
ATOM 2366 N N . GLU A 1 304 ? -37.852 15.725 92.439 1.00 37.24 288 GLU A N 1
ATOM 2367 C CA . GLU A 1 304 ? -39.208 15.157 92.454 1.00 37.61 288 GLU A CA 1
ATOM 2368 C C . GLU A 1 304 ? -40.011 15.358 93.747 1.00 34.07 288 GLU A C 1
ATOM 2369 O O . GLU A 1 304 ? -41.188 15.697 93.680 1.00 32.80 288 GLU A O 1
ATOM 2375 N N . ASP A 1 305 ? -39.377 15.148 94.902 1.00 32.68 289 ASP A N 1
ATOM 2376 C CA . ASP A 1 305 ? -40.060 15.251 96.193 1.00 31.49 289 ASP A CA 1
ATOM 2377 C C . ASP A 1 305 ? -40.471 16.684 96.441 1.00 28.43 289 ASP A C 1
ATOM 2378 O O . ASP A 1 305 ? -41.571 16.922 96.890 1.00 27.88 289 ASP A O 1
ATOM 2383 N N . ASP A 1 306 ? -39.587 17.624 96.141 1.00 26.70 290 ASP A N 1
ATOM 2384 C CA . ASP A 1 306 ? -39.919 19.023 96.270 1.00 25.17 290 ASP A CA 1
ATOM 2385 C C . ASP A 1 306 ? -41.095 19.385 95.351 1.00 24.67 290 ASP A C 1
ATOM 2386 O O . ASP A 1 306 ? -41.978 20.103 95.765 1.00 24.26 290 ASP A O 1
ATOM 2391 N N A GLN A 1 307 ? -41.108 18.922 94.106 0.60 25.83 291 GLN A N 1
ATOM 2392 N N B GLN A 1 307 ? -41.087 18.869 94.121 0.40 25.46 291 GLN A N 1
ATOM 2393 C CA A GLN A 1 307 ? -42.237 19.239 93.223 0.60 26.44 291 GLN A CA 1
ATOM 2394 C CA B GLN A 1 307 ? -42.170 19.115 93.167 0.40 25.69 291 GLN A CA 1
ATOM 2395 C C A GLN A 1 307 ? -43.521 18.562 93.729 0.60 26.72 291 GLN A C 1
ATOM 2396 C C B GLN A 1 307 ? -43.483 18.546 93.707 0.40 26.30 291 GLN A C 1
ATOM 2397 O O A GLN A 1 307 ? -44.607 19.121 93.597 0.60 25.38 291 GLN A O 1
ATOM 2398 O O B GLN A 1 307 ? -44.540 19.159 93.580 0.40 25.32 291 GLN A O 1
ATOM 2409 N N . HIS A 1 308 ? -43.399 17.373 94.326 1.00 27.34 292 HIS A N 1
ATOM 2410 C CA . HIS A 1 308 ? -44.563 16.716 94.888 1.00 28.78 292 HIS A CA 1
ATOM 2411 C C . HIS A 1 308 ? -45.164 17.572 96.017 1.00 27.86 292 HIS A C 1
ATOM 2412 O O . HIS A 1 308 ? -46.368 17.761 96.069 1.00 26.29 292 HIS A O 1
ATOM 2419 N N . LEU A 1 309 ? -44.307 18.129 96.877 1.00 27.61 293 LEU A N 1
ATOM 2420 C CA . LEU A 1 309 ? -44.759 19.011 97.954 1.00 26.88 293 LEU A CA 1
ATOM 2421 C C . LEU A 1 309 ? -45.441 20.254 97.379 1.00 26.12 293 LEU A C 1
ATOM 2422 O O . LEU A 1 309 ? -46.506 20.644 97.848 1.00 26.71 293 LEU A O 1
ATOM 2427 N N . ARG A 1 310 ? -44.817 20.899 96.387 1.00 24.95 294 ARG A N 1
ATOM 2428 C CA . ARG A 1 310 ? -45.423 22.055 95.710 1.00 23.98 294 ARG A CA 1
ATOM 2429 C C . ARG A 1 310 ? -46.835 21.682 95.218 1.00 23.73 294 ARG A C 1
ATOM 2430 O O . ARG A 1 310 ? -47.765 22.450 95.371 1.00 22.02 294 ARG A O 1
ATOM 2438 N N . LYS A 1 311 ? -46.981 20.511 94.617 1.00 24.32 295 LYS A N 1
ATOM 2439 C CA . LYS A 1 311 ? -48.300 20.071 94.105 1.00 25.97 295 LYS A CA 1
ATOM 2440 C C . LYS A 1 311 ? -49.339 19.948 95.214 1.00 25.42 295 LYS A C 1
ATOM 2441 O O . LYS A 1 311 ? -50.481 20.385 95.046 1.00 24.70 295 LYS A O 1
ATOM 2447 N N . GLN A 1 312 ? -48.955 19.309 96.322 1.00 25.61 296 GLN A N 1
ATOM 2448 C CA . GLN A 1 312 ? -49.841 19.174 97.483 1.00 25.59 296 GLN A CA 1
ATOM 2449 C C . GLN A 1 312 ? -50.257 20.561 97.951 1.00 24.26 296 GLN A C 1
ATOM 2450 O O . GLN A 1 312 ? -51.423 20.809 98.258 1.00 23.96 296 GLN A O 1
ATOM 2456 N N . LEU A 1 313 ? -49.290 21.461 97.984 1.00 23.04 297 LEU A N 1
ATOM 2457 C CA . LEU A 1 313 ? -49.533 22.820 98.403 1.00 22.17 297 LEU A CA 1
ATOM 2458 C C . LEU A 1 313 ? -50.525 23.495 97.460 1.00 22.43 297 LEU A C 1
ATOM 2459 O O . LEU A 1 313 ? -51.521 24.064 97.908 1.00 23.50 297 LEU A O 1
ATOM 2464 N N . GLU A 1 314 ? -50.271 23.420 96.154 1.00 22.69 298 GLU A N 1
ATOM 2465 C CA . GLU A 1 314 ? -51.193 24.036 95.177 1.00 23.03 298 GLU A CA 1
ATOM 2466 C C . GLU A 1 314 ? -52.581 23.399 95.266 1.00 24.30 298 GLU A C 1
ATOM 2467 O O . GLU A 1 314 ? -53.607 24.087 95.203 1.00 23.74 298 GLU A O 1
ATOM 2473 N N . ASP A 1 315 ? -52.624 22.075 95.413 1.00 25.32 299 ASP A N 1
ATOM 2474 C CA . ASP A 1 315 ? -53.912 21.390 95.534 1.00 26.24 299 ASP A CA 1
ATOM 2475 C C . ASP A 1 315 ? -54.723 21.972 96.714 1.00 26.39 299 ASP A C 1
ATOM 2476 O O . ASP A 1 315 ? -55.902 22.272 96.576 1.00 25.90 299 ASP A O 1
ATOM 2481 N N . TRP A 1 316 ? -54.066 22.159 97.859 1.00 26.18 300 TRP A N 1
ATOM 2482 C CA . TRP A 1 316 ? -54.713 22.719 99.033 1.00 27.14 300 TRP A CA 1
ATOM 2483 C C . TRP A 1 316 ? -55.167 24.140 98.754 1.00 25.26 300 TRP A C 1
ATOM 2484 O O . TRP A 1 316 ? -56.279 24.514 99.102 1.00 25.60 300 TRP A O 1
ATOM 2495 N N . LEU A 1 317 ? -54.309 24.922 98.096 1.00 24.18 301 LEU A N 1
ATOM 2496 C CA . LEU A 1 317 ? -54.655 26.288 97.759 1.00 23.73 301 LEU A CA 1
ATOM 2497 C C . LEU A 1 317 ? -55.856 26.382 96.822 1.00 24.71 301 LEU A C 1
ATOM 2498 O O . LEU A 1 317 ? -56.591 27.367 96.852 1.00 24.31 301 LEU A O 1
ATOM 2503 N N . ASP A 1 318 ? -56.072 25.354 96.009 1.00 25.46 302 ASP A N 1
ATOM 2504 C CA . ASP A 1 318 ? -57.203 25.338 95.086 1.00 26.73 302 ASP A CA 1
ATOM 2505 C C . ASP A 1 318 ? -58.511 24.889 95.711 1.00 29.00 302 ASP A C 1
ATOM 2506 O O . ASP A 1 318 ? -59.554 24.946 95.054 1.00 28.59 302 ASP A O 1
ATOM 2511 N N . TYR A 1 319 ? -58.468 24.444 96.973 1.00 29.74 303 TYR A N 1
ATOM 2512 C CA . TYR A 1 319 ? -59.658 23.952 97.647 1.00 32.88 303 TYR A CA 1
ATOM 2513 C C . TYR A 1 319 ? -60.720 25.037 97.633 1.00 32.91 303 TYR A C 1
ATOM 2514 O O . TYR A 1 319 ? -60.460 26.164 98.037 1.00 29.75 303 TYR A O 1
ATOM 2523 N N . GLU A 1 320 ? -61.904 24.685 97.150 1.00 34.09 304 GLU A N 1
ATOM 2524 C CA . GLU A 1 320 ? -62.998 25.639 97.052 1.00 36.35 304 GLU A CA 1
ATOM 2525 C C . GLU A 1 320 ? -63.718 25.852 98.386 1.00 35.67 304 GLU A C 1
ATOM 2526 O O . GLU A 1 320 ? -64.222 24.907 98.993 1.00 36.18 304 GLU A O 1
ATOM 2532 N N . ILE A 1 321 ? -63.762 27.105 98.832 1.00 33.80 305 ILE A N 1
ATOM 2533 C CA . ILE A 1 321 ? -64.420 27.463 100.075 1.00 33.59 305 ILE A CA 1
ATOM 2534 C C . ILE A 1 321 ? -65.925 27.603 99.817 1.00 35.28 305 ILE A C 1
ATOM 2535 O O . ILE A 1 321 ? -66.740 26.967 100.488 1.00 35.38 305 ILE A O 1
ATOM 2540 N N . THR A 1 322 ? -66.277 28.443 98.844 1.00 34.79 306 THR A N 1
ATOM 2541 C CA . THR A 1 322 ? -67.670 28.650 98.470 1.00 37.82 306 THR A CA 1
ATOM 2542 C C . THR A 1 322 ? -67.734 29.316 97.104 1.00 37.88 306 THR A C 1
ATOM 2543 O O . THR A 1 322 ? -66.692 29.669 96.515 1.00 35.23 306 THR A O 1
ATOM 2547 N N . THR A 1 323 ? -68.959 29.446 96.604 1.00 39.90 307 THR A N 1
ATOM 2548 C CA . THR A 1 323 ? -69.248 30.158 95.369 1.00 42.28 307 THR A CA 1
ATOM 2549 C C . THR A 1 323 ? -70.247 31.248 95.749 1.00 43.72 307 THR A C 1
ATOM 2550 O O . THR A 1 323 ? -71.316 30.951 96.240 1.00 48.16 307 THR A O 1
ATOM 2554 N N . LEU A 1 324 ? -69.881 32.502 95.535 1.00 43.11 308 LEU A N 1
ATOM 2555 C CA . LEU A 1 324 ? -70.726 33.637 95.874 1.00 44.31 308 LEU A CA 1
ATOM 2556 C C . LEU A 1 324 ? -71.613 33.983 94.688 1.00 46.71 308 LEU A C 1
ATOM 2557 O O . LEU A 1 324 ? -71.272 33.666 93.557 1.00 47.06 308 LEU A O 1
ATOM 2562 N N . PRO A 1 325 ? -72.752 34.655 94.934 1.00 51.03 309 PRO A N 1
ATOM 2563 C CA . PRO A 1 325 ? -73.620 35.017 93.808 1.00 52.52 309 PRO A CA 1
ATOM 2564 C C . PRO A 1 325 ? -73.170 36.269 93.038 1.00 54.52 309 PRO A C 1
ATOM 2565 O O . PRO A 1 325 ? -73.813 36.637 92.059 1.00 57.54 309 PRO A O 1
ATOM 2569 N N . TYR A 1 326 ? -72.079 36.908 93.467 1.00 54.39 310 TYR A N 1
ATOM 2570 C CA . TYR A 1 326 ? -71.571 38.107 92.798 1.00 54.16 310 TYR A CA 1
ATOM 2571 C C . TYR A 1 326 ? -70.068 38.296 93.008 1.00 53.98 310 TYR A C 1
ATOM 2572 O O . TYR A 1 326 ? -69.475 37.727 93.937 1.00 52.86 310 TYR A O 1
ATOM 2581 N N . ASP A 1 327 ? -69.467 39.116 92.146 1.00 49.69 311 ASP A N 1
ATOM 2582 C CA . ASP A 1 327 ? -68.041 39.391 92.204 1.00 48.39 311 ASP A CA 1
ATOM 2583 C C . ASP A 1 327 ? -67.740 40.529 93.184 1.00 46.57 311 ASP A C 1
ATOM 2584 O O . ASP A 1 327 ? -68.501 41.501 93.275 1.00 46.10 311 ASP A O 1
ATOM 2597 N N . THR A 1 329 ? -64.267 41.651 93.368 1.00 38.30 313 THR A N 1
ATOM 2598 C CA . THR A 1 329 ? -62.867 41.848 93.055 1.00 38.13 313 THR A CA 1
ATOM 2599 C C . THR A 1 329 ? -62.466 43.304 93.261 1.00 36.61 313 THR A C 1
ATOM 2600 O O . THR A 1 329 ? -63.273 44.205 93.122 1.00 35.23 313 THR A O 1
ATOM 2604 N N . ILE A 1 330 ? -61.209 43.500 93.624 1.00 35.38 314 ILE A N 1
ATOM 2605 C CA . ILE A 1 330 ? -60.634 44.816 93.772 1.00 37.41 314 ILE A CA 1
ATOM 2606 C C . ILE A 1 330 ? -59.761 45.052 92.541 1.00 38.31 314 ILE A C 1
ATOM 2607 O O . ILE A 1 330 ? -58.708 44.435 92.387 1.00 35.73 314 ILE A O 1
ATOM 2612 N N . ASN A 1 331 ? -60.223 45.925 91.652 1.00 41.36 315 ASN A N 1
ATOM 2613 C CA . ASN A 1 331 ? -59.491 46.236 90.426 1.00 42.69 315 ASN A CA 1
ATOM 2614 C C . ASN A 1 331 ? -58.269 47.113 90.675 1.00 41.98 315 ASN A C 1
ATOM 2615 O O . ASN A 1 331 ? -57.187 46.855 90.145 1.00 44.59 315 ASN A O 1
ATOM 2620 N N A HIS A 1 332 ? -58.447 48.150 91.480 0.50 43.56 316 HIS A N 1
ATOM 2621 N N B HIS A 1 332 ? -58.462 48.138 91.501 0.50 44.89 316 HIS A N 1
ATOM 2622 C CA A HIS A 1 332 ? -57.358 49.045 91.812 0.50 41.37 316 HIS A CA 1
ATOM 2623 C CA B HIS A 1 332 ? -57.441 49.124 91.828 0.50 43.59 316 HIS A CA 1
ATOM 2624 C C A HIS A 1 332 ? -57.357 49.264 93.327 0.50 38.38 316 HIS A C 1
ATOM 2625 C C B HIS A 1 332 ? -57.374 49.281 93.353 0.50 39.43 316 HIS A C 1
ATOM 2626 O O A HIS A 1 332 ? -58.306 49.801 93.894 0.50 36.36 316 HIS A O 1
ATOM 2627 O O B HIS A 1 332 ? -58.306 49.800 93.962 0.50 37.17 316 HIS A O 1
ATOM 2640 N N . ALA A 1 333 ? -56.281 48.820 93.967 1.00 36.03 317 ALA A N 1
ATOM 2641 C CA . ALA A 1 333 ? -56.130 48.909 95.431 1.00 34.11 317 ALA A CA 1
ATOM 2642 C C . ALA A 1 333 ? -56.481 50.280 96.001 1.00 31.58 317 ALA A C 1
ATOM 2643 O O . ALA A 1 333 ? -57.241 50.382 96.955 1.00 30.84 317 ALA A O 1
ATOM 2645 N N . PHE A 1 334 ? -55.952 51.337 95.400 1.00 31.21 318 PHE A N 1
ATOM 2646 C CA . PHE A 1 334 ? -56.224 52.670 95.894 1.00 30.30 318 PHE A CA 1
ATOM 2647 C C . PHE A 1 334 ? -57.719 53.019 95.878 1.00 31.84 318 PHE A C 1
ATOM 2648 O O . PHE A 1 334 ? -58.195 53.692 96.789 1.00 29.47 318 PHE A O 1
ATOM 2656 N N A GLU A 1 335 ? -58.442 52.558 94.855 0.50 32.67 319 GLU A N 1
ATOM 2657 N N B GLU A 1 335 ? -58.458 52.592 94.854 0.50 32.95 319 GLU A N 1
ATOM 2658 C CA A GLU A 1 335 ? -59.876 52.821 94.754 0.50 33.95 319 GLU A CA 1
ATOM 2659 C CA B GLU A 1 335 ? -59.892 52.899 94.822 0.50 34.36 319 GLU A CA 1
ATOM 2660 C C A GLU A 1 335 ? -60.633 52.230 95.940 0.50 32.79 319 GLU A C 1
ATOM 2661 C C B GLU A 1 335 ? -60.660 52.222 95.951 0.50 33.03 319 GLU A C 1
ATOM 2662 O O A GLU A 1 335 ? -61.626 52.792 96.391 0.50 32.76 319 GLU A O 1
ATOM 2663 O O B GLU A 1 335 ? -61.703 52.715 96.370 0.50 33.09 319 GLU A O 1
ATOM 2674 N N . ALA A 1 336 ? -60.128 51.110 96.452 1.00 31.40 320 ALA A N 1
ATOM 2675 C CA . ALA A 1 336 ? -60.728 50.420 97.562 1.00 30.27 320 ALA A CA 1
ATOM 2676 C C . ALA A 1 336 ? -60.204 50.964 98.895 1.00 28.27 320 ALA A C 1
ATOM 2677 O O . ALA A 1 336 ? -60.481 50.390 99.941 1.00 29.15 320 ALA A O 1
ATOM 2679 N N . ARG A 1 337 ? -59.428 52.054 98.853 1.00 27.38 321 ARG A N 1
ATOM 2680 C CA . ARG A 1 337 ? -58.954 52.730 100.059 1.00 26.47 321 ARG A CA 1
ATOM 2681 C C . ARG A 1 337 ? -59.570 54.140 100.179 1.00 26.43 321 ARG A C 1
ATOM 2682 O O . ARG A 1 337 ? -59.896 54.574 101.295 1.00 25.29 321 ARG A O 1
ATOM 2690 N N . VAL A 1 338 ? -59.722 54.849 99.055 1.00 27.50 322 VAL A N 1
ATOM 2691 C CA . VAL A 1 338 ? -60.356 56.199 99.056 1.00 28.23 322 VAL A CA 1
ATOM 2692 C C . VAL A 1 338 ? -61.854 56.199 99.229 1.00 27.72 322 VAL A C 1
ATOM 2693 O O . VAL A 1 338 ? -62.453 57.255 99.477 1.00 27.04 322 VAL A O 1
ATOM 2697 N N . ALA A 1 339 ? -62.480 55.054 99.036 1.00 26.80 323 ALA A N 1
ATOM 2698 C CA . ALA A 1 339 ? -63.928 54.986 99.142 1.00 27.52 323 ALA A CA 1
ATOM 2699 C C . ALA A 1 339 ? -64.343 53.561 99.444 1.00 27.50 323 ALA A C 1
ATOM 2700 O O . ALA A 1 339 ? -63.531 52.613 99.293 1.00 26.55 323 ALA A O 1
ATOM 2702 N N . PRO A 1 340 ? -65.589 53.394 99.894 1.00 27.39 324 PRO A N 1
ATOM 2703 C CA . PRO A 1 340 ? -66.073 52.062 100.189 1.00 27.28 324 PRO A CA 1
ATOM 2704 C C . PRO A 1 340 ? -65.999 51.156 98.974 1.00 27.74 324 PRO A C 1
ATOM 2705 O O . PRO A 1 340 ? -66.148 51.622 97.832 1.00 27.95 324 PRO A O 1
ATOM 2709 N N . HIS A 1 341 ? -65.790 49.879 99.233 1.00 27.03 325 HIS A N 1
ATOM 2710 C CA . HIS A 1 341 ? -65.737 48.878 98.199 1.00 28.10 325 HIS A CA 1
ATOM 2711 C C . HIS A 1 341 ? -66.503 47.660 98.734 1.00 28.19 325 HIS A C 1
ATOM 2712 O O . HIS A 1 341 ? -66.442 47.374 99.933 1.00 26.52 325 HIS A O 1
ATOM 2719 N N . PRO A 1 342 ? -67.222 46.931 97.867 1.00 29.84 326 PRO A N 1
ATOM 2720 C CA . PRO A 1 342 ? -67.947 45.767 98.390 1.00 30.53 326 PRO A CA 1
ATOM 2721 C C . PRO A 1 342 ? -67.093 44.776 99.206 1.00 29.96 326 PRO A C 1
ATOM 2722 O O . PRO A 1 342 ? -67.599 44.158 100.147 1.00 30.34 326 PRO A O 1
ATOM 2726 N N . PHE A 1 343 ? -65.816 44.626 98.871 1.00 29.55 327 PHE A N 1
ATOM 2727 C CA . PHE A 1 343 ? -64.969 43.699 99.602 1.00 28.56 327 PHE A CA 1
ATOM 2728 C C . PHE A 1 343 ? -64.573 44.228 101.000 1.00 27.00 327 PHE A C 1
ATOM 2729 O O . PHE A 1 343 ? -64.534 43.465 101.943 1.00 26.21 327 PHE A O 1
ATOM 2737 N N . THR A 1 344 ? -64.280 45.518 101.137 1.00 27.28 328 THR A N 1
ATOM 2738 C CA . THR A 1 344 ? -63.964 46.074 102.464 1.00 26.30 328 THR A CA 1
ATOM 2739 C C . THR A 1 344 ? -65.232 46.089 103.328 1.00 26.21 328 THR A C 1
ATOM 2740 O O . THR A 1 344 ? -65.183 45.864 104.558 1.00 25.99 328 THR A O 1
ATOM 2744 N N . ASN A 1 345 ? -66.364 46.346 102.682 1.00 26.64 329 ASN A N 1
ATOM 2745 C CA . ASN A 1 345 ? -67.643 46.315 103.348 1.00 26.98 329 ASN A CA 1
ATOM 2746 C C . ASN A 1 345 ? -67.886 44.914 103.886 1.00 27.37 329 ASN A C 1
ATOM 2747 O O . ASN A 1 345 ? -68.283 44.746 105.026 1.00 25.53 329 ASN A O 1
ATOM 2752 N N . PHE A 1 346 ? -67.609 43.919 103.051 1.00 27.99 330 PHE A N 1
ATOM 2753 C CA . PHE A 1 346 ? -67.748 42.526 103.431 1.00 28.58 330 PHE A CA 1
ATOM 2754 C C . PHE A 1 346 ? -66.877 42.144 104.626 1.00 27.67 330 PHE A C 1
ATOM 2755 O O . PHE A 1 346 ? -67.357 41.486 105.540 1.00 26.76 330 PHE A O 1
ATOM 2771 N N . ASN A 1 348 ? -65.430 44.091 106.934 1.00 25.29 332 ASN A N 1
ATOM 2772 C CA . ASN A 1 348 ? -65.927 44.773 108.128 1.00 25.01 332 ASN A CA 1
ATOM 2773 C C . ASN A 1 348 ? -67.246 44.180 108.659 1.00 25.71 332 ASN A C 1
ATOM 2774 O O . ASN A 1 348 ? -67.414 44.034 109.863 1.00 23.86 332 ASN A O 1
ATOM 2779 N N . TYR A 1 349 ? -68.149 43.802 107.758 1.00 26.36 333 TYR A N 1
ATOM 2780 C CA . TYR A 1 349 ? -69.384 43.191 108.165 1.00 27.62 333 TYR A CA 1
ATOM 2781 C C . TYR A 1 349 ? -69.109 41.871 108.886 1.00 27.36 333 TYR A C 1
ATOM 2782 O O . TYR A 1 349 ? -69.701 41.610 109.934 1.00 27.46 333 TYR A O 1
ATOM 2791 N N . ALA A 1 350 ? -68.190 41.052 108.361 1.00 27.26 334 ALA A N 1
ATOM 2792 C CA . ALA A 1 350 ? -67.881 39.782 109.016 1.00 26.60 334 ALA A CA 1
ATOM 2793 C C . ALA A 1 350 ? -67.372 40.011 110.440 1.00 26.23 334 ALA A C 1
ATOM 2794 O O . ALA A 1 350 ? -67.723 39.280 111.362 1.00 25.37 334 ALA A O 1
ATOM 2796 N N . LEU A 1 351 ? -66.549 41.038 110.611 1.00 25.72 335 LEU A N 1
ATOM 2797 C CA . LEU A 1 351 ? -66.003 41.369 111.918 1.00 26.25 335 LEU A CA 1
ATOM 2798 C C . LEU A 1 351 ? -67.093 41.917 112.862 1.00 26.57 335 LEU A C 1
ATOM 2799 O O . LEU A 1 351 ? -67.137 41.578 114.053 1.00 26.06 3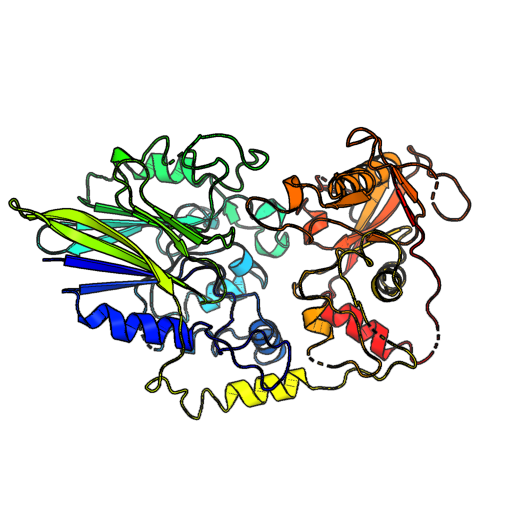35 LEU A O 1
ATOM 2804 N N . LEU A 1 352 ? -67.971 42.763 112.343 1.00 27.06 336 LEU A N 1
ATOM 2805 C CA . LEU A 1 352 ? -69.066 43.269 113.164 1.00 28.07 336 LEU A CA 1
ATOM 2806 C C . LEU A 1 352 ? -69.974 42.127 113.637 1.00 29.72 336 LEU A C 1
ATOM 2807 O O . LEU A 1 352 ? -70.363 42.095 114.792 1.00 30.06 336 LEU A O 1
ATOM 2812 N N A GLU A 1 353 ? -70.268 41.183 112.750 0.50 30.69 337 GLU A N 1
ATOM 2813 N N B GLU A 1 353 ? -70.271 41.180 112.752 0.50 30.72 337 GLU A N 1
ATOM 2814 C CA A GLU A 1 353 ? -71.140 40.054 113.081 0.50 32.37 337 GLU A CA 1
ATOM 2815 C CA B GLU A 1 353 ? -71.154 40.069 113.099 0.50 32.50 337 GLU A CA 1
ATOM 2816 C C A GLU A 1 353 ? -70.526 39.073 114.065 0.50 31.92 337 GLU A C 1
ATOM 2817 C C B GLU A 1 353 ? -70.521 39.109 114.100 0.50 32.00 337 GLU A C 1
ATOM 2818 O O A GLU A 1 353 ? -71.225 38.509 114.904 0.50 33.09 337 GLU A O 1
ATOM 2819 O O B GLU A 1 353 ? -71.203 38.596 114.986 0.50 33.14 337 GLU A O 1
ATOM 2830 N N . LYS A 1 354 ? -69.220 38.861 113.956 1.00 30.88 338 LYS A N 1
ATOM 2831 C CA . LYS A 1 354 ? -68.527 37.957 114.841 1.00 29.38 338 LYS A CA 1
ATOM 2832 C C . LYS A 1 354 ? -68.353 38.562 116.232 1.00 29.55 338 LYS A C 1
ATOM 2833 O O . LYS A 1 354 ? -68.502 37.866 117.231 1.00 28.42 338 LYS A O 1
ATOM 2839 N N . SER A 1 355 ? -68.073 39.863 116.276 1.00 28.78 339 SER A N 1
ATOM 2840 C CA . SER A 1 355 ? -67.711 40.540 117.528 1.00 29.00 339 SER A CA 1
ATOM 2841 C C . SER A 1 355 ? -68.794 41.295 118.281 1.00 30.07 339 SER A C 1
ATOM 2842 O O . SER A 1 355 ? -68.664 41.528 119.500 1.00 29.61 339 SER A O 1
ATOM 2845 N N A ASP A 1 356 ? -69.844 41.678 117.555 0.60 31.11 340 ASP A N 1
ATOM 2846 N N B ASP A 1 356 ? -69.842 41.685 117.557 0.40 30.29 340 ASP A N 1
ATOM 2847 C CA A ASP A 1 356 ? -70.963 42.457 118.093 0.60 32.35 340 ASP A CA 1
ATOM 2848 C CA B ASP A 1 356 ? -70.970 42.451 118.100 0.40 31.06 340 ASP A CA 1
ATOM 2849 C C A ASP A 1 356 ? -70.527 43.838 118.584 0.60 31.07 340 ASP A C 1
ATOM 2850 C C B ASP A 1 356 ? -70.533 43.838 118.579 0.40 30.38 340 ASP A C 1
ATOM 2851 O O A ASP A 1 356 ? -71.212 44.453 119.391 0.60 31.57 340 ASP A O 1
ATOM 2852 O O B ASP A 1 356 ? -71.221 44.452 119.387 0.40 30.96 340 ASP A O 1
ATOM 2861 N N . ALA A 1 357 ? -69.397 44.330 118.082 1.00 29.25 341 ALA A N 1
ATOM 2862 C CA . ALA A 1 357 ? -68.900 45.665 118.466 1.00 28.64 341 ALA A CA 1
ATOM 2863 C C . ALA A 1 357 ? -69.659 46.756 117.749 1.00 28.83 341 ALA A C 1
ATOM 2864 O O . ALA A 1 357 ? -70.348 46.494 116.764 1.00 28.24 341 ALA A O 1
ATOM 2866 N N . ASP A 1 358 ? -69.512 47.989 118.222 1.00 28.44 342 ASP A N 1
ATOM 2867 C CA . ASP A 1 358 ? -70.154 49.113 117.548 1.00 28.97 342 ASP A CA 1
ATOM 2868 C C . ASP A 1 358 ? -69.434 49.423 116.244 1.00 27.91 342 ASP A C 1
ATOM 2869 O O . ASP A 1 358 ? -70.057 49.843 115.267 1.00 27.79 342 ASP A O 1
ATOM 2874 N N . VAL A 1 359 ? -68.108 49.226 116.249 1.00 24.73 343 VAL A N 1
ATOM 2875 C CA . VAL A 1 359 ? -67.271 49.575 115.138 1.00 23.55 343 VAL A CA 1
ATOM 2876 C C . VAL A 1 359 ? -66.243 48.460 114.908 1.00 23.00 343 VAL A C 1
ATOM 2877 O O . VAL A 1 359 ? -65.896 47.713 115.835 1.00 21.69 343 VAL A O 1
ATOM 2881 N N . ALA A 1 360 ? -65.844 48.313 113.660 1.00 22.26 344 ALA A N 1
ATOM 2882 C CA . ALA A 1 360 ? -64.795 47.360 113.285 1.00 23.04 344 ALA A CA 1
ATOM 2883 C C . ALA A 1 360 ? -63.879 48.039 112.278 1.00 22.67 344 ALA A C 1
ATOM 2884 O O . ALA A 1 360 ? -64.217 49.099 111.736 1.00 23.10 344 ALA A O 1
ATOM 2886 N N . CYS A 1 361 ? -62.705 47.459 112.053 1.00 23.00 345 CYS A N 1
ATOM 2887 C CA . CYS A 1 361 ? -61.803 47.983 111.061 1.00 23.18 345 CYS A CA 1
ATOM 2888 C C . CYS A 1 361 ? -60.843 46.904 110.610 1.00 22.83 345 CYS A C 1
ATOM 2889 O O . CYS A 1 361 ? -60.640 45.917 111.319 1.00 20.72 345 CYS A O 1
ATOM 2892 N N . THR A 1 362 ? -60.345 47.086 109.391 1.00 22.82 346 THR A N 1
ATOM 2893 C CA . THR A 1 362 ? -59.302 46.222 108.806 1.00 24.42 346 THR A CA 1
ATOM 2894 C C . THR A 1 362 ? -58.521 46.980 107.757 1.00 23.37 346 THR A C 1
ATOM 2895 O O . THR A 1 362 ? -59.029 47.914 107.122 1.00 24.47 346 THR A O 1
ATOM 2899 N N . ALA A 1 363 ? -57.262 46.596 107.602 1.00 23.32 347 ALA A N 1
ATOM 2900 C CA . ALA A 1 363 ? -56.424 47.171 106.577 1.00 23.55 347 ALA A CA 1
ATOM 2901 C C . ALA A 1 363 ? -56.721 46.388 105.311 1.00 23.72 347 ALA A C 1
ATOM 2902 O O . ALA A 1 363 ? -57.342 45.320 105.373 1.00 22.83 347 ALA A O 1
ATOM 2904 N N . LEU A 1 364 ? -56.381 46.964 104.162 1.00 24.11 348 LEU A N 1
ATOM 2905 C CA . LEU A 1 364 ? -56.445 46.231 102.905 1.00 25.47 348 LEU A CA 1
ATOM 2906 C C . LEU A 1 364 ? -54.980 45.813 102.679 1.00 26.50 348 LEU A C 1
ATOM 2907 O O . LEU A 1 364 ? -54.097 46.660 102.439 1.00 25.99 348 LEU A O 1
ATOM 2912 N N . PHE A 1 365 ? -54.711 44.526 102.791 1.00 26.93 349 PHE A N 1
ATOM 2913 C CA . PHE A 1 365 ? -53.332 44.036 102.632 1.00 30.30 349 PHE A CA 1
ATOM 2914 C C . PHE A 1 365 ? -52.830 44.055 101.158 1.00 31.54 349 PHE A C 1
ATOM 2915 O O . PHE A 1 365 ? -53.612 44.035 100.211 1.00 29.18 349 PHE A O 1
ATOM 2923 N N . ASP A 1 366 ? -51.518 44.114 100.982 1.00 35.07 350 ASP A N 1
ATOM 2924 C CA . ASP A 1 366 ? -50.935 44.247 99.635 1.00 39.60 350 ASP A CA 1
ATOM 2925 C C . ASP A 1 366 ? -51.352 43.196 98.623 1.00 36.76 350 ASP A C 1
ATOM 2926 O O . ASP A 1 366 ? -51.513 43.496 97.454 1.00 33.70 350 ASP A O 1
ATOM 2931 N N . SER A 1 367 ? -51.569 41.978 99.089 1.00 35.62 351 SER A N 1
ATOM 2932 C CA . SER A 1 367 ? -52.001 40.883 98.215 1.00 37.32 351 SER A CA 1
ATOM 2933 C C . SER A 1 367 ? -53.549 40.753 98.113 1.00 37.74 351 SER A C 1
ATOM 2934 O O . SER A 1 367 ? -54.071 39.806 97.490 1.00 37.05 351 SER A O 1
ATOM 2937 N N . ALA A 1 368 ? -54.273 41.706 98.706 1.00 34.34 352 ALA A N 1
ATOM 2938 C CA . ALA A 1 368 ? -55.725 41.648 98.743 1.00 34.53 352 ALA A CA 1
ATOM 2939 C C . ALA A 1 368 ? -56.379 42.095 97.458 1.00 36.22 352 ALA A C 1
ATOM 2940 O O . ALA A 1 368 ? -56.620 43.284 97.265 1.00 42.02 352 ALA A O 1
ATOM 2942 N N . SER A 1 369 ? -56.705 41.139 96.599 1.00 34.07 353 SER A N 1
ATOM 2943 C CA . SER A 1 369 ? -57.396 41.432 95.345 1.00 35.73 353 SER A CA 1
ATOM 2944 C C . SER A 1 369 ? -58.918 41.164 95.443 1.00 34.40 353 SER A C 1
ATOM 2945 O O . SER A 1 369 ? -59.620 41.156 94.432 1.00 37.07 353 SER A O 1
ATOM 2948 N N . GLY A 1 370 ? -59.433 40.967 96.653 1.00 31.67 354 GLY A N 1
ATOM 2949 C CA . GLY A 1 370 ? -60.858 40.696 96.830 1.00 31.00 354 GLY A CA 1
ATOM 2950 C C . GLY A 1 370 ? -61.219 39.287 96.402 1.00 31.90 354 GLY A C 1
ATOM 2951 O O . GLY A 1 370 ? -60.332 38.444 96.184 1.00 30.77 354 GLY A O 1
ATOM 2952 N N . PHE A 1 371 ? -62.516 39.008 96.304 1.00 31.98 355 PHE A N 1
ATOM 2953 C CA . PHE A 1 371 ? -62.959 37.693 95.882 1.00 32.55 355 PHE A CA 1
ATOM 2954 C C . PHE A 1 371 ? -63.729 37.735 94.556 1.00 35.27 355 PHE A C 1
ATOM 2955 O O . PHE A 1 371 ? -64.486 38.658 94.284 1.00 33.46 355 PHE A O 1
ATOM 2963 N N . LYS A 1 372 ? -63.524 36.701 93.756 1.00 37.61 356 LYS A N 1
ATOM 2964 C CA . LYS A 1 372 ? -64.288 36.509 92.542 1.00 41.98 356 LYS A CA 1
ATOM 2965 C C . LYS A 1 372 ? -65.444 35.668 93.055 1.00 41.63 356 LYS A C 1
ATOM 2966 O O . LYS A 1 372 ? -65.517 35.402 94.258 1.00 38.91 356 LYS A O 1
ATOM 2972 N N . GLN A 1 373 ? -66.319 35.220 92.167 1.00 41.64 357 GLN A N 1
ATOM 2973 C CA . GLN A 1 373 ? -67.453 34.421 92.587 1.00 43.21 357 GLN A CA 1
ATOM 2974 C C . GLN A 1 373 ? -67.003 33.098 93.197 1.00 42.72 357 GLN A C 1
ATOM 2975 O O . GLN A 1 373 ? -67.567 32.659 94.200 1.00 45.15 357 GLN A O 1
ATOM 2981 N N . VAL A 1 374 ? -65.992 32.461 92.613 1.00 40.92 358 VAL A N 1
ATOM 2982 C CA . VAL A 1 374 ? -65.478 31.226 93.184 1.00 39.28 358 VAL A CA 1
ATOM 2983 C C . VAL A 1 374 ? -64.334 31.643 94.100 1.00 36.66 358 VAL A C 1
ATOM 2984 O O . VAL A 1 374 ? -63.425 32.381 93.694 1.0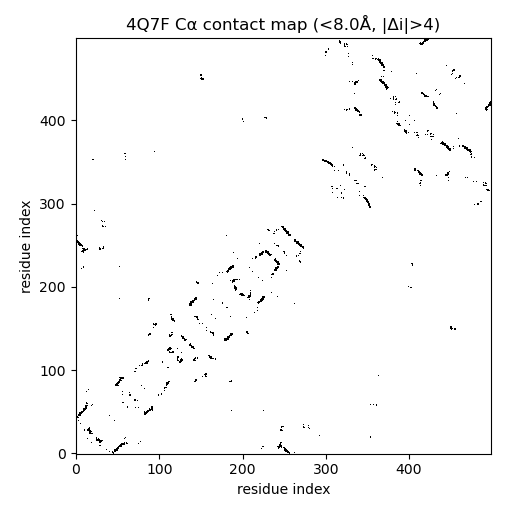0 37.67 358 VAL A O 1
ATOM 2988 N N . VAL A 1 375 ? -64.418 31.213 95.352 1.00 34.34 359 VAL A N 1
ATOM 2989 C CA . VAL A 1 375 ? -63.422 31.540 96.352 1.00 31.12 359 VAL A CA 1
ATOM 2990 C C . VAL A 1 375 ? -62.692 30.274 96.763 1.00 29.83 359 VAL A C 1
ATOM 2991 O O . VAL A 1 375 ? -63.322 29.296 97.186 1.00 29.37 359 VAL A O 1
ATOM 2995 N N . THR A 1 376 ? -61.364 30.299 96.635 1.00 27.57 360 THR A N 1
ATOM 2996 C CA . THR A 1 376 ? -60.529 29.163 97.036 1.00 26.50 360 THR A CA 1
ATOM 2997 C C . THR A 1 376 ? -59.659 29.565 98.244 1.00 24.90 360 THR A C 1
ATOM 2998 O O . THR A 1 376 ? -59.602 30.747 98.610 1.00 23.71 360 THR A O 1
ATOM 3010 N N . ARG A 1 378 ? -56.570 29.802 98.369 1.00 23.61 362 ARG A N 1
ATOM 3011 C CA . ARG A 1 378 ? -55.593 30.752 97.782 1.00 22.92 362 ARG A CA 1
ATOM 3012 C C . ARG A 1 378 ? -56.079 32.194 97.932 1.00 22.59 362 ARG A C 1
ATOM 3013 O O . ARG A 1 378 ? -55.347 33.063 98.362 1.00 21.74 362 ARG A O 1
ATOM 3021 N N . ASP A 1 379 ? -57.330 32.420 97.567 1.00 23.19 363 ASP A N 1
ATOM 3022 C CA . ASP A 1 379 ? -57.932 33.753 97.630 1.00 23.35 363 ASP A CA 1
ATOM 3023 C C . ASP A 1 379 ? -58.073 34.271 99.047 1.00 22.36 363 ASP A C 1
ATOM 3024 O O . ASP A 1 379 ? -57.824 35.441 99.304 1.00 22.71 363 ASP A O 1
ATOM 3029 N N . VAL A 1 380 ? -58.469 33.405 99.977 1.00 22.05 364 VAL A N 1
ATOM 3030 C CA . VAL A 1 380 ? -58.645 33.805 101.367 1.00 21.18 364 VAL A CA 1
ATOM 3031 C C . VAL A 1 380 ? -57.320 34.253 101.969 1.00 20.54 364 VAL A C 1
ATOM 3032 O O . VAL A 1 380 ? -57.246 35.272 102.662 1.00 19.08 364 VAL A O 1
ATOM 3036 N N . ILE A 1 381 ? -56.274 33.469 101.712 1.00 20.58 365 ILE A N 1
ATOM 3037 C CA . ILE A 1 381 ? -54.957 33.776 102.246 1.00 20.60 365 ILE A CA 1
ATOM 3038 C C . ILE A 1 381 ? -54.410 35.087 101.667 1.00 21.25 365 ILE A C 1
ATOM 3039 O O . ILE A 1 381 ? -53.849 35.895 102.407 1.00 20.58 365 ILE A O 1
ATOM 3044 N N . ASN A 1 382 ? -54.568 35.294 100.363 1.00 22.07 366 ASN A N 1
ATOM 3045 C CA . ASN A 1 382 ? -54.101 36.528 99.738 1.00 23.93 366 ASN A CA 1
ATOM 3046 C C . ASN A 1 382 ? -54.775 37.746 100.313 1.00 23.30 366 ASN A C 1
ATOM 3047 O O . ASN A 1 382 ? -54.152 38.799 100.432 1.00 23.92 366 ASN A O 1
ATOM 3052 N N . ASN A 1 383 ? -56.040 37.608 100.675 1.00 23.00 367 ASN A N 1
ATOM 3053 C CA . ASN A 1 383 ? -56.775 38.739 101.280 1.00 23.74 367 ASN A CA 1
ATOM 3054 C C . ASN A 1 383 ? -56.511 38.925 102.780 1.00 22.57 367 ASN A C 1
ATOM 3055 O O . ASN A 1 383 ? -56.671 40.013 103.292 1.00 22.94 367 ASN A O 1
ATOM 3060 N N . TYR A 1 384 ? -56.082 37.877 103.465 1.00 22.95 368 TYR A N 1
ATOM 3061 C CA . TYR A 1 384 ? -55.718 38.007 104.888 1.00 22.69 368 TYR A CA 1
ATOM 3062 C C . TYR A 1 384 ? -54.462 37.179 105.099 1.00 23.10 368 TYR A C 1
ATOM 3063 O O . TYR A 1 384 ? -54.558 36.065 105.588 1.00 24.16 368 TYR A O 1
ATOM 3072 N N . PRO A 1 385 ? -53.282 37.742 104.786 1.00 23.93 369 PRO A N 1
ATOM 3073 C CA . PRO A 1 385 ? -52.035 36.975 104.842 1.00 26.20 369 PRO A CA 1
ATOM 3074 C C . PRO A 1 385 ? -51.316 36.930 106.190 1.00 27.10 369 PRO A C 1
ATOM 3075 O O . PRO A 1 385 ? -50.213 36.413 106.246 1.00 29.43 369 PRO A O 1
ATOM 3079 N N . PHE A 1 386 ? -51.925 37.447 107.256 1.00 25.32 370 PHE A N 1
ATOM 3080 C CA . PHE A 1 386 ? -51.281 37.376 108.562 1.00 24.93 370 PHE A CA 1
ATOM 3081 C C . PHE A 1 386 ? -52.066 36.489 109.511 1.00 23.35 370 PHE A C 1
ATOM 3082 O O . PHE A 1 386 ? -53.293 36.381 109.394 1.00 26.06 370 PHE A O 1
ATOM 3090 N N . PRO A 1 387 ? -51.379 35.874 110.487 1.00 23.54 371 PRO A N 1
ATOM 3091 C CA . PRO A 1 387 ? -52.113 35.058 111.451 1.00 23.36 371 PRO A CA 1
ATOM 3092 C C . PRO A 1 387 ? -52.626 35.894 112.652 1.00 22.88 371 PRO A C 1
ATOM 3093 O O . PRO A 1 387 ? -52.311 35.622 113.811 1.00 23.27 371 PRO A O 1
ATOM 3097 N N . ASN A 1 388 ? -53.431 36.906 112.359 1.00 22.61 372 ASN A N 1
ATOM 3098 C CA . ASN A 1 388 ? -54.007 37.764 113.382 1.00 22.05 372 ASN A CA 1
ATOM 3099 C C . ASN A 1 388 ? -55.317 37.229 113.959 1.00 22.68 372 ASN A C 1
ATOM 3100 O O . ASN A 1 388 ? -56.145 36.678 113.228 1.00 22.12 372 ASN A O 1
ATOM 3105 N N . THR A 1 389 ? -55.503 37.444 115.261 1.00 22.15 373 THR A N 1
ATOM 3106 C CA . THR A 1 389 ? -56.750 37.129 115.929 1.00 22.26 373 THR A CA 1
ATOM 3107 C C . THR A 1 389 ? -57.343 38.518 116.158 1.00 21.62 373 THR A C 1
ATOM 3108 O O . THR A 1 389 ? -56.768 39.522 115.706 1.00 19.95 373 THR A O 1
ATOM 3112 N N . PHE A 1 390 ? -58.468 38.597 116.853 1.00 22.19 374 PHE A N 1
ATOM 3113 C CA . PHE A 1 390 ? -59.120 39.901 117.050 1.00 21.94 374 PHE A CA 1
ATOM 3114 C C . PHE A 1 390 ? -59.469 40.237 118.487 1.00 22.34 374 PHE A C 1
ATOM 3115 O O . PHE A 1 390 ? -59.590 39.377 119.354 1.00 22.65 374 PHE A O 1
ATOM 3123 N N . LYS A 1 391 ? -59.646 41.530 118.736 1.00 22.32 375 LYS A N 1
ATOM 3124 C CA . LYS A 1 391 ? -59.994 41.979 120.039 1.00 21.87 375 LYS A CA 1
ATOM 3125 C C . LYS A 1 391 ? -61.007 43.101 119.956 1.00 21.17 375 LYS A C 1
ATOM 3126 O O . LYS A 1 391 ? -60.903 43.989 119.084 1.00 20.68 375 LYS A O 1
ATOM 3132 N N . VAL A 1 392 ? -62.012 43.028 120.819 1.00 20.99 376 VAL A N 1
ATOM 3133 C CA . VAL A 1 392 ? -62.989 44.122 120.926 1.00 20.93 376 VAL A CA 1
ATOM 3134 C C . VAL A 1 392 ? -62.504 44.973 122.074 1.00 20.81 376 VAL A C 1
ATOM 3135 O O . VAL A 1 392 ? -62.268 44.476 123.157 1.00 20.77 376 VAL A O 1
ATOM 3139 N N . LEU A 1 393 ? -62.306 46.252 121.794 1.00 20.46 377 LEU A N 1
ATOM 3140 C CA . LEU A 1 393 ? -61.790 47.192 122.764 1.00 20.69 377 LEU A CA 1
ATOM 3141 C C . LEU A 1 393 ? -62.785 48.272 123.073 1.00 20.81 377 LEU A C 1
ATOM 3142 O O . LEU A 1 393 ? -63.492 48.701 122.200 1.00 20.48 377 LEU A O 1
ATOM 3147 N N . ALA A 1 394 ? -62.782 48.725 124.322 1.00 21.59 378 ALA A N 1
ATOM 3148 C CA . ALA A 1 394 ? -63.643 49.801 124.776 1.00 22.75 378 ALA A CA 1
ATOM 3149 C C . ALA A 1 394 ? -62.836 51.076 124.679 1.00 22.87 378 ALA A C 1
ATOM 3150 O O . ALA A 1 394 ? -61.769 51.200 125.319 1.00 23.09 378 ALA A O 1
ATOM 3152 N N . VAL A 1 395 ? -63.337 52.000 123.864 1.00 23.26 379 VAL A N 1
ATOM 3153 C CA . VAL A 1 395 ? -62.672 53.274 123.615 1.00 23.82 379 VAL A CA 1
ATOM 3154 C C . VAL A 1 395 ? -63.671 54.438 123.653 1.00 24.46 379 VAL A C 1
ATOM 3155 O O . VAL A 1 395 ? -64.843 54.288 123.296 1.00 25.24 379 VAL A O 1
ATOM 3159 N N . SER A 1 396 ? -63.209 55.598 124.083 1.00 24.72 380 SER A N 1
ATOM 3160 C CA . SER A 1 396 ? -64.068 56.778 124.056 1.00 25.74 380 SER A CA 1
ATOM 3161 C C . SER A 1 396 ? -64.251 57.188 122.599 1.00 25.66 380 SER A C 1
ATOM 3162 O O . SER A 1 396 ? -63.491 56.758 121.728 1.00 25.09 380 SER A O 1
ATOM 3165 N N . GLY A 1 397 ? -65.250 58.017 122.331 1.00 25.59 381 GLY A N 1
ATOM 3166 C CA . GLY A 1 397 ? -65.489 58.514 120.978 1.00 26.27 381 GLY A CA 1
ATOM 3167 C C . GLY A 1 397 ? -64.301 59.345 120.508 1.00 26.14 381 GLY A C 1
ATOM 3168 O O . GLY A 1 397 ? -64.008 59.410 119.314 1.00 26.50 381 GLY A O 1
ATOM 3169 N N . ALA A 1 398 ? -63.608 59.963 121.460 1.00 26.64 382 ALA A N 1
ATOM 3170 C CA . ALA A 1 398 ? -62.419 60.763 121.176 1.00 26.84 382 ALA A CA 1
ATOM 3171 C C . ALA A 1 398 ? -61.237 59.849 120.782 1.00 26.46 382 ALA A C 1
ATOM 3172 O O . ALA A 1 398 ? -60.449 60.196 119.901 1.00 23.82 382 ALA A O 1
ATOM 3174 N N . LYS A 1 399 ? -61.091 58.704 121.452 1.00 26.30 383 LYS A N 1
ATOM 3175 C CA . LYS A 1 399 ? -60.034 57.776 121.083 1.00 27.63 383 LYS A CA 1
ATOM 3176 C C . LYS A 1 399 ? -60.322 57.180 119.694 1.00 25.13 383 LYS A C 1
ATOM 3177 O O . LYS A 1 399 ? -59.396 56.929 118.928 1.00 24.80 383 LYS A O 1
ATOM 3183 N N . LEU A 1 400 ? -61.596 56.916 119.406 1.00 23.64 384 LEU A N 1
ATOM 3184 C CA . LEU A 1 400 ? -61.991 56.397 118.101 1.00 23.29 384 LEU A CA 1
ATOM 3185 C C . LEU A 1 400 ? -61.584 57.404 117.036 1.00 23.11 384 LEU A C 1
ATOM 3186 O O . LEU A 1 400 ? -61.054 57.029 116.010 1.00 23.15 384 LEU A O 1
ATOM 3191 N N . LYS A 1 401 ? -61.858 58.681 117.273 1.00 22.47 385 LYS A N 1
ATOM 3192 C CA . LYS A 1 401 ? -61.466 59.700 116.309 1.00 22.91 385 LYS A CA 1
ATOM 3193 C C . LYS A 1 401 ? -59.957 59.718 116.104 1.00 21.94 385 LYS A C 1
ATOM 3194 O O . LYS A 1 401 ? -59.509 59.964 115.004 1.00 22.21 385 LYS A O 1
ATOM 3200 N N . GLU A 1 402 ? -59.183 59.523 117.165 1.00 21.58 386 GLU A N 1
ATOM 3201 C CA . GLU A 1 402 ? -57.726 59.510 117.056 1.00 21.52 386 GLU A CA 1
ATOM 3202 C C . GLU A 1 402 ? -57.255 58.385 116.141 1.00 20.42 386 GLU A C 1
ATOM 3203 O O . GLU A 1 402 ? -56.279 58.524 115.414 1.00 20.10 386 GLU A O 1
ATOM 3209 N N . ALA A 1 403 ? -57.942 57.254 116.209 1.00 19.17 387 ALA A N 1
ATOM 3210 C CA . ALA A 1 403 ? -57.590 56.116 115.371 1.00 18.77 387 ALA A CA 1
ATOM 3211 C C . ALA A 1 403 ? -57.944 56.455 113.918 1.00 18.41 387 ALA A C 1
ATOM 3212 O O . ALA A 1 403 ? -57.155 56.239 113.047 1.00 17.90 387 ALA A O 1
ATOM 3214 N N . ILE A 1 404 ? -59.104 57.067 113.671 1.00 18.58 388 ILE A N 1
ATOM 3215 C CA . ILE A 1 404 ? -59.465 57.383 112.276 1.00 19.10 388 ILE A CA 1
ATOM 3216 C C . ILE A 1 404 ? -58.515 58.470 111.752 1.00 19.34 388 ILE A C 1
ATOM 3217 O O . ILE A 1 404 ? -58.189 58.472 110.582 1.00 20.35 388 ILE A O 1
ATOM 3222 N N . GLU A 1 405 ? -58.063 59.382 112.615 1.00 19.42 389 GLU A N 1
ATOM 3223 C CA . GLU A 1 405 ? -57.123 60.419 112.181 1.00 19.95 389 GLU A CA 1
ATOM 3224 C C . GLU A 1 405 ? -55.761 59.767 111.811 1.00 20.08 389 GLU A C 1
ATOM 3225 O O . GLU A 1 405 ? -55.062 60.223 110.907 1.00 20.25 389 GLU A O 1
ATOM 3231 N N . ARG A 1 406 ? -55.402 58.693 112.496 1.00 20.48 390 ARG A N 1
ATOM 3232 C CA . ARG A 1 406 ? -54.121 58.013 112.202 1.00 20.86 390 ARG A CA 1
ATOM 3233 C C . ARG A 1 406 ? -54.213 57.434 110.785 1.00 20.83 390 ARG A C 1
ATOM 3234 O O . ARG A 1 406 ? -53.344 57.699 109.960 1.00 21.72 390 ARG A O 1
ATOM 3242 N N . SER A 1 407 ? -55.287 56.696 110.502 1.00 20.38 391 SER A N 1
ATOM 3243 C CA . SER A 1 407 ? -55.526 56.156 109.175 1.00 20.28 391 SER A CA 1
ATOM 3244 C C . SER A 1 407 ? -55.549 57.274 108.132 1.00 20.32 391 SER A C 1
ATOM 3245 O O . SER A 1 407 ? -54.979 57.101 107.088 1.00 20.73 391 SER A O 1
ATOM 3248 N N . ALA A 1 408 ? -56.237 58.403 108.407 1.00 20.83 392 ALA A N 1
ATOM 3249 C CA . ALA A 1 408 ? -56.328 59.532 107.472 1.00 20.55 392 ALA A CA 1
ATOM 3250 C C . ALA A 1 408 ? -54.966 60.142 107.086 1.00 21.27 392 ALA A C 1
ATOM 3251 O O . ALA A 1 408 ? -54.865 60.858 106.068 1.00 21.19 392 ALA A O 1
ATOM 3253 N N . GLU A 1 409 ? -53.936 59.874 107.884 1.00 22.05 393 GLU A N 1
ATOM 3254 C CA . GLU A 1 409 ? -52.559 60.316 107.597 1.00 23.04 393 GLU A CA 1
ATOM 3255 C C . GLU A 1 409 ? -52.000 59.621 106.354 1.00 23.36 393 GLU A C 1
ATOM 3256 O O . GLU A 1 409 ? -51.007 60.059 105.785 1.00 23.81 393 GLU A O 1
ATOM 3262 N N . TYR A 1 410 ? -52.641 58.518 105.971 1.00 22.85 394 TYR A N 1
ATOM 3263 C CA . TYR A 1 410 ? -52.287 57.747 104.781 1.00 22.80 394 TYR A CA 1
ATOM 3264 C C . TYR A 1 410 ? -52.405 58.562 103.508 1.00 23.17 394 TYR A C 1
ATOM 3265 O O . TYR A 1 410 ? -51.748 58.270 102.544 1.00 23.51 394 TYR A O 1
ATOM 3274 N N . PHE A 1 411 ? -53.259 59.581 103.505 1.00 23.76 395 PHE A N 1
ATOM 3275 C CA . PHE A 1 411 ? -53.481 60.377 102.324 1.00 24.74 395 PHE A CA 1
ATOM 3276 C C . PHE A 1 411 ? -52.732 61.704 102.320 1.00 26.77 395 PHE A C 1
ATOM 3277 O O . PHE A 1 411 ? -52.342 62.234 103.362 1.00 25.24 395 PHE A O 1
ATOM 3285 N N . ASP A 1 412 ? -52.522 62.209 101.105 1.00 29.05 396 ASP A N 1
ATOM 3286 C CA . ASP A 1 412 ? -51.938 63.515 100.882 1.00 32.57 396 ASP A CA 1
ATOM 3287 C C . ASP A 1 412 ? -52.565 64.016 99.586 1.00 33.20 396 ASP A C 1
ATOM 3288 O O . ASP A 1 412 ? -53.351 63.312 98.969 1.00 32.40 396 ASP A O 1
ATOM 3293 N N . VAL A 1 413 ? -52.270 65.245 99.204 1.00 35.52 397 VAL A N 1
ATOM 3294 C CA . VAL A 1 413 ? -52.792 65.802 97.972 1.00 37.92 397 VAL A CA 1
ATOM 3295 C C . VAL A 1 413 ? -51.630 66.085 97.023 1.00 40.49 397 VAL A C 1
ATOM 3296 O O . VAL A 1 413 ? -50.669 66.739 97.397 1.00 39.53 397 VAL A O 1
ATOM 3300 N N . LYS A 1 414 ? -51.727 65.561 95.806 1.00 44.38 398 LYS A N 1
ATOM 3301 C CA . LYS A 1 414 ? -50.733 65.800 94.749 1.00 49.29 398 LYS A CA 1
ATOM 3302 C C . LYS A 1 414 ? -51.519 66.383 93.606 1.00 51.68 398 LYS A C 1
ATOM 3303 O O . LYS A 1 414 ? -52.436 65.741 93.082 1.00 49.91 398 LYS A O 1
ATOM 3309 N N . ASN A 1 415 ? -51.151 67.607 9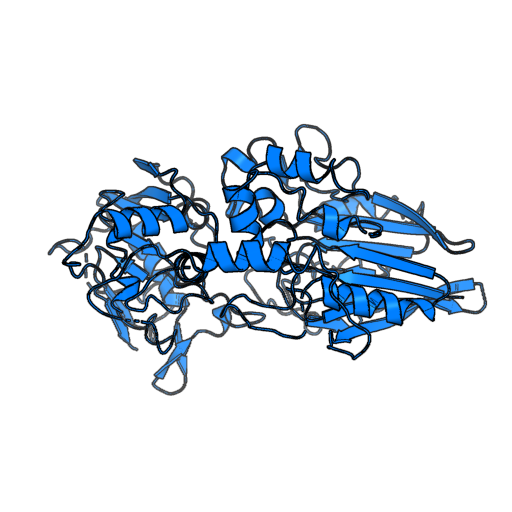3.223 1.00 56.42 399 ASN A N 1
ATOM 3310 C CA . ASN A 1 415 ? -51.877 68.371 92.229 1.00 58.11 399 ASN A CA 1
ATOM 3311 C C . ASN A 1 415 ? -53.165 68.760 92.944 1.00 56.26 399 ASN A C 1
ATOM 3312 O O . ASN A 1 415 ? -53.121 69.394 94.011 1.00 54.34 399 ASN A O 1
ATOM 3317 N N . ASP A 1 416 ? -54.305 68.378 92.386 1.00 53.52 400 ASP A N 1
ATOM 3318 C CA . ASP A 1 416 ? -55.576 68.644 93.015 1.00 50.21 400 ASP A CA 1
ATOM 3319 C C . ASP A 1 416 ? -56.261 67.307 93.242 1.00 47.15 400 ASP A C 1
ATOM 3320 O O . ASP A 1 416 ? -57.486 67.229 93.303 1.00 46.29 400 ASP A O 1
ATOM 3325 N N . GLU A 1 417 ? -55.455 66.257 93.376 1.00 45.16 401 GLU A N 1
ATOM 3326 C CA . GLU A 1 417 ? -55.965 64.918 93.568 1.00 43.13 401 GLU A CA 1
ATOM 3327 C C . GLU A 1 417 ? -55.478 64.306 94.875 1.00 38.21 401 GLU A C 1
ATOM 3328 O O . GLU A 1 417 ? -54.345 64.506 95.310 1.00 38.95 401 GLU A O 1
ATOM 3334 N N . VAL A 1 418 ? -56.359 63.536 95.480 1.00 34.41 402 VAL A N 1
ATOM 3335 C CA . VAL A 1 418 ? -56.059 62.844 96.702 1.00 31.99 402 VAL A CA 1
ATOM 3336 C C . VAL A 1 418 ? -55.149 61.708 96.273 1.00 31.93 402 VAL A C 1
ATOM 3337 O O . VAL A 1 418 ? -55.421 61.045 95.290 1.00 32.45 402 VAL A O 1
ATOM 3341 N N . SER A 1 419 ? -54.043 61.533 96.975 1.00 33.10 403 SER A N 1
ATOM 3342 C CA . SER A 1 419 ? -53.098 60.462 96.668 1.00 33.95 403 SER A CA 1
ATOM 3343 C C . SER A 1 419 ? -52.538 59.895 97.974 1.00 32.21 403 SER A C 1
ATOM 3344 O O . SER A 1 419 ? -53.009 60.245 99.042 1.00 29.33 403 SER A O 1
ATOM 3347 N N . VAL A 1 420 ? -51.534 59.018 97.886 1.00 31.36 404 VAL A N 1
ATOM 3348 C CA . VAL A 1 420 ? -50.935 58.442 99.074 1.00 30.49 404 VAL A CA 1
ATOM 3349 C C . VAL A 1 420 ? -49.737 59.269 99.557 1.00 31.09 404 VAL A C 1
ATOM 3350 O O . VAL A 1 420 ? -48.924 59.748 98.770 1.00 31.83 404 VAL A O 1
ATOM 3354 N N . SER A 1 421 ? -49.649 59.438 100.867 1.00 30.63 405 SER A N 1
ATOM 3355 C CA . SER A 1 421 ? -48.587 60.199 101.479 1.00 32.57 405 SER A CA 1
ATOM 3356 C C . SER A 1 421 ? -47.226 59.526 101.334 1.00 35.10 405 SER A C 1
ATOM 3357 O O . SER A 1 421 ? -47.115 58.295 101.397 1.00 32.98 405 SER A O 1
ATOM 3360 N N . ALA A 1 422 ? -46.201 60.354 101.114 1.00 37.68 406 ALA A N 1
ATOM 3361 C CA . ALA A 1 422 ? -44.825 59.904 101.027 1.00 40.38 406 ALA A CA 1
ATOM 3362 C C . ALA A 1 422 ? -44.466 59.085 102.260 1.00 41.05 406 ALA A C 1
ATOM 3363 O O . ALA A 1 422 ? -43.779 58.068 102.163 1.00 43.31 406 ALA A O 1
ATOM 3365 N N . ASP A 1 423 ? -44.936 59.548 103.415 1.00 43.40 407 ASP A N 1
ATOM 3366 C CA . ASP A 1 423 ? -44.718 58.875 104.709 1.00 45.15 407 ASP A CA 1
ATOM 3367 C C . ASP A 1 423 ? -45.086 57.388 104.702 1.00 42.50 407 ASP A C 1
ATOM 3368 O O . ASP A 1 423 ? -44.514 56.616 105.448 1.00 42.45 407 ASP A O 1
ATOM 3373 N N . PHE A 1 424 ? -46.054 57.013 103.866 1.00 40.09 408 PHE A N 1
ATOM 3374 C CA . PHE A 1 424 ? -46.549 55.640 103.793 1.00 37.61 408 PHE A CA 1
ATOM 3375 C C . PHE A 1 424 ? -46.014 54.845 102.616 1.00 37.94 408 PHE A C 1
ATOM 3376 O O . PHE A 1 424 ? -46.401 53.693 102.436 1.00 37.21 408 PHE A O 1
ATOM 3384 N N . LEU A 1 425 ? -45.147 55.473 101.819 1.00 40.20 409 LEU A N 1
ATOM 3385 C CA . LEU A 1 425 ? -44.524 54.846 100.651 1.00 42.26 409 LEU A CA 1
ATOM 3386 C C . LEU A 1 425 ? -43.001 54.711 100.772 1.00 43.25 409 LEU A C 1
ATOM 3387 O O . LEU A 1 425 ? -42.439 53.761 100.262 1.00 42.80 409 LEU A O 1
ATOM 3392 N N . GLU A 1 426 ? -42.348 55.674 101.428 1.00 45.49 410 GLU A N 1
ATOM 3393 C CA . GLU A 1 426 ? -40.887 55.681 101.565 1.00 49.01 410 GLU A CA 1
ATOM 3394 C C . GLU A 1 426 ? -40.444 55.538 103.022 1.00 46.94 410 GLU A C 1
ATOM 3395 O O . GLU A 1 426 ? -41.126 56.013 103.923 1.00 42.85 410 GLU A O 1
ATOM 3401 N N . PRO A 1 427 ? -39.299 54.869 103.257 1.00 47.27 411 PRO A N 1
ATOM 3402 C CA . PRO A 1 427 ? -38.456 54.232 102.239 1.00 48.64 411 PRO A CA 1
ATOM 3403 C C . PRO A 1 427 ? -39.167 53.067 101.538 1.00 47.92 411 PRO A C 1
ATOM 3404 O O . PRO A 1 427 ? -38.835 52.743 100.404 1.00 48.52 411 PRO A O 1
ATOM 3408 N N . LYS A 1 428 ? -40.142 52.457 102.211 1.00 46.63 412 LYS A N 1
ATOM 3409 C CA . LYS A 1 428 ? -40.934 51.374 101.622 1.00 46.00 412 LYS A CA 1
ATOM 3410 C C . LYS A 1 428 ? -42.431 51.475 101.973 1.00 43.50 412 LYS A C 1
ATOM 3411 O O . LYS A 1 428 ? -42.807 52.106 102.967 1.00 41.37 412 LYS A O 1
ATOM 3417 N N . PRO A 1 429 ? -43.288 50.851 101.144 1.00 42.58 413 PRO A N 1
ATOM 3418 C CA . PRO A 1 429 ? -44.735 50.961 101.334 1.00 41.15 413 PRO A CA 1
ATOM 3419 C C . PRO A 1 429 ? -45.273 50.382 102.654 1.00 37.79 413 PRO A C 1
ATOM 3420 O O . PRO A 1 429 ? -44.841 49.335 103.090 1.00 36.69 413 PRO A O 1
ATOM 3424 N N . GLN A 1 430 ? -46.220 51.095 103.256 1.00 35.48 414 GLN A N 1
ATOM 3425 C CA . GLN A 1 430 ? -46.878 50.684 104.494 1.00 34.48 414 GLN A CA 1
ATOM 3426 C C . GLN A 1 430 ? -48.395 50.842 104.343 1.00 32.11 414 GLN A C 1
ATOM 3427 O O . GLN A 1 430 ? -49.055 51.439 105.215 1.00 29.19 414 GLN A O 1
ATOM 3433 N N . HIS A 1 431 ? -48.945 50.316 103.246 1.00 30.59 415 HIS A N 1
ATOM 3434 C CA . HIS A 1 431 ? -50.383 50.430 102.980 1.00 30.34 415 HIS A CA 1
ATOM 3435 C C . HIS A 1 431 ? -51.196 49.685 104.028 1.00 29.06 415 HIS A C 1
ATOM 3436 O O . HIS A 1 431 ? -52.359 50.018 104.281 1.00 29.10 415 HIS A O 1
ATOM 3443 N N . PHE A 1 432 ? -50.581 48.663 104.602 1.00 28.86 416 PHE A N 1
ATOM 3444 C CA . PHE A 1 432 ? -51.206 47.872 105.638 1.00 28.62 416 PHE A CA 1
ATOM 3445 C C . PHE A 1 432 ? -51.437 48.658 106.945 1.00 26.47 416 PHE A C 1
ATOM 3446 O O . PHE A 1 432 ? -52.016 48.131 107.883 1.00 25.53 416 PHE A O 1
ATOM 3454 N N . ASN A 1 433 ? -50.978 49.907 106.989 1.00 25.26 417 ASN A N 1
ATOM 3455 C CA . ASN A 1 433 ? -51.190 50.766 108.141 1.00 24.49 417 ASN A CA 1
ATOM 3456 C C . ASN A 1 433 ? -52.358 51.714 107.941 1.00 23.18 417 ASN A C 1
ATOM 3457 O O . ASN A 1 433 ? -52.534 52.610 108.734 1.00 22.88 417 ASN A O 1
ATOM 3462 N N . TYR A 1 434 ? -53.118 51.522 106.861 1.00 22.21 418 TYR A N 1
ATOM 3463 C CA . TYR A 1 434 ? -54.336 52.276 106.616 1.00 21.37 418 TYR A CA 1
ATOM 3464 C C . TYR A 1 434 ? -55.534 51.391 106.909 1.00 21.35 418 TYR A C 1
ATOM 3465 O O . TYR A 1 434 ? -55.652 50.306 106.356 1.00 22.35 418 TYR A O 1
ATOM 3474 N N . ASP A 1 435 ? -56.461 51.871 107.720 1.00 21.33 419 ASP A N 1
ATOM 3475 C CA . ASP A 1 435 ? -57.638 51.054 108.057 1.00 21.02 419 ASP A CA 1
ATOM 3476 C C . ASP A 1 435 ? -58.883 51.646 107.502 1.00 21.34 419 ASP A C 1
ATOM 3477 O O . ASP A 1 435 ? -59.034 52.894 107.420 1.00 19.44 419 ASP A O 1
ATOM 3482 N N . ILE A 1 436 ? -59.767 50.734 107.096 1.00 22.28 420 ILE A N 1
ATOM 3483 C CA . ILE A 1 436 ? -61.103 51.074 106.648 1.00 22.79 420 ILE A CA 1
ATOM 3484 C C . ILE A 1 436 ? -62.043 50.647 107.774 1.00 22.92 420 ILE A C 1
ATOM 3485 O O . ILE A 1 436 ? -61.993 49.508 108.242 1.00 23.00 420 ILE A O 1
ATOM 3490 N N . TYR A 1 437 ? -62.916 51.559 108.203 1.00 22.86 421 TYR A N 1
ATOM 3491 C CA . TYR A 1 437 ? -63.800 51.300 109.332 1.00 23.09 421 TYR A CA 1
ATOM 3492 C C . TYR A 1 437 ? -65.237 51.012 108.946 1.00 23.62 421 TYR A C 1
ATOM 3493 O O . TYR A 1 437 ? -65.761 51.544 107.976 1.00 23.51 421 TYR A O 1
ATOM 3502 N N . GLY A 1 438 ? -65.866 50.165 109.738 1.00 24.71 422 GLY A N 1
ATOM 3503 C CA . GLY A 1 438 ? -67.275 49.814 109.562 1.00 25.73 422 GLY A CA 1
ATOM 3504 C C . GLY A 1 438 ? -68.071 50.107 110.823 1.00 26.77 422 GLY A C 1
ATOM 3505 O O . GLY A 1 438 ? -67.566 49.989 111.964 1.00 26.21 422 GLY A O 1
ATOM 3506 N N . GLY A 1 439 ? -69.331 50.493 110.636 1.00 27.09 423 GLY A N 1
ATOM 3507 C CA . GLY A 1 439 ? -70.178 50.781 111.758 1.00 28.08 423 GLY A CA 1
ATOM 3508 C C . GLY A 1 439 ? -70.160 52.247 112.093 1.00 27.47 423 GLY A C 1
ATOM 3509 O O . GLY A 1 439 ? -71.005 52.706 112.848 1.00 27.77 423 GLY A O 1
ATOM 3510 N N . VAL A 1 440 ? -69.195 52.973 111.526 1.00 26.67 424 VAL A N 1
ATOM 3511 C CA . VAL A 1 440 ? -69.072 54.398 111.731 1.00 26.38 424 VAL A CA 1
ATOM 3512 C C . VAL A 1 440 ? -68.877 55.039 110.367 1.00 25.61 424 VAL A C 1
ATOM 3513 O O . VAL A 1 440 ? -68.098 54.541 109.559 1.00 25.28 424 VAL A O 1
ATOM 3517 N N . SER A 1 441 ? -69.629 56.108 110.100 1.00 25.11 425 SER A N 1
ATOM 3518 C CA . SER A 1 441 ? -69.505 56.854 108.870 1.00 24.85 425 SER A CA 1
ATOM 3519 C C . SER A 1 441 ? -68.699 58.106 109.193 1.00 23.87 425 SER A C 1
ATOM 3520 O O . SER A 1 441 ? -68.758 58.614 110.316 1.00 25.78 425 SER A O 1
ATOM 3523 N N . TYR A 1 442 ? -67.964 58.598 108.202 1.00 23.54 426 TYR A N 1
ATOM 3524 C CA . TYR A 1 442 ? -67.049 59.736 108.379 1.00 22.50 426 TYR A CA 1
ATOM 3525 C C . TYR A 1 442 ? -66.578 60.324 107.060 1.00 22.14 426 TYR A C 1
ATOM 3526 O O . TYR A 1 442 ? -66.693 59.721 105.994 1.00 22.09 426 TYR A O 1
ATOM 3535 N N . THR A 1 443 ? -66.030 61.523 107.165 1.00 22.09 427 THR A N 1
ATOM 3536 C CA . THR A 1 443 ? -65.535 62.269 106.058 1.00 22.41 427 THR A CA 1
ATOM 3537 C C . THR A 1 443 ? -64.102 62.632 106.394 1.00 22.35 427 THR A C 1
ATOM 3538 O O . THR A 1 443 ? -63.821 63.132 107.495 1.00 22.55 427 THR A O 1
ATOM 3542 N N . ILE A 1 444 ? -63.186 62.327 105.478 1.00 22.01 428 ILE A N 1
ATOM 3543 C CA . ILE A 1 444 ? -61.788 62.693 105.638 1.00 20.98 428 ILE A CA 1
ATOM 3544 C C . ILE A 1 444 ? -61.487 63.850 104.696 1.00 21.51 428 ILE A C 1
ATOM 3545 O O . ILE A 1 444 ? -61.753 63.751 103.508 1.00 22.01 428 ILE A O 1
ATOM 3550 N N . HIS A 1 445 ? -60.954 64.941 105.236 1.00 22.19 429 HIS A N 1
ATOM 3551 C CA . HIS A 1 445 ? -60.562 66.126 104.465 1.00 23.54 429 HIS A CA 1
ATOM 3552 C C . HIS A 1 445 ? -59.041 66.159 104.408 1.00 23.61 429 HIS A C 1
ATOM 3553 O O . HIS A 1 445 ? -58.395 66.675 105.310 1.00 24.03 429 HIS A O 1
ATOM 3560 N N . VAL A 1 446 ? -58.480 65.637 103.324 1.00 24.07 430 VAL A N 1
ATOM 3561 C CA . VAL A 1 446 ? -57.010 65.476 103.191 1.00 24.69 430 VAL A CA 1
ATOM 3562 C C . VAL A 1 446 ? -56.255 66.819 103.157 1.00 25.39 430 VAL A C 1
ATOM 3563 O O . VAL A 1 446 ? -55.138 66.899 103.602 1.00 24.86 430 VAL A O 1
ATOM 3567 N N . GLY A 1 447 ? -56.904 67.876 102.698 1.00 25.79 431 GLY A N 1
ATOM 3568 C CA . GLY A 1 447 ? -56.261 69.191 102.652 1.00 27.31 431 GLY A CA 1
ATOM 3569 C C . GLY A 1 447 ? -56.045 69.821 104.030 1.00 27.29 431 GLY A C 1
ATOM 3570 O O . GLY A 1 447 ? -55.350 70.821 104.145 1.00 28.28 431 GLY A O 1
ATOM 3571 N N . ARG A 1 448 ? -56.644 69.249 105.076 1.00 25.77 432 ARG A N 1
ATOM 3572 C CA . ARG A 1 448 ? -56.520 69.803 106.438 1.00 25.42 432 ARG A CA 1
ATOM 3573 C C . ARG A 1 448 ? -55.353 69.171 107.182 1.00 25.11 432 ARG A C 1
ATOM 3574 O O . ARG A 1 448 ? -54.932 68.077 106.824 1.00 24.48 432 ARG A O 1
ATOM 3582 N N . PRO A 1 449 ? -54.835 69.840 108.230 1.00 25.67 433 PRO A N 1
ATOM 3583 C CA . PRO A 1 449 ? -53.676 69.278 108.907 1.00 25.98 433 PRO A CA 1
ATOM 3584 C C . PRO A 1 449 ? -53.948 67.914 109.501 1.00 25.22 433 PRO A C 1
ATOM 3585 O O . PRO A 1 449 ? -55.077 67.621 109.912 1.00 23.35 433 PRO A O 1
ATOM 3589 N N . LYS A 1 450 ? -52.920 67.077 109.518 1.00 25.53 434 LYS A N 1
ATOM 3590 C CA . LYS A 1 450 ? -53.029 65.747 110.084 1.00 26.37 434 LYS A CA 1
ATOM 3591 C C . LYS A 1 450 ? -53.516 65.864 111.516 1.00 25.77 434 LYS A C 1
ATOM 3592 O O . LYS A 1 450 ? -53.126 66.792 112.228 1.00 26.32 434 LYS A O 1
ATOM 3598 N N . GLY A 1 451 ? -54.379 64.936 111.930 1.00 25.10 435 GLY A N 1
ATOM 3599 C CA . GLY A 1 451 ? -54.939 64.981 113.265 1.00 25.64 435 GLY A CA 1
ATOM 3600 C C . GLY A 1 451 ? -56.262 65.780 113.351 1.00 25.67 435 GLY A C 1
ATOM 3601 O O . GLY A 1 451 ? -56.937 65.750 114.382 1.00 25.24 435 GLY A O 1
ATOM 3602 N N . GLN A 1 452 ? -56.634 66.519 112.306 1.00 24.96 436 GLN A N 1
ATOM 3603 C CA . GLN A 1 452 ? -57.916 67.218 112.326 1.00 24.84 436 GLN A CA 1
ATOM 3604 C C . GLN A 1 452 ? -58.644 67.137 110.989 1.00 23.90 436 GLN A C 1
ATOM 3605 O O . GLN A 1 452 ? -59.387 68.036 110.599 1.00 23.36 436 GLN A O 1
ATOM 3611 N N . ARG A 1 453 ? -58.497 65.986 110.360 1.00 22.62 437 ARG A N 1
ATOM 3612 C CA . ARG A 1 453 ? -59.055 65.707 109.054 1.00 22.33 437 ARG A CA 1
ATOM 3613 C C . ARG A 1 453 ? -60.363 64.948 109.084 1.00 20.96 437 ARG A C 1
ATOM 3614 O O . ARG A 1 453 ? -60.991 64.823 108.039 1.00 20.95 437 ARG A O 1
ATOM 3622 N N . VAL A 1 454 ? -60.730 64.370 110.230 1.00 19.76 438 VAL A N 1
ATOM 3623 C CA . VAL A 1 454 ? -61.938 63.547 110.308 1.00 19.18 438 VAL A CA 1
ATOM 3624 C C . VAL A 1 454 ? -63.138 64.405 110.755 1.00 19.73 438 VAL A C 1
ATOM 3625 O O . VAL A 1 454 ? -63.054 65.073 111.740 1.00 19.65 438 VAL A O 1
ATOM 3629 N N . SER A 1 455 ? -64.210 64.361 109.971 1.00 19.80 439 SER A N 1
ATOM 3630 C CA . SER A 1 455 ? -65.436 65.117 110.207 1.00 20.90 439 SER A CA 1
ATOM 3631 C C . SER A 1 455 ? -66.652 64.229 110.027 1.00 21.63 439 SER A C 1
ATOM 3632 O O . SER A 1 455 ? -66.561 63.110 109.491 1.00 21.41 439 SER A O 1
ATOM 3635 N N . ASN A 1 456 ? -67.782 64.747 110.488 1.00 23.30 440 ASN A N 1
ATOM 3636 C CA . ASN A 1 456 ? -69.091 64.117 110.326 1.00 24.77 440 ASN A CA 1
ATOM 3637 C C . ASN A 1 456 ? -69.217 62.688 110.876 1.00 26.34 440 ASN A C 1
ATOM 3638 O O . ASN A 1 456 ? -69.943 61.869 110.295 1.00 27.21 440 ASN A O 1
ATOM 3667 N N . ILE A 1 459 ? -72.393 57.165 114.419 1.00 34.77 443 ILE A N 1
ATOM 3668 C CA . ILE A 1 459 ? -72.541 55.756 114.791 1.00 38.60 443 ILE A CA 1
ATOM 3669 C C . ILE A 1 459 ? -74.037 55.547 115.040 1.00 41.09 443 ILE A C 1
ATOM 3670 O O . ILE A 1 459 ? -74.570 56.006 116.038 1.00 45.16 443 ILE A O 1
ATOM 3675 N N . GLN A 1 460 ? -74.721 54.916 114.091 1.00 45.29 444 GLN A N 1
ATOM 3676 C CA . GLN A 1 460 ? -76.162 54.626 114.188 1.00 48.40 444 GLN A CA 1
ATOM 3677 C C . GLN A 1 460 ? -77.077 55.859 114.378 1.00 51.15 444 GLN A C 1
ATOM 3678 O O . GLN A 1 460 ? -77.772 55.993 115.401 1.00 52.15 444 GLN A O 1
ATOM 3684 N N . GLY A 1 461 ? -77.051 56.748 113.385 1.00 48.80 445 GLY A N 1
ATOM 3685 C CA . GLY A 1 461 ? -77.910 57.922 113.348 1.00 50.00 445 GLY A CA 1
ATOM 3686 C C . GLY A 1 461 ? -77.581 58.988 114.358 1.00 51.23 445 GLY A C 1
ATOM 3687 O O . GLY A 1 461 ? -78.259 60.033 114.431 1.00 51.18 445 GLY A O 1
ATOM 3688 N N . HIS A 1 462 ? -76.540 58.735 115.142 1.00 51.90 446 HIS A N 1
ATOM 3689 C CA . HIS A 1 462 ? -76.128 59.676 116.155 1.00 51.18 446 HIS A CA 1
ATOM 3690 C C . HIS A 1 462 ? -74.686 60.060 115.999 1.00 46.01 446 HIS A C 1
ATOM 3691 O O . HIS A 1 462 ? -73.829 59.227 115.654 1.00 45.72 446 HIS A O 1
ATOM 3698 N N . ALA A 1 463 ? -74.440 61.333 116.266 1.00 44.49 447 ALA A N 1
ATOM 3699 C CA . ALA A 1 463 ? -73.124 61.913 116.211 1.00 43.32 447 ALA A CA 1
ATOM 3700 C C . ALA A 1 463 ? -72.295 61.227 117.256 1.00 43.62 447 ALA A C 1
ATOM 3701 O O . ALA A 1 463 ? -72.809 60.835 118.309 1.00 42.97 447 ALA A O 1
ATOM 3703 N N . VAL A 1 464 ? -71.025 61.016 116.943 1.00 44.30 448 VAL A N 1
ATOM 3704 C CA . VAL A 1 464 ? -70.148 60.383 117.886 1.00 46.06 448 VAL A CA 1
ATOM 3705 C C . VAL A 1 464 ? -69.913 61.326 119.048 1.00 47.34 448 VAL A C 1
ATOM 3706 O O . VAL A 1 464 ? -69.444 62.453 118.871 1.00 51.00 448 VAL A O 1
ATOM 3710 N N . ASP A 1 465 ? -70.295 60.867 120.229 1.00 44.40 449 ASP A N 1
ATOM 3711 C CA . ASP A 1 465 ? -70.083 61.618 121.444 1.00 44.36 449 ASP A CA 1
ATOM 3712 C C . ASP A 1 465 ? -68.653 61.290 121.883 1.00 41.46 449 ASP A C 1
ATOM 3713 O O . ASP A 1 465 ? -68.348 60.145 122.210 1.00 43.43 449 ASP A O 1
ATOM 3718 N N . LEU A 1 466 ? -67.782 62.294 121.885 1.00 46.03 450 LEU A N 1
ATOM 3719 C CA . LEU A 1 466 ? -66.384 62.111 122.265 1.00 44.92 450 LEU A CA 1
ATOM 3720 C C . LEU A 1 466 ? -66.189 61.548 123.685 1.00 44.41 450 LEU A C 1
ATOM 3721 O O . LEU A 1 466 ? -65.153 60.946 123.966 1.00 41.72 450 LEU A O 1
ATOM 3726 N N . LYS A 1 467 ? -67.188 61.725 124.556 1.00 45.82 451 LYS A N 1
ATOM 3727 C CA . LYS A 1 467 ? -67.120 61.264 125.945 1.00 46.87 451 LYS A CA 1
ATOM 3728 C C . LYS A 1 467 ? -67.801 59.905 126.205 1.00 46.40 451 LYS A C 1
ATOM 3729 O O . LYS A 1 467 ? -67.565 59.300 127.249 1.00 46.70 451 LYS A O 1
ATOM 3735 N N . GLN A 1 468 ? -68.631 59.420 125.279 1.00 45.81 452 GLN A N 1
ATOM 3736 C CA . GLN A 1 468 ? -69.300 58.125 125.465 1.00 46.43 452 GLN A CA 1
ATOM 3737 C C . GLN A 1 468 ? -68.326 56.993 125.201 1.00 41.61 452 GLN A C 1
ATOM 3738 O O . GLN A 1 468 ? -67.375 57.185 124.466 1.00 43.01 452 GLN A O 1
ATOM 3744 N N . THR A 1 469 ? -68.573 55.819 125.786 1.00 38.98 453 THR A N 1
ATOM 3745 C CA . THR A 1 469 ? -67.720 54.646 125.561 1.00 35.85 453 THR A CA 1
ATOM 3746 C C . THR A 1 469 ? -68.303 53.785 124.415 1.00 34.10 453 THR A C 1
ATOM 3747 O O . THR A 1 469 ? -69.491 53.472 124.427 1.00 37.06 453 THR A O 1
ATOM 3751 N N . TYR A 1 470 ? -67.473 53.409 123.444 1.00 30.65 454 TYR A N 1
ATOM 3752 C CA . TYR A 1 470 ? -67.899 52.584 122.298 1.00 28.83 454 TYR A CA 1
ATOM 3753 C C . TYR A 1 470 ? -66.998 51.394 122.242 1.00 26.78 454 TYR A C 1
ATOM 3754 O O . TYR A 1 470 ? -65.985 51.376 122.925 1.00 26.49 454 TYR A O 1
ATOM 3763 N N . THR A 1 471 ? -67.373 50.401 121.449 1.00 26.04 455 THR A N 1
ATOM 3764 C CA . THR A 1 471 ? -66.546 49.213 121.260 1.00 25.04 455 THR A CA 1
ATOM 3765 C C . THR A 1 471 ? -66.097 49.076 119.812 1.00 24.48 455 THR A C 1
ATOM 3766 O O . THR A 1 471 ? -66.861 49.335 118.877 1.00 24.02 455 THR A O 1
ATOM 3770 N N . ILE A 1 472 ? -64.852 48.619 119.640 1.00 23.14 456 ILE A N 1
ATOM 3771 C CA . ILE A 1 472 ? -64.297 48.460 118.327 1.00 22.84 456 ILE A CA 1
ATOM 3772 C C . ILE A 1 472 ? -63.563 47.133 118.213 1.00 21.57 456 ILE A C 1
ATOM 3773 O O . ILE A 1 472 ? -62.834 46.728 119.111 1.00 21.16 456 ILE A O 1
ATOM 3778 N N . CYS A 1 473 ? -63.843 46.437 117.130 1.00 21.63 457 CYS A N 1
ATOM 3779 C CA . CYS A 1 473 ? -63.142 45.182 116.811 1.00 22.22 457 CYS A CA 1
ATOM 3780 C C . CYS A 1 473 ? -61.917 45.530 115.978 1.00 21.21 457 CYS A C 1
ATOM 3781 O O . CYS A 1 473 ? -62.035 46.115 114.873 1.00 20.82 457 CYS A O 1
ATOM 3784 N N . VAL A 1 474 ? -60.735 45.205 116.505 1.00 21.06 458 VAL A N 1
ATOM 3785 C CA . VAL A 1 474 ? -59.491 45.425 115.798 1.00 19.53 458 VAL A CA 1
ATOM 3786 C C . VAL A 1 474 ? -58.709 44.116 115.801 1.00 20.23 458 VAL A C 1
ATOM 3787 O O . VAL A 1 474 ? -59.031 43.182 116.557 1.00 20.33 458 VAL A O 1
ATOM 3791 N N . ASN A 1 475 ? -57.697 44.009 114.942 1.00 19.56 459 ASN A N 1
ATOM 3792 C CA . ASN A 1 475 ? -56.865 42.775 114.979 1.00 20.56 459 ASN A CA 1
ATOM 3793 C C . ASN A 1 475 ? -55.830 42.845 116.112 1.00 20.94 459 ASN A C 1
ATOM 3794 O O . ASN A 1 475 ? -55.609 43.924 116.679 1.00 21.40 459 ASN A O 1
ATOM 3799 N N . ASN A 1 476 ? -55.191 41.725 116.441 1.00 21.75 460 ASN A N 1
ATOM 3800 C CA . ASN A 1 476 ? -54.257 41.717 117.574 1.00 22.65 460 ASN A CA 1
ATOM 3801 C C . ASN A 1 476 ? -53.050 42.624 117.372 1.00 23.47 460 ASN A C 1
ATOM 3802 O O . ASN A 1 476 ? -52.492 43.153 118.350 1.00 24.05 460 ASN A O 1
ATOM 3807 N N . TYR A 1 477 ? -52.673 42.812 116.111 1.00 21.75 461 TYR A N 1
ATOM 3808 C CA . TYR A 1 477 ? -51.544 43.683 115.745 1.00 22.61 461 TYR A CA 1
ATOM 3809 C C . TYR A 1 477 ? -51.900 45.088 116.178 1.00 22.39 461 TYR A C 1
ATOM 3810 O O . TYR A 1 477 ? -51.146 45.743 116.897 1.00 22.78 461 TYR A O 1
ATOM 3819 N N . ARG A 1 478 ? -53.061 45.554 115.730 1.00 21.67 462 ARG A N 1
ATOM 3820 C CA . ARG A 1 478 ? -53.531 46.872 116.136 1.00 22.33 462 ARG A CA 1
ATOM 3821 C C . ARG A 1 478 ? -53.705 47.014 117.657 1.00 21.98 462 ARG A C 1
ATOM 3822 O O . ARG A 1 478 ? -53.363 48.055 118.206 1.00 23.25 462 ARG A O 1
ATOM 3830 N N . ALA A 1 479 ? -54.241 45.980 118.321 1.00 21.50 463 ALA A N 1
ATOM 3831 C CA . ALA A 1 479 ? -54.490 45.996 119.759 1.00 21.91 463 ALA A CA 1
ATOM 3832 C C . ALA A 1 479 ? -53.277 46.358 120.614 1.00 22.94 463 ALA A C 1
ATOM 3833 O O . ALA A 1 479 ? -53.437 47.008 121.660 1.00 24.86 463 ALA A O 1
ATOM 3835 N N . VAL A 1 480 ? -52.078 45.955 120.194 1.00 22.04 464 VAL A N 1
ATOM 3836 C CA . VAL A 1 480 ? -50.864 46.312 120.924 1.00 23.14 464 VAL A CA 1
ATOM 3837 C C . VAL A 1 480 ? -50.134 47.531 120.319 1.00 23.46 464 VAL A C 1
ATOM 3838 O O . VAL A 1 480 ? -48.993 47.812 120.666 1.00 24.53 464 VAL A O 1
ATOM 3842 N N . GLY A 1 481 ? -50.797 48.243 119.425 1.00 23.11 465 GLY A N 1
ATOM 3843 C CA . GLY A 1 481 ? -50.258 49.490 118.836 1.00 24.33 465 GLY A CA 1
ATOM 3844 C C . GLY A 1 481 ? -49.577 49.440 117.471 1.00 24.56 465 GLY A C 1
ATOM 3845 O O . GLY A 1 481 ? -49.018 50.446 117.017 1.00 24.67 465 GLY A O 1
ATOM 3846 N N . GLY A 1 482 ? -49.610 48.275 116.825 1.00 23.84 466 GLY A N 1
ATOM 3847 C CA . GLY A 1 482 ? -48.936 48.076 115.569 1.00 24.46 466 GLY A CA 1
ATOM 3848 C C . GLY A 1 482 ? -49.351 49.098 114.541 1.00 24.15 466 GLY A C 1
ATOM 3849 O O . GLY A 1 482 ? -50.537 49.412 114.422 1.00 24.81 466 GLY A O 1
ATOM 3850 N N . GLY A 1 483 ? -48.370 49.639 113.832 1.00 24.26 467 GLY A N 1
ATOM 3851 C CA . GLY A 1 483 ? -48.627 50.643 112.806 1.00 24.15 467 GLY A CA 1
ATOM 3852 C C . GLY A 1 483 ? -48.874 52.025 113.397 1.00 25.06 467 GLY A C 1
ATOM 3853 O O . GLY A 1 483 ? -49.466 52.869 112.743 1.00 23.59 467 GLY A O 1
ATOM 3854 N N . GLN A 1 484 ? -48.375 52.258 114.617 1.00 26.19 468 GLN A N 1
ATOM 3855 C CA . GLN A 1 484 ? -48.526 53.539 115.326 1.00 27.37 468 GLN A CA 1
ATOM 3856 C C . GLN A 1 484 ? -49.981 53.866 115.695 1.00 25.74 468 GLN A C 1
ATOM 3857 O O . GLN A 1 484 ? -50.411 55.029 115.597 1.00 25.42 468 GLN A O 1
ATOM 3863 N N . TYR A 1 485 ? -50.728 52.836 116.103 1.00 24.02 469 TYR A N 1
ATOM 3864 C CA . TYR A 1 485 ? -52.094 52.980 116.611 1.00 23.64 469 TYR A CA 1
ATOM 3865 C C . TYR A 1 485 ? -51.986 52.797 118.139 1.00 24.43 469 TYR A C 1
ATOM 3866 O O . TYR A 1 485 ? -52.568 51.888 118.752 1.00 22.99 469 TYR A O 1
ATOM 3875 N N . ASP A 1 486 ? -51.220 53.699 118.730 1.00 26.02 470 ASP A N 1
ATOM 3876 C CA . ASP A 1 486 ? -50.937 53.686 120.161 1.00 28.23 470 ASP A CA 1
ATOM 3877 C C . ASP A 1 486 ? -52.148 53.940 121.074 1.00 27.54 470 ASP A C 1
ATOM 3878 O O . ASP A 1 486 ? -52.148 53.506 122.207 1.00 27.71 470 ASP A O 1
ATOM 3891 N N . TYR A 1 488 ? -54.826 52.423 121.100 1.00 23.84 472 TYR A N 1
ATOM 3892 C CA . TYR A 1 488 ? -55.484 51.181 121.515 1.00 23.34 472 TYR A CA 1
ATOM 3893 C C . TYR A 1 488 ? -54.795 50.463 122.669 1.00 24.88 472 TYR A C 1
ATOM 3894 O O . TYR A 1 488 ? -55.393 49.585 123.288 1.00 24.75 472 TYR A O 1
ATOM 3903 N N . ILE A 1 489 ? -53.550 50.820 122.957 1.00 26.48 473 ILE A N 1
ATOM 3904 C CA . ILE A 1 489 ? -52.775 50.113 123.987 1.00 28.49 473 ILE A CA 1
ATOM 3905 C C . ILE A 1 489 ? -53.442 50.193 125.347 1.00 30.66 473 ILE A C 1
ATOM 3906 O O . ILE A 1 489 ? -53.851 51.280 125.813 1.00 29.99 473 ILE A O 1
ATOM 3911 N N . ASP A 1 490 ? -53.576 49.034 125.983 1.00 31.72 474 ASP A N 1
ATOM 3912 C CA . ASP A 1 490 ? -54.217 48.976 127.304 1.00 34.96 474 ASP A CA 1
ATOM 3913 C C . ASP A 1 490 ? -55.703 49.409 127.330 1.00 33.16 474 ASP A C 1
ATOM 3914 O O . ASP A 1 490 ? -56.203 49.714 128.398 1.00 35.05 474 ASP A O 1
ATOM 3919 N N . ALA A 1 491 ? -56.396 49.476 126.187 1.00 29.34 475 ALA A N 1
ATOM 3920 C CA . ALA A 1 491 ? -57.829 49.797 126.206 1.00 28.42 475 ALA A CA 1
ATOM 3921 C C . ALA A 1 491 ? -58.482 48.535 126.795 1.00 27.93 475 ALA A C 1
ATOM 3922 O O . ALA A 1 491 ? -58.022 47.420 126.525 1.00 26.86 475 ALA A O 1
ATOM 3924 N N . PRO A 1 492 ? -59.522 48.694 127.625 1.00 27.92 476 PRO A N 1
ATOM 3925 C CA . PRO A 1 492 ? -60.114 47.477 128.225 1.00 28.24 476 PRO A CA 1
ATOM 3926 C C . PRO A 1 492 ? -60.536 46.488 127.159 1.00 27.39 476 PRO A C 1
ATOM 3927 O O . PRO A 1 492 ? -61.048 46.903 126.124 1.00 26.50 476 PRO A O 1
ATOM 3931 N N . VAL A 1 493 ? -60.258 45.197 127.371 1.00 27.77 477 VAL A N 1
ATOM 3932 C CA . VAL A 1 493 ? -60.599 44.174 126.381 1.00 26.74 477 VAL A CA 1
ATOM 3933 C C . VAL A 1 493 ? -61.969 43.573 126.684 1.00 27.84 477 VAL A C 1
ATOM 3934 O O . VAL A 1 493 ? -62.167 42.833 127.657 1.00 27.24 477 VAL A O 1
ATOM 3938 N N . VAL A 1 494 ? -62.915 43.913 125.828 1.00 27.97 478 VAL A N 1
ATOM 3939 C CA . VAL A 1 494 ? -64.297 43.495 125.975 1.00 29.25 478 VAL A CA 1
ATOM 3940 C C . VAL A 1 494 ? -64.506 42.077 125.498 1.00 30.87 478 VAL A C 1
ATOM 3941 O O . VAL A 1 494 ? -65.379 41.368 125.998 1.00 31.32 478 VAL A O 1
ATOM 3945 N N . LYS A 1 495 ? -63.734 41.691 124.494 1.00 32.24 479 LYS A N 1
ATOM 3946 C CA . LYS A 1 495 ? -63.817 40.353 123.910 1.00 33.73 479 LYS A CA 1
ATOM 3947 C C . LYS A 1 495 ? -62.486 40.004 123.227 1.00 32.31 479 LYS A C 1
ATOM 3948 O O . LYS A 1 495 ? -61.882 40.819 122.507 1.00 30.85 479 LYS A O 1
ATOM 3954 N N . ASP A 1 496 ? -62.039 38.780 123.471 1.00 31.31 480 ASP A N 1
ATOM 3955 C CA . ASP A 1 496 ? -60.811 38.252 122.926 1.00 29.98 480 ASP A CA 1
ATOM 3956 C C . ASP A 1 496 ? -61.256 37.170 121.946 1.00 29.00 480 ASP A C 1
ATOM 3957 O O . ASP A 1 496 ? -61.681 36.082 122.360 1.00 28.05 480 ASP A O 1
ATOM 3962 N N . ILE A 1 497 ? -61.200 37.489 120.647 1.00 26.44 481 ILE A N 1
ATOM 3963 C CA . ILE A 1 497 ? -61.664 36.577 119.613 1.00 26.77 481 ILE A CA 1
ATOM 3964 C C . ILE A 1 497 ? -60.489 35.780 119.039 1.00 26.64 481 ILE A C 1
ATOM 3965 O O . ILE A 1 497 ? -59.743 36.267 118.180 1.00 26.47 481 ILE A O 1
ATOM 3970 N N . GLN A 1 498 ? -60.354 34.554 119.517 1.00 27.44 482 GLN A N 1
ATOM 3971 C CA . GLN A 1 498 ? -59.261 33.663 119.130 1.00 29.26 482 GLN A CA 1
ATOM 3972 C C . GLN A 1 498 ? -59.538 32.873 117.857 1.00 29.28 482 GLN A C 1
ATOM 3973 O O . GLN A 1 498 ? -59.385 31.659 117.805 1.00 30.97 482 GLN A O 1
ATOM 3979 N N . VAL A 1 499 ? -59.948 33.588 116.828 1.00 27.41 483 VAL A N 1
ATOM 3980 C CA . VAL A 1 499 ? -60.149 33.007 115.524 1.00 27.98 483 VAL A CA 1
ATOM 3981 C C . VAL A 1 499 ? -59.286 33.888 114.631 1.00 26.11 483 VAL A C 1
ATOM 3982 O O . VAL A 1 499 ? -59.421 35.109 114.648 1.00 23.65 483 VAL A O 1
ATOM 3986 N N . GLU A 1 500 ? -58.381 33.263 113.884 1.00 24.82 484 GLU A N 1
ATOM 3987 C CA . GLU A 1 500 ? -57.488 34.004 112.988 1.00 24.70 484 GLU A CA 1
ATOM 3988 C C . GLU A 1 500 ? -58.249 34.496 111.762 1.00 23.83 484 GLU A C 1
ATOM 3989 O O . GLU A 1 500 ? -59.319 33.969 111.428 1.00 24.75 484 GLU A O 1
ATOM 3995 N N . GLY A 1 501 ? -57.723 35.534 111.135 1.00 22.05 485 GLY A N 1
ATOM 3996 C CA . GLY A 1 501 ? -58.390 36.195 110.026 1.00 21.89 485 GLY A CA 1
ATOM 3997 C C . GLY A 1 501 ? -58.861 35.324 108.887 1.00 22.91 485 GLY A C 1
ATOM 3998 O O . GLY A 1 501 ? -59.998 35.417 108.468 1.00 23.40 485 GLY A O 1
ATOM 3999 N N . ALA A 1 502 ? -57.985 34.481 108.360 1.00 23.66 486 ALA A N 1
ATOM 4000 C CA . ALA A 1 502 ? -58.370 33.622 107.246 1.00 24.89 486 ALA A CA 1
ATOM 4001 C C . ALA A 1 502 ? -59.554 32.727 107.630 1.00 26.18 486 ALA A C 1
ATOM 4002 O O . ALA A 1 502 ? -60.548 32.662 106.898 1.00 26.87 486 ALA A O 1
ATOM 4004 N N . GLN A 1 503 ? -59.478 32.093 108.802 1.00 25.99 487 GLN A N 1
ATOM 4005 C CA . GLN A 1 503 ? -60.548 31.220 109.253 1.00 27.17 487 GLN A CA 1
ATOM 4006 C C . GLN A 1 503 ? -61.861 31.981 109.544 1.00 27.66 487 GLN A C 1
ATOM 4007 O O . GLN A 1 503 ? -62.959 31.474 109.268 1.00 28.91 487 GLN A O 1
ATOM 4013 N N . LEU A 1 504 ? -61.743 33.190 110.079 1.00 25.74 488 LEU A N 1
ATOM 4014 C CA . LEU A 1 504 ? -62.911 34.004 110.357 1.00 26.40 488 LEU A CA 1
ATOM 4015 C C . LEU A 1 504 ? -63.653 34.264 109.044 1.00 27.20 488 LEU A C 1
ATOM 4016 O O . LEU A 1 504 ? -64.870 34.115 108.992 1.00 29.06 488 LEU A O 1
ATOM 4021 N N . LEU A 1 505 ? -62.933 34.619 107.986 1.00 27.63 489 LEU A N 1
ATOM 4022 C CA . LEU A 1 505 ? -63.556 34.826 106.667 1.00 28.71 489 LEU A CA 1
ATOM 4023 C C . LEU A 1 505 ? -64.147 33.515 106.115 1.00 30.17 489 LEU A C 1
ATOM 4024 O O . LEU A 1 505 ? -65.226 33.507 105.540 1.00 31.29 489 LEU A O 1
ATOM 4029 N N . ILE A 1 506 ? -63.442 32.410 106.302 1.00 30.42 490 ILE A N 1
ATOM 4030 C CA . ILE A 1 506 ? -63.933 31.110 105.854 1.00 31.85 490 ILE A CA 1
ATOM 4031 C C . ILE A 1 506 ? -65.243 30.744 106.570 1.00 32.73 490 ILE A C 1
ATOM 4032 O O . ILE A 1 506 ? -66.190 30.281 105.929 1.00 34.41 490 ILE A O 1
ATOM 4037 N N . ASP A 1 507 ? -65.278 30.942 107.891 1.00 31.53 491 ASP A N 1
ATOM 4038 C CA . ASP A 1 507 ? -66.479 30.674 108.705 1.00 32.44 491 ASP A CA 1
ATOM 4039 C C . ASP A 1 507 ? -67.660 31.487 108.199 1.00 32.99 491 ASP A C 1
ATOM 4040 O O . ASP A 1 507 ? -68.724 30.939 107.947 1.00 34.05 491 ASP A O 1
ATOM 4045 N N . PHE A 1 508 ? -67.467 32.793 108.047 1.00 32.32 492 PHE A N 1
ATOM 4046 C CA . PHE A 1 508 ? -68.542 33.645 107.565 1.00 34.13 492 PHE A CA 1
ATOM 4047 C C . PHE A 1 508 ? -69.021 33.164 106.199 1.00 36.63 492 PHE A C 1
ATOM 4048 O O . PHE A 1 508 ? -70.224 32.994 105.974 1.00 38.12 492 PHE A O 1
ATOM 4056 N N . LEU A 1 509 ? -68.076 32.933 105.292 1.00 36.86 493 LEU A N 1
ATOM 4057 C CA . LEU A 1 509 ? -68.405 32.457 103.949 1.00 39.72 493 LEU A CA 1
ATOM 4058 C C . LEU A 1 509 ? -69.214 31.161 103.959 1.00 42.50 493 LEU A C 1
ATOM 4059 O O . LEU A 1 509 ? -70.136 30.998 103.164 1.00 43.57 493 LEU A O 1
ATOM 4064 N N . SER A 1 510 ? -68.877 30.258 104.871 1.00 43.55 494 SER A N 1
ATOM 4065 C CA . SER A 1 510 ? -69.552 28.968 104.955 1.00 48.10 494 SER A CA 1
ATOM 4066 C C . SER A 1 510 ? -70.949 29.028 105.573 1.00 51.35 494 SER A C 1
ATOM 4067 O O . SER A 1 510 ? -71.781 28.174 105.282 1.00 53.46 494 SER A O 1
ATOM 4070 N N . ASN A 1 511 ? -71.203 30.034 106.411 1.00 54.49 495 ASN A N 1
ATOM 4071 C CA . ASN A 1 511 ? -72.482 30.169 107.125 1.00 58.45 495 ASN A CA 1
ATOM 4072 C C . ASN A 1 511 ? -73.537 31.088 106.504 1.00 62.74 495 ASN A C 1
ATOM 4073 O O . ASN A 1 511 ? -74.700 31.013 106.884 1.00 64.87 495 ASN A O 1
ATOM 4078 N N A ASN A 1 512 ? -73.146 31.969 105.586 0.50 56.29 496 ASN A N 1
ATOM 4079 N N B ASN A 1 512 ? -73.123 31.947 105.573 0.50 54.81 496 ASN A N 1
ATOM 4080 C CA A ASN A 1 512 ? -74.117 32.858 104.938 0.50 59.03 496 ASN A CA 1
ATOM 4081 C CA B ASN A 1 512 ? -74.036 32.877 104.909 0.50 56.44 496 ASN A CA 1
ATOM 4082 C C A ASN A 1 512 ? -74.128 32.623 103.431 0.50 63.77 496 ASN A C 1
ATOM 4083 C C B ASN A 1 512 ? -74.088 32.597 103.411 0.50 62.25 496 ASN A C 1
ATOM 4084 O O A ASN A 1 512 ? -73.398 33.271 102.681 0.50 65.19 496 ASN A O 1
ATOM 4085 O O B ASN A 1 512 ? -73.341 33.196 102.637 0.50 63.90 496 ASN A O 1
ATOM 4094 N N . ASN A 1 513 ? -74.971 31.688 103.006 1.00 67.85 497 ASN A N 1
ATOM 4095 C CA . ASN A 1 513 ? -75.092 31.304 101.592 1.00 74.94 497 ASN A CA 1
ATOM 4096 C C . ASN A 1 513 ? -75.576 32.416 100.646 1.00 77.41 497 ASN A C 1
ATOM 4097 O O . ASN A 1 513 ? -74.971 32.642 99.593 1.00 79.48 497 ASN A O 1
ATOM 4102 N N . LEU A 1 514 ? -76.651 33.107 101.026 1.00 79.11 498 LEU A N 1
ATOM 4103 C CA . LEU A 1 514 ? -77.234 34.171 100.183 1.00 81.84 498 LEU A CA 1
ATOM 4104 C C . LEU A 1 514 ? -76.367 35.431 100.074 1.00 77.93 498 LEU A C 1
ATOM 4105 O O . LEU A 1 514 ? -76.531 36.221 99.144 1.00 78.73 498 LEU A O 1
ATOM 4118 N N . ARG A 1 516 ? -76.225 38.339 101.647 1.00 71.37 500 ARG A N 1
ATOM 4119 C CA . ARG A 1 516 ? -76.913 39.621 101.604 1.00 69.76 500 ARG A CA 1
ATOM 4120 C C . ARG A 1 516 ? -76.210 40.474 102.652 1.00 61.29 500 ARG A C 1
ATOM 4121 O O . ARG A 1 516 ? -76.551 40.433 103.831 1.00 61.54 500 ARG A O 1
ATOM 4129 N N . ILE A 1 517 ? -75.213 41.234 102.209 1.00 54.86 501 ILE A N 1
ATOM 4130 C CA . ILE A 1 517 ? -74.381 42.032 103.109 1.00 47.96 501 ILE A CA 1
ATOM 4131 C C . ILE A 1 517 ? -74.897 43.462 103.269 1.00 45.08 501 ILE A C 1
ATOM 4132 O O . ILE A 1 517 ? -75.033 44.174 102.284 1.00 47.37 501 ILE A O 1
ATOM 4137 N N . PRO A 1 518 ? -75.205 43.882 104.509 1.00 41.75 502 PRO A N 1
ATOM 4138 C CA . PRO A 1 518 ? -75.652 45.267 104.683 1.00 41.31 502 PRO A CA 1
ATOM 4139 C C . PRO A 1 518 ? -74.492 46.243 104.519 1.00 37.85 502 PRO A C 1
ATOM 4140 O O . PRO A 1 518 ? -73.325 45.846 104.655 1.00 34.33 502 PRO A O 1
ATOM 4144 N N . GLN A 1 519 ? -74.803 47.504 104.242 1.00 36.82 503 GLN A N 1
ATOM 4145 C CA . GLN A 1 519 ? -73.764 48.495 104.046 1.00 35.75 503 GLN A CA 1
ATOM 4146 C C . GLN A 1 519 ? -73.299 49.057 105.389 1.00 33.61 503 GLN A C 1
ATOM 4147 O O . GLN A 1 519 ? -73.983 49.870 106.004 1.00 35.83 503 GLN A O 1
ATOM 4153 N N . VAL A 1 520 ? -72.133 48.613 105.829 1.00 29.76 504 VAL A N 1
ATOM 4154 C CA . VAL A 1 520 ? -71.547 49.063 107.095 1.00 29.26 504 VAL A CA 1
ATOM 4155 C C . VAL A 1 520 ? -70.367 50.026 106.902 1.00 26.78 504 VAL A C 1
ATOM 4156 O O . VAL A 1 520 ? -69.972 50.710 107.844 1.00 26.24 504 VAL A O 1
ATOM 4160 N N . VAL A 1 521 ? -69.841 50.094 105.679 1.00 26.73 505 VAL A N 1
ATOM 4161 C CA . VAL A 1 521 ? -68.730 50.998 105.332 1.00 25.44 505 VAL A CA 1
ATOM 4162 C C . VAL A 1 521 ? -69.342 52.126 104.530 1.00 27.11 505 VAL A C 1
ATOM 4163 O O . VAL A 1 521 ? -69.948 51.910 103.475 1.00 27.14 505 VAL A O 1
ATOM 4167 N N . ASP A 1 522 ? -69.198 53.327 105.062 1.00 26.53 506 ASP A N 1
ATOM 4168 C CA . ASP A 1 522 ? -69.773 54.486 104.469 1.00 28.02 506 ASP A CA 1
ATOM 4169 C C . ASP A 1 522 ? -68.903 55.672 104.872 1.00 27.67 506 ASP A C 1
ATOM 4170 O O . ASP A 1 522 ? -68.998 56.166 105.994 1.00 27.99 506 ASP A O 1
ATOM 4175 N N . PHE A 1 523 ? -68.029 56.096 103.965 1.00 26.80 507 PHE A N 1
ATOM 4176 C CA . PHE A 1 523 ? -67.110 57.198 104.236 1.00 26.48 507 PHE A CA 1
ATOM 4177 C C . PHE A 1 523 ? -66.738 57.886 102.940 1.00 26.59 507 PHE A C 1
ATOM 4178 O O . PHE A 1 523 ? -67.013 57.376 101.864 1.00 26.92 507 PHE A O 1
ATOM 4186 N N . LYS A 1 524 ? -66.096 59.034 103.062 1.00 26.37 508 LYS A N 1
ATOM 4187 C CA . LYS A 1 524 ? -65.721 59.839 101.920 1.00 27.21 508 LYS A CA 1
ATOM 4188 C C . LYS A 1 524 ? -64.383 60.428 102.179 1.00 25.42 508 LYS A C 1
ATOM 4189 O O . LYS A 1 524 ? -64.086 60.810 103.317 1.00 26.33 508 LYS A O 1
ATOM 4195 N N . VAL A 1 52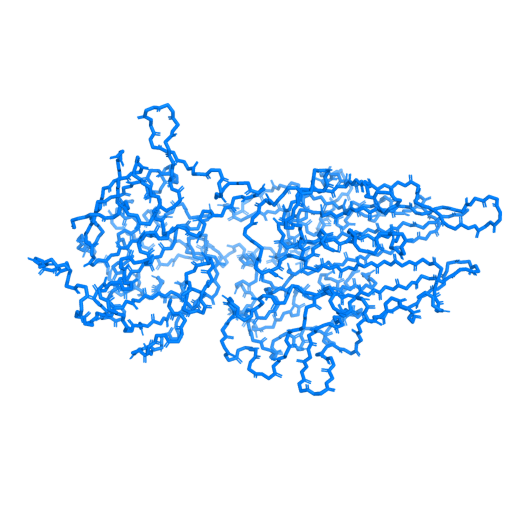5 ? -63.582 60.536 101.124 1.00 24.28 509 VAL A N 1
ATOM 4196 C CA . VAL A 1 525 ? -62.257 61.136 101.220 1.00 22.91 509 VAL A CA 1
ATOM 4197 C C . VAL A 1 525 ? -62.152 62.166 100.139 1.00 24.33 509 VAL A C 1
ATOM 4198 O O . VAL A 1 525 ? -62.439 61.883 98.994 1.00 25.34 509 VAL A O 1
ATOM 4202 N N . GLU A 1 526 ? -61.777 63.372 100.517 1.00 25.71 510 GLU A N 1
ATOM 4203 C CA . GLU A 1 526 ? -61.679 64.447 99.572 1.00 27.75 510 GLU A CA 1
ATOM 4204 C C . GLU A 1 526 ? -60.754 65.469 100.172 1.00 27.50 510 GLU A C 1
ATOM 4205 O O . GLU A 1 526 ? -60.265 65.267 101.280 1.00 26.21 510 GLU A O 1
ATOM 4211 N N . LYS A 1 527 ? -60.488 66.557 99.458 1.00 28.57 511 LYS A N 1
ATOM 4212 C CA . LYS A 1 527 ? -59.646 67.611 100.021 1.00 29.55 511 LYS A CA 1
ATOM 4213 C C . LYS A 1 527 ? -60.282 68.171 101.293 1.00 29.45 511 LYS A C 1
ATOM 4214 O O . LYS A 1 527 ? -61.510 68.139 101.401 1.00 31.29 511 LYS A O 1
#